Protein AF-0000000087636261 (afdb_homodimer)

Secondary structure (DSSP, 8-state):
----EEEEEEEE-TTSBSSSGGGGSHHHHHHHHHHHHHHHSSS-SS--SEEEEEHHHHIIIIITTPPP---TTPPPPPSS-B-----SSEEEEEE-TT-----S-SEEEETTEEEEEEEEE-TTS-HHHHHHHHHTT--EEE--SSS--HHHHHHHHHHHH---EEEE-S-HHHHHHHHHTT---EEEEEE-SEE---SSS-BS----TTT-----EEEEEEEEEE-GGG-EEEEEEEE--/----EEEEEEEE-TTSBSSSGGGGSHHHHHHHHHHHHHHHSSS-SS--SEEEEEHHHHIIIIITTPPP---TTPPPPPSS-B-----SSEEEEEE-TT-----S-SEEEETTEEEEEEEEE-TTS-HHHHHHHHHTT--EEE--SSS--HHHHHHHHHHHH---EEEEEE-HHHHHHHHHTT---EEEEEE-SEE---SSS-BS----TTT-----EEEEEEEEEE-GGG-EEEEEEEE--

Radius of gyration: 26.05 Å; Cα contacts (8 Å, |Δi|>4): 1224; chains: 2; bounding box: 46×80×50 Å

Organism: NCBI:txid103891

InterPro domains:
  IPR002734 Bacterial bifunctional deaminase-reductase, C-terminal [PF01872] (4-209)
  IPR024072 Dihydrofolate reductase-like domain superfamily [G3DSA:3.40.430.10] (1-240)
  IPR024072 Dihydrofolate reductase-like domain superfamily [SSF53597] (2-238)
  IPR050765 Riboflavin Biosynthesis HTP Reductase [PTHR38011] (2-238)

Solvent-accessible surface area (backbone atoms only — not comparable to full-atom values): 24239 Å² total; per-residue (Å²): 135,55,64,40,53,22,33,34,49,46,48,25,28,62,44,14,27,55,57,64,54,21,49,79,37,73,24,21,43,36,20,50,51,53,44,43,35,38,57,68,36,96,77,34,76,46,79,62,40,27,36,33,28,28,51,66,53,40,24,73,72,72,38,70,70,34,71,56,82,64,46,85,80,54,70,84,60,79,79,75,60,44,84,66,84,88,84,44,88,26,33,34,36,36,46,31,48,53,57,65,76,19,70,90,59,34,60,48,73,58,93,88,45,53,20,29,41,33,40,34,24,17,59,58,34,46,61,29,48,54,44,43,33,53,76,55,66,30,27,33,41,61,18,41,52,90,51,78,31,66,66,54,42,34,24,46,40,25,74,75,68,65,38,54,25,34,33,37,63,18,52,17,48,50,45,34,49,36,46,75,69,57,54,38,48,29,42,36,40,28,33,11,22,17,30,23,27,55,77,81,51,53,33,54,31,28,24,52,83,95,77,42,66,47,68,51,45,48,36,44,60,73,48,72,44,83,43,68,58,37,12,34,41,40,33,26,38,47,51,69,129,134,53,63,39,54,23,34,34,50,45,48,26,26,63,42,14,26,55,58,65,56,21,50,78,37,73,24,21,43,37,21,49,51,51,45,43,36,39,57,68,36,97,78,34,76,48,79,62,40,27,35,32,28,29,50,67,51,41,24,73,72,73,37,70,72,34,71,54,85,65,46,83,80,55,70,82,59,78,80,74,60,44,85,65,82,86,85,44,88,25,34,34,36,36,45,32,49,53,58,67,75,19,69,89,60,37,60,47,71,59,93,90,44,53,19,29,43,33,39,35,25,17,60,58,36,48,60,28,47,52,45,44,32,52,76,54,66,31,27,34,41,63,19,42,51,92,51,79,32,65,67,56,42,34,24,46,41,26,72,75,68,65,37,52,27,35,34,39,60,27,43,20,48,54,49,33,50,36,46,76,70,57,55,37,49,28,41,35,40,28,33,12,22,16,28,22,26,55,77,81,51,54,33,54,32,27,22,54,85,94,76,40,65,48,67,51,44,50,37,42,59,73,49,73,44,82,44,69,58,37,12,35,41,38,34,27,38,47,51,71,128

Structure (mmCIF, N/CA/C/O backbone):
data_AF-0000000087636261-model_v1
#
loop_
_entity.id
_entity.type
_entity.pdbx_description
1 polymer '5-amino-6-(5-phosphoribosylamino)uracil reductase'
#
loop_
_atom_site.group_PDB
_atom_site.id
_atom_site.type_symbol
_atom_site.label_atom_id
_atom_site.label_alt_id
_atom_site.label_comp_id
_atom_site.label_asym_id
_atom_site.label_entity_id
_atom_site.label_seq_id
_atom_site.pdbx_PDB_ins_code
_atom_site.Cartn_x
_atom_site.Cartn_y
_atom_site.Cartn_z
_atom_site.occupancy
_atom_site.B_iso_or_equiv
_atom_site.auth_seq_id
_atom_site.auth_comp_id
_atom_site.auth_asym_id
_atom_site.auth_atom_id
_atom_site.pdbx_PDB_model_num
ATOM 1 N N . MET A 1 1 ? 6.207 34.031 -3.809 1 85.44 1 MET A N 1
ATOM 2 C CA . MET A 1 1 ? 5.656 33.406 -2.615 1 85.44 1 MET A CA 1
ATOM 3 C C . MET A 1 1 ? 6.691 32.5 -1.952 1 85.44 1 MET A C 1
ATOM 5 O O . MET A 1 1 ? 7.48 31.844 -2.637 1 85.44 1 MET A O 1
ATOM 9 N N . GLU A 1 2 ? 6.727 32.625 -0.615 1 93.56 2 GLU A N 1
ATOM 10 C CA . GLU A 1 2 ? 7.629 31.797 0.168 1 93.56 2 GLU A CA 1
ATOM 11 C C . GLU A 1 2 ? 6.938 30.5 0.615 1 93.56 2 GLU A C 1
ATOM 13 O O . GLU A 1 2 ? 5.723 30.484 0.808 1 93.56 2 GLU A O 1
ATOM 18 N N . ARG A 1 3 ? 7.703 29.422 0.635 1 95.25 3 ARG A N 1
ATOM 19 C CA . ARG A 1 3 ? 7.141 28.188 1.171 1 95.25 3 ARG A CA 1
ATOM 20 C C . ARG A 1 3 ? 8.18 27.438 1.992 1 95.25 3 ARG A C 1
ATOM 22 O O . ARG A 1 3 ? 9.375 27.531 1.739 1 95.25 3 ARG A O 1
ATOM 29 N N . PRO A 1 4 ? 7.73 26.719 2.98 1 98.19 4 PRO A N 1
ATOM 30 C CA . PRO A 1 4 ? 8.656 25.891 3.744 1 98.19 4 PRO A CA 1
ATOM 31 C C . PRO A 1 4 ? 9.148 24.672 2.953 1 98.19 4 PRO A C 1
ATOM 33 O O . PRO A 1 4 ? 8.578 24.344 1.908 1 98.19 4 PRO A O 1
ATOM 36 N N . TYR A 1 5 ? 10.352 24.172 3.383 1 98.25 5 TYR A N 1
ATOM 37 C CA . TYR A 1 5 ? 10.688 22.812 2.994 1 98.25 5 TYR A CA 1
ATOM 38 C C . TYR A 1 5 ? 9.703 21.812 3.586 1 98.25 5 TYR A C 1
ATOM 40 O O . TYR A 1 5 ? 9.477 21.797 4.801 1 98.25 5 TYR A O 1
ATOM 48 N N . ILE A 1 6 ? 9.039 21.062 2.773 1 98.25 6 ILE A N 1
ATOM 49 C CA . ILE A 1 6 ? 8.023 20.125 3.24 1 98.25 6 ILE A CA 1
ATOM 50 C C . ILE A 1 6 ? 8.477 18.703 2.971 1 98.25 6 ILE A C 1
ATOM 52 O O . ILE A 1 6 ? 8.805 18.344 1.836 1 98.25 6 ILE A O 1
ATOM 56 N N . PHE A 1 7 ? 8.531 17.906 3.988 1 98.5 7 PHE A N 1
ATOM 57 C CA . PHE A 1 7 ? 8.82 16.484 3.836 1 98.5 7 PHE A CA 1
ATOM 58 C C . PHE A 1 7 ? 7.668 15.648 4.371 1 98.5 7 PHE A C 1
ATOM 60 O O . PHE A 1 7 ? 7.141 15.914 5.453 1 98.5 7 PHE A O 1
ATOM 67 N N . CYS A 1 8 ? 7.207 14.727 3.545 1 98.56 8 CYS A N 1
ATOM 68 C CA . CYS A 1 8 ? 6.23 13.742 3.998 1 98.56 8 CYS A CA 1
ATOM 69 C C . CYS A 1 8 ? 6.906 12.617 4.777 1 98.56 8 CYS A C 1
ATOM 71 O O . CYS A 1 8 ? 7.801 11.945 4.258 1 98.56 8 CYS A O 1
ATOM 73 N N . HIS A 1 9 ? 6.543 12.398 6.004 1 98.69 9 HIS A N 1
ATOM 74 C CA . HIS A 1 9 ? 7.125 11.352 6.84 1 98.69 9 HIS A CA 1
ATOM 75 C C . HIS A 1 9 ? 6.043 10.461 7.438 1 98.69 9 HIS A C 1
ATOM 77 O O . HIS A 1 9 ? 5.223 10.922 8.234 1 98.69 9 HIS A O 1
ATOM 83 N N . MET A 1 10 ? 6.047 9.211 7.047 1 98.44 10 MET A N 1
ATOM 84 C CA . MET A 1 10 ? 4.98 8.281 7.395 1 98.44 10 MET A CA 1
ATOM 85 C C . MET A 1 10 ? 5.551 6.926 7.797 1 98.44 10 MET A C 1
ATOM 87 O O . MET A 1 10 ? 6.668 6.578 7.418 1 98.44 10 MET A O 1
ATOM 91 N N . VAL A 1 11 ? 4.844 6.258 8.633 1 98.25 11 VAL A N 1
ATOM 92 C CA . VAL A 1 11 ? 5.051 4.832 8.859 1 98.25 11 VAL A CA 1
ATOM 93 C C . VAL A 1 11 ? 3.988 4.031 8.109 1 98.25 11 VAL A C 1
ATOM 95 O O . VAL A 1 11 ? 2.816 4.414 8.086 1 98.25 11 VAL A O 1
ATOM 98 N N . THR A 1 12 ? 4.359 2.986 7.441 1 98.56 12 THR A N 1
ATOM 99 C CA . THR A 1 12 ? 3.424 2.131 6.723 1 98.56 12 THR A CA 1
ATOM 100 C C . THR A 1 12 ? 3.648 0.664 7.082 1 98.56 12 THR A C 1
ATOM 102 O O . THR A 1 12 ? 4.734 0.289 7.531 1 98.56 12 THR A O 1
ATOM 105 N N . SER A 1 13 ? 2.572 -0.146 6.926 1 98.62 13 SER A N 1
ATOM 106 C CA . SER A 1 13 ? 2.748 -1.591 6.824 1 98.62 13 SER A CA 1
ATOM 107 C C . SER A 1 13 ? 3.467 -1.97 5.535 1 98.62 13 SER A C 1
ATOM 109 O O . SER A 1 13 ? 3.674 -1.125 4.66 1 98.62 13 SER A O 1
ATOM 111 N N . LEU A 1 14 ? 3.902 -3.225 5.457 1 98.69 14 LEU A N 1
ATOM 112 C CA . LEU A 1 14 ? 4.594 -3.709 4.27 1 98.69 14 LEU A CA 1
ATOM 113 C C . LEU A 1 14 ? 3.709 -3.572 3.033 1 98.69 14 LEU A C 1
ATOM 115 O O . LEU A 1 14 ? 4.211 -3.357 1.927 1 98.69 14 LEU A O 1
ATOM 119 N N . ASP A 1 15 ? 2.381 -3.658 3.225 1 97.88 15 ASP A N 1
ATOM 120 C CA . ASP A 1 15 ? 1.46 -3.553 2.098 1 97.88 15 ASP A CA 1
ATOM 121 C C . ASP A 1 15 ? 0.935 -2.127 1.948 1 97.88 15 ASP A C 1
ATOM 123 O O . ASP A 1 15 ? -0.084 -1.899 1.293 1 97.88 15 ASP A O 1
ATOM 127 N N . GLY A 1 16 ? 1.568 -1.128 2.555 1 97.81 16 GLY A N 1
ATOM 128 C CA . GLY A 1 16 ? 1.427 0.27 2.18 1 97.81 16 GLY A CA 1
ATOM 129 C C . GLY A 1 16 ? 0.365 0.998 2.982 1 97.81 16 GLY A C 1
ATOM 130 O O . GLY A 1 16 ? -0.063 2.092 2.607 1 97.81 16 GLY A O 1
ATOM 131 N N . LYS A 1 17 ? -0.089 0.401 4.117 1 97.31 17 LYS A N 1
ATOM 132 C CA . LYS A 1 17 ? -1.159 1.011 4.902 1 97.31 17 LYS A CA 1
ATOM 133 C C . LYS A 1 17 ? -0.594 1.878 6.023 1 97.31 17 LYS A C 1
ATOM 135 O O . LYS A 1 17 ? 0.4 1.515 6.652 1 97.31 17 LYS A O 1
ATOM 140 N N . ILE A 1 18 ? -1.279 2.984 6.332 1 97.25 18 ILE A N 1
ATOM 141 C CA . ILE A 1 18 ? -0.712 3.941 7.277 1 97.25 18 ILE A CA 1
ATOM 142 C C . ILE A 1 18 ? -1.411 3.811 8.625 1 97.25 18 ILE A C 1
ATOM 144 O O . ILE A 1 18 ? -1.16 4.602 9.539 1 97.25 18 ILE A O 1
ATOM 148 N N . MET A 1 19 ? -2.332 2.936 8.773 1 95.44 19 MET A N 1
ATOM 149 C CA . MET A 1 19 ? -3.02 2.584 10.016 1 95.44 19 MET A CA 1
ATOM 150 C C . MET A 1 19 ? -3.561 1.159 9.953 1 95.44 19 MET A C 1
ATOM 152 O O . MET A 1 19 ? -3.611 0.556 8.883 1 95.44 19 MET A O 1
ATOM 156 N N . GLY A 1 20 ? -3.918 0.659 11.109 1 95.5 20 GLY A N 1
ATOM 157 C CA . GLY A 1 20 ? -4.543 -0.654 11.117 1 95.5 20 GLY A CA 1
ATOM 158 C C . GLY A 1 20 ? -3.895 -1.614 12.102 1 95.5 20 GLY A C 1
ATOM 159 O O . GLY A 1 20 ? -3.062 -1.211 12.914 1 95.5 20 GLY A O 1
ATOM 160 N N . ASN A 1 21 ? -4.266 -2.873 11.945 1 96.94 21 ASN A N 1
ATOM 161 C CA . ASN A 1 21 ? -3.953 -3.9 12.93 1 96.94 21 ASN A CA 1
ATOM 162 C C . ASN A 1 21 ? -2.48 -4.293 12.891 1 96.94 21 ASN A C 1
ATOM 164 O O . ASN A 1 21 ? -1.974 -4.93 13.812 1 96.94 21 ASN A O 1
ATOM 168 N N . PHE A 1 22 ? -1.783 -3.953 11.852 1 97.75 22 PHE A N 1
ATOM 169 C CA . PHE A 1 22 ? -0.365 -4.289 11.797 1 97.75 22 PHE A CA 1
ATOM 170 C C . PHE A 1 22 ? 0.396 -3.619 12.93 1 97.75 22 PHE A C 1
ATOM 172 O O . PHE A 1 22 ? 1.442 -4.109 13.359 1 97.75 22 PHE A O 1
ATOM 179 N N . PHE A 1 23 ? -0.135 -2.543 13.531 1 97.25 23 PHE A N 1
ATOM 180 C CA . PHE A 1 23 ? 0.5 -1.845 14.648 1 97.25 23 PHE A CA 1
ATOM 181 C C . PHE A 1 23 ? 0.442 -2.684 15.914 1 97.25 23 PHE A C 1
ATOM 183 O O . PHE A 1 23 ? 1.146 -2.398 16.891 1 97.25 23 PHE A O 1
ATOM 190 N N . ASP A 1 24 ? -0.429 -3.635 15.945 1 96.62 24 ASP A N 1
ATOM 191 C CA . ASP A 1 24 ? -0.581 -4.477 17.125 1 96.62 24 ASP A CA 1
ATOM 192 C C . ASP A 1 24 ? 0.533 -5.516 17.203 1 96.62 24 ASP A C 1
ATOM 194 O O . ASP A 1 24 ? 0.644 -6.238 18.203 1 96.62 24 ASP A O 1
ATOM 198 N N . THR A 1 25 ? 1.39 -5.621 16.234 1 97.88 25 THR A N 1
ATOM 199 C CA . THR A 1 25 ? 2.535 -6.527 16.234 1 97.88 25 THR A CA 1
ATOM 200 C C . THR A 1 25 ? 3.756 -5.84 16.844 1 97.88 25 THR A C 1
ATOM 202 O O . THR A 1 25 ? 3.859 -4.613 16.828 1 97.88 25 THR A O 1
ATOM 205 N N . PRO A 1 26 ? 4.73 -6.641 17.406 1 98 26 PRO A N 1
ATOM 206 C CA . PRO A 1 26 ? 5.984 -6.035 17.859 1 98 26 PRO A CA 1
ATOM 207 C C . PRO A 1 26 ? 6.703 -5.266 16.75 1 98 26 PRO A C 1
ATOM 209 O O . PRO A 1 26 ? 7.254 -4.191 17.016 1 98 26 PRO A O 1
ATOM 212 N N . GLU A 1 27 ? 6.719 -5.738 15.539 1 98.56 27 GLU A N 1
ATOM 213 C CA . GLU A 1 27 ? 7.363 -5.09 14.406 1 98.56 27 GLU A CA 1
ATOM 214 C C . GLU A 1 27 ? 6.695 -3.76 14.07 1 98.56 27 GLU A C 1
ATOM 216 O O . GLU A 1 27 ? 7.371 -2.777 13.766 1 98.56 27 GLU A O 1
ATOM 221 N N . GLY A 1 28 ? 5.293 -3.785 14.109 1 98.44 28 GLY A N 1
ATOM 222 C CA . GLY A 1 28 ? 4.566 -2.545 13.898 1 98.44 28 GLY A CA 1
ATOM 223 C C . GLY A 1 28 ? 4.867 -1.487 14.945 1 98.44 28 GLY A C 1
ATOM 224 O O . GLY A 1 28 ? 5.059 -0.316 14.609 1 98.44 28 GLY A O 1
ATOM 225 N N . THR A 1 29 ? 4.914 -1.928 16.188 1 98.06 29 THR A N 1
ATOM 226 C CA . THR A 1 29 ? 5.219 -1.022 17.297 1 98.06 29 THR A CA 1
ATOM 227 C C . THR A 1 29 ? 6.625 -0.448 17.156 1 98.06 29 THR A C 1
ATOM 229 O O . THR A 1 29 ? 6.824 0.76 17.297 1 98.06 29 THR A O 1
ATOM 232 N N . LYS A 1 30 ? 7.574 -1.291 16.844 1 98.5 30 LYS A N 1
ATOM 233 C CA . LYS A 1 30 ? 8.961 -0.857 16.703 1 98.5 30 LYS A CA 1
ATOM 234 C C . LYS A 1 30 ? 9.109 0.112 15.531 1 98.5 30 LYS A C 1
ATOM 236 O O . LYS A 1 30 ? 9.891 1.065 15.602 1 98.5 30 LYS A O 1
ATOM 241 N N . ALA A 1 31 ? 8.406 -0.172 14.461 1 98.69 31 ALA A N 1
ATOM 242 C CA . ALA A 1 31 ? 8.422 0.759 13.328 1 98.69 31 ALA A CA 1
ATOM 243 C C . ALA A 1 31 ? 7.871 2.123 13.742 1 98.69 31 ALA A C 1
ATOM 245 O O . ALA A 1 31 ? 8.383 3.158 13.305 1 98.69 31 ALA A O 1
ATOM 246 N N . GLY A 1 32 ? 6.797 2.115 14.516 1 97.88 32 GLY A N 1
ATOM 247 C CA . GLY A 1 32 ? 6.27 3.357 15.062 1 97.88 32 GLY A CA 1
ATOM 248 C C . GLY A 1 32 ? 7.289 4.129 15.875 1 97.88 32 GLY A C 1
ATOM 249 O O . GLY A 1 32 ? 7.367 5.355 15.781 1 97.88 32 GLY A O 1
ATOM 250 N N . ASP A 1 33 ? 8.078 3.412 16.703 1 97.88 33 ASP A N 1
ATOM 251 C CA . ASP A 1 33 ? 9.133 4.035 17.484 1 97.88 33 ASP A CA 1
ATOM 252 C C . ASP A 1 33 ? 10.195 4.664 16.594 1 97.88 33 ASP A C 1
ATOM 254 O O . ASP A 1 33 ? 10.648 5.781 16.844 1 97.88 33 ASP A O 1
ATOM 258 N N . VAL A 1 34 ? 10.586 3.924 15.562 1 98.44 34 VAL A N 1
ATOM 259 C CA . VAL A 1 34 ? 11.57 4.426 14.609 1 98.44 34 VAL A CA 1
ATOM 260 C C . VAL A 1 34 ? 11.047 5.703 13.953 1 98.44 34 VAL A C 1
ATOM 262 O O . VAL A 1 34 ? 11.766 6.699 13.859 1 98.44 34 VAL A O 1
ATOM 265 N N . PHE A 1 35 ? 9.805 5.672 13.523 1 98.25 35 PHE A N 1
ATOM 266 C CA . PHE A 1 35 ? 9.141 6.832 12.938 1 98.25 35 PHE A CA 1
ATOM 267 C C . PHE A 1 35 ? 9.219 8.031 13.875 1 98.25 35 PHE A C 1
ATOM 269 O O . PHE A 1 35 ? 9.625 9.117 13.477 1 98.25 35 PHE A O 1
ATOM 276 N N . TYR A 1 36 ? 8.797 7.844 15.086 1 97.56 36 TYR A N 1
ATOM 277 C CA . TYR A 1 36 ? 8.75 8.922 16.062 1 97.56 36 TYR A CA 1
ATOM 278 C C . TYR A 1 36 ? 10.148 9.492 16.312 1 97.56 36 TYR A C 1
ATOM 280 O O . TYR A 1 36 ? 10.328 10.711 16.328 1 97.56 36 TYR A O 1
ATOM 288 N N . ASP A 1 37 ? 11.148 8.656 16.453 1 97.5 37 ASP A N 1
ATOM 289 C CA . ASP A 1 37 ? 12.508 9.086 16.766 1 97.5 37 ASP A CA 1
ATOM 290 C C . ASP A 1 37 ? 13.086 9.938 15.633 1 97.5 37 ASP A C 1
ATOM 292 O O . ASP A 1 37 ? 13.812 10.898 15.883 1 97.5 37 ASP A O 1
ATOM 296 N N . ILE A 1 38 ? 12.742 9.578 14.445 1 98.19 38 ILE A N 1
ATOM 297 C CA . ILE A 1 38 ? 13.297 10.242 13.273 1 98.19 38 ILE A CA 1
ATOM 298 C C . ILE A 1 38 ? 12.805 11.688 13.227 1 98.19 38 ILE A C 1
ATOM 300 O O . ILE A 1 38 ? 13.555 12.586 12.828 1 98.19 38 ILE A O 1
ATOM 304 N N . ALA A 1 39 ? 11.562 11.914 13.633 1 97.06 39 ALA A N 1
ATOM 305 C CA . ALA A 1 39 ? 10.992 13.234 13.406 1 97.06 39 ALA A CA 1
ATOM 306 C C . ALA A 1 39 ? 10.797 13.984 14.719 1 97.06 39 ALA A C 1
ATOM 308 O O . ALA A 1 39 ? 10.82 15.219 14.75 1 97.06 39 ALA A O 1
ATOM 309 N N . PHE A 1 40 ? 10.625 13.266 15.828 1 96.69 40 PHE A N 1
ATOM 310 C CA . PHE A 1 40 ? 10.172 13.891 17.062 1 96.69 40 PHE A CA 1
ATOM 311 C C . PHE A 1 40 ? 11.117 13.562 18.219 1 96.69 40 PHE A C 1
ATOM 313 O O . PHE A 1 40 ? 10.969 14.086 19.312 1 96.69 40 PHE A O 1
ATOM 320 N N . GLY A 1 41 ? 12.062 12.656 18.016 1 95.69 41 GLY A N 1
ATOM 321 C CA . GLY A 1 41 ? 12.93 12.188 19.094 1 95.69 41 GLY A CA 1
ATOM 322 C C . GLY A 1 41 ? 13.852 13.266 19.625 1 95.69 41 GLY A C 1
ATOM 323 O O . GLY A 1 41 ? 13.766 14.43 19.219 1 95.69 41 GLY A O 1
ATOM 324 N N . GLU A 1 42 ? 14.727 13 20.578 1 92.88 42 GLU A N 1
ATOM 325 C CA . GLU A 1 42 ? 15.656 13.922 21.219 1 92.88 42 GLU A CA 1
ATOM 326 C C . GLU A 1 42 ? 16.656 14.492 20.219 1 92.88 42 GLU A C 1
ATOM 328 O O . GLU A 1 42 ? 16.984 15.68 20.281 1 92.88 42 GLU A O 1
ATOM 333 N N . LYS A 1 43 ? 17.156 13.688 19.359 1 94.5 43 LYS A N 1
ATOM 334 C CA . LYS A 1 43 ? 18.062 14.078 18.266 1 94.5 43 LYS A CA 1
ATOM 335 C C . LYS A 1 43 ? 17.469 13.695 16.906 1 94.5 43 LYS A C 1
ATOM 337 O O . LYS A 1 43 ? 18 12.82 16.219 1 94.5 43 LYS A O 1
ATOM 342 N N . PRO A 1 44 ? 16.453 14.422 16.578 1 96.88 44 PRO A N 1
ATOM 343 C CA . PRO A 1 44 ? 15.742 14.031 15.352 1 96.88 44 PRO A CA 1
ATOM 344 C C . PRO A 1 44 ? 16.562 14.258 14.086 1 96.88 44 PRO A C 1
ATOM 346 O O . PRO A 1 44 ? 17.344 15.211 14.023 1 96.88 44 PRO A O 1
ATOM 349 N N . TYR A 1 45 ? 16.438 13.336 13.195 1 97.81 45 TYR A N 1
ATOM 350 C CA . TYR A 1 45 ? 17.031 13.539 11.875 1 97.81 45 TYR A CA 1
ATOM 351 C C . TYR A 1 45 ? 16.453 14.773 11.195 1 97.81 45 TYR A C 1
ATOM 353 O O . TYR A 1 45 ? 17.203 15.578 10.633 1 97.81 45 TYR A O 1
ATOM 361 N N . TYR A 1 46 ? 15.086 14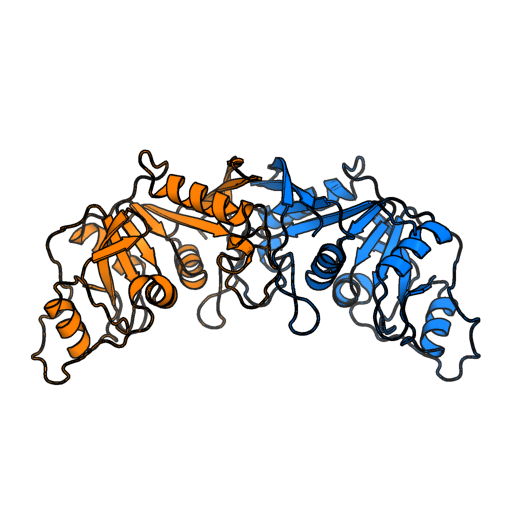.844 11.25 1 97.12 46 TYR A N 1
ATOM 362 C CA . TYR A 1 46 ? 14.422 16 10.68 1 97.12 46 TYR A CA 1
ATOM 363 C C . TYR A 1 46 ? 14.203 17.078 11.734 1 97.12 46 TYR A C 1
ATOM 365 O O . TYR A 1 46 ? 13.57 16.844 12.758 1 97.12 46 TYR A O 1
ATOM 373 N N . GLU A 1 47 ? 14.789 18.188 11.523 1 95.5 47 GLU A N 1
ATOM 374 C CA . GLU A 1 47 ? 14.422 19.359 12.297 1 95.5 47 GLU A CA 1
ATOM 375 C C . GLU A 1 47 ? 13.273 20.125 11.641 1 95.5 47 GLU A C 1
ATOM 377 O O . GLU A 1 47 ? 13.359 20.516 10.477 1 95.5 47 GLU A O 1
ATOM 382 N N . MET A 1 48 ? 12.203 20.234 12.43 1 97.38 48 MET A N 1
ATOM 383 C CA . MET A 1 48 ? 11.016 20.844 11.828 1 97.38 48 MET A CA 1
ATOM 384 C C . MET A 1 48 ? 10.414 21.891 12.75 1 97.38 48 MET A C 1
ATOM 386 O O . MET A 1 48 ? 10.758 21.953 13.93 1 97.38 48 MET A O 1
ATOM 390 N N . ASP A 1 49 ? 9.523 22.719 12.133 1 98.19 49 ASP A N 1
ATOM 391 C CA . ASP A 1 49 ? 8.789 23.734 12.875 1 98.19 49 ASP A CA 1
ATOM 392 C C . ASP A 1 49 ? 7.371 23.266 13.203 1 98.19 49 ASP A C 1
ATOM 394 O O . ASP A 1 49 ? 6.656 23.922 13.961 1 98.19 49 ASP A O 1
ATOM 398 N N . GLY A 1 50 ? 6.957 22.141 12.688 1 97.88 50 GLY A N 1
ATOM 399 C CA . GLY A 1 50 ? 5.625 21.609 12.922 1 97.88 50 GLY A CA 1
ATOM 400 C C . GLY A 1 50 ? 5.223 20.547 11.922 1 97.88 50 GLY A C 1
ATOM 401 O O . GLY A 1 50 ? 6.039 20.109 11.109 1 97.88 50 GLY A O 1
ATOM 402 N N . TRP A 1 51 ? 4.016 20.078 12.062 1 98 51 TRP A N 1
ATOM 403 C CA . TRP A 1 51 ? 3.531 19.078 11.109 1 98 51 TRP A CA 1
ATOM 404 C C . TRP A 1 51 ? 2.076 19.344 10.742 1 98 51 TRP A C 1
ATOM 406 O O . TRP A 1 51 ? 1.354 20.016 11.477 1 98 51 TRP A O 1
ATOM 416 N N . ILE A 1 52 ? 1.726 18.844 9.578 1 98 52 ILE A N 1
ATOM 417 C CA . ILE A 1 52 ? 0.416 19.062 8.977 1 98 52 ILE A CA 1
ATOM 418 C C . ILE A 1 52 ? -0.406 17.781 9.039 1 98 52 ILE A C 1
ATOM 420 O O . ILE A 1 52 ? 0.102 16.703 8.75 1 98 52 ILE A O 1
ATOM 424 N N . SER A 1 53 ? -1.621 17.891 9.391 1 96.88 53 SER A N 1
ATOM 425 C CA . SER A 1 53 ? -2.57 16.781 9.242 1 96.88 53 SER A CA 1
ATOM 426 C C . SER A 1 53 ? -3.898 17.281 8.68 1 96.88 53 SER A C 1
ATOM 428 O O . SER A 1 53 ? -4.246 18.453 8.828 1 96.88 53 SER A O 1
ATOM 430 N N . GLY A 1 54 ? -4.586 16.391 8.07 1 96.19 54 GLY A N 1
ATOM 431 C CA . GLY A 1 54 ? -5.945 16.672 7.637 1 96.19 54 GLY A CA 1
ATOM 432 C C . GLY A 1 54 ? -6.969 16.531 8.742 1 96.19 54 GLY A C 1
ATOM 433 O O . GLY A 1 54 ? -6.645 16.078 9.844 1 96.19 54 GLY A O 1
ATOM 434 N N . ARG A 1 55 ? -8.195 16.844 8.422 1 95.69 55 ARG A N 1
ATOM 435 C CA . ARG A 1 55 ? -9.289 16.906 9.391 1 95.69 55 ARG A CA 1
ATOM 436 C C . ARG A 1 55 ? -9.531 15.547 10.039 1 95.69 55 ARG A C 1
ATOM 438 O O . ARG A 1 55 ? -9.602 15.445 11.266 1 95.69 55 ARG A O 1
ATOM 445 N N . VAL A 1 56 ? -9.586 14.492 9.234 1 94.25 56 VAL A N 1
ATOM 446 C CA . VAL A 1 56 ? -9.914 13.164 9.742 1 94.25 56 VAL A CA 1
ATOM 447 C C . VAL A 1 56 ? -8.812 12.68 10.672 1 94.25 56 VAL A C 1
ATOM 449 O O . VAL A 1 56 ? -9.086 12.156 11.758 1 94.25 56 VAL A O 1
ATOM 452 N N . THR A 1 57 ? -7.578 12.828 10.266 1 95.44 57 THR A N 1
ATOM 453 C CA . THR A 1 57 ? -6.441 12.461 11.102 1 95.44 57 THR A CA 1
ATOM 454 C C . THR A 1 57 ? -6.465 13.242 12.414 1 95.44 57 THR A C 1
ATOM 456 O O . THR A 1 57 ? -6.207 12.68 13.484 1 95.44 57 THR A O 1
ATOM 459 N N . THR A 1 58 ? -6.781 14.531 12.336 1 97.19 58 THR A N 1
ATOM 460 C CA . THR A 1 58 ? -6.895 15.367 13.523 1 97.19 58 THR A CA 1
ATOM 461 C C . THR A 1 58 ? -8 14.844 14.445 1 97.19 58 THR A C 1
ATOM 463 O O . THR A 1 58 ? -7.797 14.711 15.648 1 97.19 58 THR A O 1
ATOM 466 N N . ASP A 1 59 ? -9.164 14.531 13.891 1 97.12 59 ASP A N 1
ATOM 467 C CA . ASP A 1 59 ? -10.273 13.992 14.664 1 97.12 59 ASP A CA 1
ATOM 468 C C . ASP A 1 59 ? -9.883 12.68 15.344 1 97.12 59 ASP A C 1
ATOM 470 O O . ASP A 1 59 ? -10.188 12.477 16.531 1 97.12 59 ASP A O 1
ATOM 474 N N . ASP A 1 60 ? -9.188 11.898 14.625 1 94.12 60 ASP A N 1
ATOM 475 C CA . ASP A 1 60 ? -8.812 10.578 15.125 1 94.12 60 ASP A CA 1
ATOM 476 C C . ASP A 1 60 ? -7.863 10.695 16.312 1 94.12 60 ASP A C 1
ATOM 478 O O . ASP A 1 60 ? -7.848 9.828 17.188 1 94.12 60 ASP A O 1
ATOM 482 N N . ASN A 1 61 ? -7.141 11.75 16.391 1 95 61 ASN A N 1
ATOM 483 C CA . ASN A 1 61 ? -6.016 11.75 17.312 1 95 61 ASN A CA 1
ATOM 484 C C . ASN A 1 61 ? -6.195 12.789 18.406 1 95 61 ASN A C 1
ATOM 486 O O . ASN A 1 61 ? -5.648 12.641 19.516 1 95 61 ASN A O 1
ATOM 490 N N . PHE A 1 62 ? -6.984 13.836 18.109 1 97 62 PHE A N 1
ATOM 491 C CA . PHE A 1 62 ? -6.91 14.938 19.062 1 97 62 PHE A CA 1
ATOM 492 C C . PHE A 1 62 ? -8.305 15.391 19.469 1 97 62 PHE A C 1
ATOM 494 O O . PHE A 1 62 ? -8.547 15.672 20.656 1 97 62 PHE A O 1
ATOM 501 N N . THR A 1 63 ? -9.297 15.531 18.516 1 97.81 63 THR A N 1
ATOM 502 C CA . THR A 1 63 ? -10.594 16.078 18.891 1 97.81 63 THR A CA 1
ATOM 503 C C . THR A 1 63 ? -11.594 14.969 19.172 1 97.81 63 THR A C 1
ATOM 505 O O . THR A 1 63 ? -12.648 15.211 19.75 1 97.81 63 THR A O 1
ATOM 508 N N . PHE A 1 64 ? -11.266 13.688 18.594 1 97.31 64 PHE A N 1
ATOM 509 C CA . PHE A 1 64 ? -12.102 12.508 18.781 1 97.31 64 PHE A CA 1
ATOM 510 C C . PHE A 1 64 ? -13.531 12.789 18.344 1 97.31 64 PHE A C 1
ATOM 512 O O . PHE A 1 64 ? -14.484 12.398 19.031 1 97.31 64 PHE A O 1
ATOM 519 N N . TYR A 1 65 ? -13.648 13.633 17.328 1 97.06 65 TYR A N 1
ATOM 520 C CA . TYR A 1 65 ? -14.875 13.922 16.594 1 97.06 65 TYR A CA 1
ATOM 521 C C . TYR A 1 65 ? -15.844 14.734 17.438 1 97.06 65 TYR A C 1
ATOM 523 O O . TYR A 1 65 ? -17.062 14.703 17.219 1 97.06 65 TYR A O 1
ATOM 531 N N . LYS A 1 66 ? -15.367 15.43 18.344 1 97.19 66 LYS A N 1
ATOM 532 C CA . LYS A 1 66 ? -16.188 16.391 19.078 1 97.19 66 LYS A CA 1
ATOM 533 C C . LYS A 1 66 ? -16.672 17.516 18.156 1 97.19 66 LYS A C 1
ATOM 535 O O . LYS A 1 66 ? -15.914 18 17.328 1 97.19 66 LYS A O 1
ATOM 540 N N . GLU A 1 67 ? -17.875 17.891 18.422 1 96.81 67 GLU A N 1
ATOM 541 C CA . GLU A 1 67 ? -18.422 19.016 17.688 1 96.81 67 GLU A CA 1
ATOM 542 C C . GLU A 1 67 ? -18.094 20.344 18.375 1 96.81 67 GLU A C 1
ATOM 544 O O . GLU A 1 67 ? -18.172 20.438 19.609 1 96.81 67 GLU A O 1
ATOM 549 N N . PRO A 1 68 ? -17.688 21.266 17.562 1 97.69 68 PRO A N 1
ATOM 550 C CA . PRO A 1 68 ? -17.453 22.562 18.203 1 97.69 68 PRO A CA 1
ATOM 551 C C . PRO A 1 68 ? -18.734 23.203 18.734 1 97.69 68 PRO A C 1
ATOM 553 O O . PRO A 1 68 ? -19.781 23.094 18.109 1 97.69 68 PRO A O 1
ATOM 556 N N . VAL A 1 69 ? -18.656 23.797 19.859 1 96.31 69 VAL A N 1
ATOM 557 C CA . VAL A 1 69 ? -19.781 24.562 20.422 1 96.31 69 VAL A CA 1
ATOM 558 C C . VAL A 1 69 ? -19.766 25.984 19.844 1 96.31 69 VAL A C 1
ATOM 560 O O . VAL A 1 69 ? -19.016 26.828 20.312 1 96.31 69 VAL A O 1
ATOM 563 N N . LEU A 1 70 ? -20.656 26.203 18.922 1 97.94 70 LEU A N 1
ATOM 564 C CA . LEU A 1 70 ? -20.625 27.469 18.188 1 97.94 70 LEU A CA 1
ATOM 565 C C . LEU A 1 70 ? -21.688 28.422 18.703 1 97.94 70 LEU A C 1
ATOM 567 O O . LEU A 1 70 ? -22.812 28.016 19 1 97.94 70 LEU A O 1
ATOM 571 N N . ASP A 1 71 ? -21.359 29.641 18.844 1 97.88 71 ASP A N 1
ATOM 572 C CA . ASP A 1 71 ? -22.281 30.734 19.094 1 97.88 71 ASP A CA 1
ATOM 573 C C . ASP A 1 71 ? -22.656 31.453 17.797 1 97.88 71 ASP A C 1
ATOM 575 O O . ASP A 1 71 ? -21.938 32.344 17.344 1 97.88 71 ASP A O 1
ATOM 579 N N . GLU A 1 72 ? -23.797 31.125 17.297 1 97.06 72 GLU A N 1
ATOM 580 C CA . GLU A 1 72 ? -24.234 31.656 16.016 1 97.06 72 GLU A CA 1
ATOM 581 C C . GLU A 1 72 ? -24.484 33.156 16.094 1 97.06 72 GLU A C 1
ATOM 583 O O . GLU A 1 72 ? -24.578 33.844 15.07 1 97.06 72 GLU A O 1
ATOM 588 N N . SER A 1 73 ? -24.609 33.656 17.312 1 97.69 73 SER A N 1
ATOM 589 C CA . SER A 1 73 ? -24.875 35.062 17.5 1 97.69 73 SER A CA 1
ATOM 590 C C . SER A 1 73 ? -23.609 35.844 17.844 1 97.69 73 SER A C 1
ATOM 592 O O . SER A 1 73 ? -23.672 37.031 18.172 1 97.69 73 SER A O 1
ATOM 594 N N . ALA A 1 74 ? -22.5 35.219 17.703 1 97.94 74 ALA A N 1
ATOM 595 C CA . ALA A 1 74 ? -21.234 35.875 18 1 97.94 74 ALA A CA 1
ATOM 596 C C . ALA A 1 74 ? -21.047 37.094 17.141 1 97.94 74 ALA A C 1
ATOM 598 O O . ALA A 1 74 ? -21.375 37.094 15.945 1 97.94 74 ALA A O 1
ATOM 599 N N . PRO A 1 75 ? -20.5 38.188 17.688 1 97.88 75 PRO A N 1
ATOM 600 C CA . PRO A 1 75 ? -20.188 39.344 16.859 1 97.88 75 PRO A CA 1
ATOM 601 C C . PRO A 1 75 ? -19.203 39 15.734 1 97.88 75 PRO A C 1
ATOM 603 O O . PRO A 1 75 ? -18.422 38.062 15.859 1 97.88 75 PRO A O 1
ATOM 606 N N . LEU A 1 76 ? -19.25 39.781 14.703 1 98.12 76 LEU A N 1
ATOM 607 C CA . LEU A 1 76 ? -18.344 39.594 13.586 1 98.12 76 LEU A CA 1
ATOM 608 C C . LEU A 1 76 ? -16.891 39.719 14.039 1 98.12 76 LEU A C 1
ATOM 610 O O . LEU A 1 76 ? -16.531 40.719 14.688 1 98.12 76 LEU A O 1
ATOM 614 N N . VAL A 1 77 ? -16.188 38.75 13.734 1 98.31 77 VAL A N 1
ATOM 615 C CA . VAL A 1 77 ? -14.766 38.812 14.086 1 98.31 77 VAL A CA 1
ATOM 616 C C . VAL A 1 77 ? -14.008 39.594 13.016 1 98.31 77 VAL A C 1
ATOM 618 O O . VAL A 1 77 ? -14.492 39.75 11.891 1 98.31 77 VAL A O 1
ATOM 621 N N . PRO A 1 78 ? -12.789 40.125 13.359 1 97.75 78 PRO A N 1
ATOM 622 C CA . PRO A 1 78 ? -12.008 40.812 12.328 1 97.75 78 PRO A CA 1
ATOM 623 C C . PRO A 1 78 ? -11.734 39.938 11.109 1 97.75 78 PRO A C 1
ATOM 625 O O . PRO A 1 78 ? -11.508 38.75 11.25 1 97.75 78 PRO A O 1
ATOM 628 N N . ALA A 1 79 ? -11.758 40.531 9.961 1 96.12 79 ALA A N 1
ATOM 629 C CA . ALA A 1 79 ? -11.531 39.781 8.727 1 96.12 79 ALA A CA 1
ATOM 630 C C . ALA A 1 79 ? -10.086 39.312 8.641 1 96.12 79 ALA A C 1
ATOM 632 O O . ALA A 1 79 ? -9.18 39.938 9.188 1 96.12 79 ALA A O 1
ATOM 633 N N . GLY A 1 80 ? -9.961 38.219 7.93 1 97.25 80 GLY A N 1
ATOM 634 C CA . GLY A 1 80 ? -8.617 37.75 7.637 1 97.25 80 GLY A CA 1
ATOM 635 C C . GLY A 1 80 ? -8.102 36.75 8.664 1 97.25 80 GLY A C 1
ATOM 636 O O . GLY A 1 80 ? -8.859 35.938 9.211 1 97.25 80 GLY A O 1
ATOM 637 N N . ASP A 1 81 ? -6.785 36.719 8.797 1 98.81 81 ASP A N 1
ATOM 638 C CA . ASP A 1 81 ? -6.094 35.75 9.625 1 98.81 81 ASP A CA 1
ATOM 639 C C . ASP A 1 81 ? -6.109 36.156 11.102 1 98.81 81 ASP A C 1
ATOM 641 O O . ASP A 1 81 ? -6.355 37.312 11.422 1 98.81 81 ASP A O 1
ATOM 645 N N . PHE A 1 82 ? -5.988 35.25 11.992 1 98.88 82 PHE A N 1
ATOM 646 C CA . PHE A 1 82 ? -5.844 35.469 13.43 1 98.88 82 PHE A CA 1
ATOM 647 C C . PHE A 1 82 ? -4.539 34.844 13.93 1 98.88 82 PHE A C 1
ATOM 649 O O . PHE A 1 82 ? -4.371 33.625 13.922 1 98.88 82 PHE A O 1
ATOM 656 N N . VAL A 1 83 ? -3.58 35.688 14.305 1 98.69 83 VAL A N 1
ATOM 657 C CA . VAL A 1 83 ? -2.246 35.25 14.719 1 98.69 83 VAL A CA 1
ATOM 658 C C . VAL A 1 83 ? -2.055 35.531 16.203 1 98.69 83 VAL A C 1
ATOM 660 O O . VAL A 1 83 ? -2.41 36.594 16.703 1 98.69 83 VAL A O 1
ATOM 663 N N . VAL A 1 84 ? -1.632 34.594 16.938 1 97.81 84 VAL A N 1
ATOM 664 C CA . VAL A 1 84 ? -1.316 34.719 18.344 1 97.81 84 VAL A CA 1
ATOM 665 C C . VAL A 1 84 ? 0.155 34.406 18.578 1 97.81 84 VAL A C 1
ATOM 667 O O . VAL A 1 84 ? 0.794 33.75 17.75 1 97.81 84 VAL A O 1
ATOM 670 N N . PRO A 1 85 ? 0.759 34.844 19.625 1 96.56 85 PRO A N 1
ATOM 671 C CA . PRO A 1 85 ? 2.152 34.5 19.906 1 96.56 85 PRO A CA 1
ATOM 672 C C . PRO A 1 85 ? 2.361 33 20.062 1 96.56 85 PRO A C 1
ATOM 674 O O . PRO A 1 85 ? 1.501 32.312 20.609 1 96.56 85 PRO A O 1
ATOM 677 N N . LYS A 1 86 ? 3.564 32.562 19.516 1 96 86 LYS A N 1
ATOM 678 C CA . LYS A 1 86 ? 3.93 31.172 19.688 1 96 86 LYS A CA 1
ATOM 679 C C . LYS A 1 86 ? 4.148 30.844 21.172 1 96 86 LYS A C 1
ATOM 681 O O . LYS A 1 86 ? 4.859 31.562 21.875 1 96 86 LYS A O 1
ATOM 686 N N . ASN A 1 87 ? 3.514 29.75 21.578 1 95 87 ASN A N 1
ATOM 687 C CA . ASN A 1 87 ? 3.65 29.406 22.984 1 95 87 ASN A CA 1
ATOM 688 C C . ASN A 1 87 ? 4.07 27.953 23.172 1 95 87 ASN A C 1
ATOM 690 O O . ASN A 1 87 ? 4.102 27.438 24.281 1 95 87 ASN A O 1
ATOM 694 N N . GLU A 1 88 ? 4.285 27.172 22.156 1 97.62 88 GLU A N 1
ATOM 695 C CA . GLU A 1 88 ? 4.758 25.797 22.141 1 97.62 88 GLU A CA 1
ATOM 696 C C . GLU A 1 88 ? 5.961 25.641 21.219 1 97.62 88 GLU A C 1
ATOM 698 O O . GLU A 1 88 ? 6.191 26.469 20.328 1 97.62 88 GLU A O 1
ATOM 703 N N . PRO A 1 89 ? 6.766 24.609 21.406 1 96.38 89 PRO A N 1
ATOM 704 C CA . PRO A 1 89 ? 7.973 24.422 20.609 1 96.38 89 PRO A CA 1
ATOM 705 C C . PRO A 1 89 ? 7.66 24.188 19.125 1 96.38 89 PRO A C 1
ATOM 707 O O . PRO A 1 89 ? 8.453 24.578 18.266 1 96.38 89 PRO A O 1
ATOM 710 N N . LEU A 1 90 ? 6.543 23.531 18.812 1 98.38 90 LEU A N 1
ATOM 711 C CA . LEU A 1 90 ? 6.172 23.219 17.438 1 98.38 90 LEU A CA 1
ATOM 712 C C . LEU A 1 90 ? 4.762 23.703 17.125 1 98.38 90 LEU A C 1
ATOM 714 O O . LEU A 1 90 ? 4.027 24.109 18.031 1 98.38 90 LEU A O 1
ATOM 718 N N . TYR A 1 91 ? 4.477 23.734 15.836 1 98.69 91 TYR A N 1
ATOM 719 C CA . TYR A 1 91 ? 3.111 23.984 15.391 1 98.69 91 TYR A CA 1
ATOM 720 C C . TYR A 1 91 ? 2.459 22.688 14.898 1 98.69 91 TYR A C 1
ATOM 722 O O . TYR A 1 91 ? 3.119 21.844 14.289 1 98.69 91 TYR A O 1
ATOM 730 N N . TYR A 1 92 ? 1.239 22.531 15.242 1 98.38 92 TYR A N 1
ATOM 731 C CA . TYR A 1 92 ? 0.37 21.547 14.602 1 98.38 92 TYR A CA 1
ATOM 732 C C . TYR A 1 92 ? -0.587 22.219 13.625 1 98.38 92 TYR A C 1
ATOM 734 O O . TYR A 1 92 ? -1.543 22.875 14.039 1 98.38 92 TYR A O 1
ATOM 742 N N . VAL A 1 93 ? -0.371 22.047 12.383 1 98.56 93 VAL A N 1
ATOM 743 C CA . VAL A 1 93 ? -1.167 22.688 11.344 1 98.56 93 VAL A CA 1
ATOM 744 C C . VAL A 1 93 ? -2.311 21.781 10.922 1 98.56 93 VAL A C 1
ATOM 746 O O . VAL A 1 93 ? -2.082 20.734 10.297 1 98.56 93 VAL A O 1
ATOM 749 N N . SER A 1 94 ? -3.455 22.141 11.211 1 98.25 94 SER A N 1
ATOM 750 C CA . SER A 1 94 ? -4.652 21.359 10.922 1 98.25 94 SER A CA 1
ATOM 751 C C . SER A 1 94 ? -5.387 21.906 9.703 1 98.25 94 SER A C 1
ATOM 753 O O . SER A 1 94 ? -5.891 23.031 9.727 1 98.25 94 SER A O 1
ATOM 755 N N . ILE A 1 95 ? -5.453 21.141 8.664 1 97.75 95 ILE A N 1
ATOM 756 C CA . ILE A 1 95 ? -6.199 21.547 7.477 1 97.75 95 ILE A CA 1
ATOM 757 C C . ILE A 1 95 ? -7.684 21.25 7.672 1 97.75 95 ILE A C 1
ATOM 759 O O . ILE A 1 95 ? -8.109 20.094 7.59 1 97.75 95 ILE A O 1
ATOM 763 N N . ASP A 1 96 ? -8.43 22.188 7.855 1 97.56 96 ASP A N 1
ATOM 764 C CA . ASP A 1 96 ? -9.859 22.094 8.125 1 97.56 96 ASP A CA 1
ATOM 765 C C . ASP A 1 96 ? -10.633 23.188 7.371 1 97.56 96 ASP A C 1
ATOM 767 O O . ASP A 1 96 ? -11.156 24.109 7.977 1 97.56 96 ASP A O 1
ATOM 771 N N . THR A 1 97 ? -10.805 22.984 6.078 1 97.25 97 THR A N 1
ATOM 772 C CA . THR A 1 97 ? -11.172 24.016 5.117 1 97.25 97 THR A CA 1
ATOM 773 C C . THR A 1 97 ? -12.5 24.672 5.5 1 97.25 97 THR A C 1
ATOM 775 O O . THR A 1 97 ? -12.703 25.859 5.281 1 97.25 97 THR A O 1
ATOM 778 N N . SER A 1 98 ? -13.414 23.938 6.125 1 97.44 98 SER A N 1
ATOM 779 C CA . SER A 1 98 ? -14.75 24.453 6.398 1 97.44 98 SER A CA 1
ATOM 780 C C . SER A 1 98 ? -14.93 24.766 7.879 1 97.44 98 SER A C 1
ATOM 782 O O . SER A 1 98 ? -15.969 25.281 8.289 1 97.44 98 SER A O 1
ATOM 784 N N . GLY A 1 99 ? -13.953 24.438 8.672 1 98.06 99 GLY A N 1
ATOM 785 C CA . GLY A 1 99 ? -14.055 24.672 10.102 1 98.06 99 GLY A CA 1
ATOM 786 C C . GLY A 1 99 ? -15.023 23.734 10.789 1 98.06 99 GLY A C 1
ATOM 787 O O . GLY A 1 99 ? -16.141 24.109 11.117 1 98.06 99 GLY A O 1
ATOM 788 N N . ARG A 1 100 ? -14.594 22.531 11.102 1 97.38 100 ARG A N 1
ATOM 789 C CA . ARG A 1 100 ? -15.492 21.531 11.648 1 97.38 100 ARG A CA 1
ATOM 790 C C . ARG A 1 100 ? -14.938 20.953 12.953 1 97.38 100 ARG A C 1
ATOM 792 O O . ARG A 1 100 ? -15.672 20.312 13.711 1 97.38 100 ARG A O 1
ATOM 799 N N . LEU A 1 101 ? -13.688 21.188 13.266 1 98.69 101 LEU A N 1
ATOM 800 C CA . LEU A 1 101 ? -13.016 20.516 14.367 1 98.69 101 LEU A CA 1
ATOM 801 C C . LEU A 1 101 ? -13.406 21.125 15.711 1 98.69 101 LEU A C 1
ATOM 803 O O . LEU A 1 101 ? -13.383 22.344 15.867 1 98.69 101 LEU A O 1
ATOM 807 N N . GLY A 1 102 ? -13.766 20.297 16.641 1 98.56 102 GLY A N 1
ATOM 808 C CA . GLY A 1 102 ? -14.164 20.734 17.969 1 98.56 102 GLY A CA 1
ATOM 809 C C . GLY A 1 102 ? -13.008 20.766 18.953 1 98.56 102 GLY A C 1
ATOM 810 O O . GLY A 1 102 ? -12.977 19.969 19.891 1 98.56 102 GLY A O 1
ATOM 811 N N . TRP A 1 103 ? -12.188 21.734 18.812 1 98.5 103 TRP A N 1
ATOM 812 C CA . TRP A 1 103 ? -11.008 21.859 19.656 1 98.5 103 TRP A CA 1
ATOM 813 C C . TRP A 1 103 ? -11.398 22.156 21.094 1 98.5 103 TRP A C 1
ATOM 815 O O . TRP A 1 103 ? -12.32 22.953 21.344 1 98.5 103 TRP A O 1
ATOM 825 N N . GLU A 1 104 ? -10.664 21.578 22.016 1 97.5 104 GLU A N 1
ATOM 826 C CA . GLU A 1 104 ? -10.859 21.875 23.438 1 97.5 104 GLU A CA 1
ATOM 827 C C . GLU A 1 104 ? -9.688 22.688 23.984 1 97.5 104 GLU A C 1
ATOM 829 O O . GLU A 1 104 ? -9.797 23.297 25.062 1 97.5 104 GLU A O 1
ATOM 834 N N . SER A 1 105 ? -8.602 22.625 23.312 1 96.69 105 SER A N 1
ATOM 835 C CA . SER A 1 105 ? -7.371 23.312 23.688 1 96.69 105 SER A CA 1
ATOM 836 C C . SER A 1 105 ? -6.645 23.859 22.469 1 96.69 105 SER A C 1
ATOM 838 O O . SER A 1 105 ? -6.855 23.391 21.344 1 96.69 105 SER A O 1
ATOM 840 N N . SER A 1 106 ? -5.824 24.859 22.672 1 98.19 106 SER A N 1
ATOM 841 C CA . SER A 1 106 ? -4.988 25.406 21.609 1 98.19 106 SER A CA 1
ATOM 842 C C . SER A 1 106 ? -3.699 24.609 21.469 1 98.19 106 SER A C 1
ATOM 844 O O . SER A 1 106 ? -2.906 24.875 20.547 1 98.19 106 SER A O 1
ATOM 846 N N . THR A 1 107 ? -3.49 23.641 22.328 1 98.19 107 THR A N 1
ATOM 847 C CA . THR A 1 107 ? -2.283 22.828 22.344 1 98.19 107 THR A CA 1
ATOM 848 C C . THR A 1 107 ? -2.629 21.344 22.172 1 98.19 107 THR A C 1
ATOM 850 O O . THR A 1 107 ? -3.6 20.859 22.75 1 98.19 107 THR A O 1
ATOM 853 N N . VAL A 1 108 ? -1.836 20.703 21.359 1 97.81 108 VAL A N 1
ATOM 854 C CA . VAL A 1 108 ? -1.956 19.25 21.266 1 97.81 108 VAL A CA 1
ATOM 855 C C . VAL A 1 108 ? -0.688 18.578 21.797 1 97.81 108 VAL A C 1
ATOM 857 O O . VAL A 1 108 ? 0.38 19.203 21.812 1 97.81 108 VAL A O 1
ATOM 860 N N . ILE A 1 109 ? -0.862 17.422 22.266 1 96.94 109 ILE A N 1
ATOM 861 C CA . ILE A 1 109 ? 0.253 16.609 22.734 1 96.94 109 ILE A CA 1
ATOM 862 C C . ILE A 1 109 ? 0.302 15.289 21.953 1 96.94 109 ILE A C 1
ATOM 864 O O . ILE A 1 109 ? -0.658 14.516 21.969 1 96.94 109 ILE A O 1
ATOM 868 N N . TYR A 1 110 ? 1.293 15.062 21.25 1 95.38 110 TYR A N 1
ATOM 869 C CA . TYR A 1 110 ? 1.582 13.812 20.562 1 95.38 110 TYR A CA 1
ATOM 870 C C . TYR A 1 110 ? 2.727 13.062 21.234 1 95.38 110 TYR A C 1
ATOM 872 O O . TYR A 1 110 ? 3.889 13.453 21.109 1 95.38 110 TYR A O 1
ATOM 880 N N . GLU A 1 111 ? 2.406 12 21.938 1 93.94 111 GLU A N 1
ATOM 881 C CA . GLU A 1 111 ? 3.32 11.312 22.828 1 93.94 111 GLU A CA 1
ATOM 882 C C . GLU A 1 111 ? 3.938 12.273 23.844 1 93.94 111 GLU A C 1
ATOM 884 O O . GLU A 1 111 ? 3.271 12.703 24.781 1 93.94 111 GLU A O 1
ATOM 889 N N . THR A 1 112 ? 5.207 12.758 23.547 1 94.12 112 THR A N 1
ATOM 890 C CA . THR A 1 112 ? 5.828 13.695 24.469 1 94.12 112 THR A CA 1
ATOM 891 C C . THR A 1 112 ? 6.004 15.062 23.828 1 94.12 112 THR A C 1
ATOM 893 O O . THR A 1 112 ? 6.52 15.992 24.453 1 94.12 112 THR A O 1
ATOM 896 N N . THR A 1 113 ? 5.516 15.227 22.703 1 96.5 113 THR A N 1
ATOM 897 C CA . THR A 1 113 ? 5.727 16.453 21.938 1 96.5 113 THR A CA 1
ATOM 898 C C . THR A 1 113 ? 4.512 17.359 22.047 1 96.5 113 THR A C 1
ATOM 900 O O . THR A 1 113 ? 3.379 16.938 21.812 1 96.5 113 THR A O 1
ATOM 903 N N . ARG A 1 114 ? 4.773 18.625 22.391 1 97.38 114 ARG A N 1
ATOM 904 C CA . ARG A 1 114 ? 3.723 19.641 22.453 1 97.38 114 ARG A CA 1
ATOM 905 C C . ARG A 1 114 ? 3.756 20.547 21.234 1 97.38 114 ARG A C 1
ATOM 907 O O . ARG A 1 114 ? 4.832 20.922 20.766 1 97.38 114 ARG A O 1
ATOM 914 N N . ALA A 1 115 ? 2.555 20.906 20.797 1 98.38 115 ALA A N 1
ATOM 915 C CA . ALA A 1 115 ? 2.479 21.797 19.625 1 98.38 115 ALA A CA 1
ATOM 916 C C . ALA A 1 115 ? 1.271 22.719 19.734 1 98.38 115 ALA A C 1
ATOM 918 O O . ALA A 1 115 ? 0.218 22.328 20.234 1 98.38 115 ALA A O 1
ATOM 919 N N . GLN A 1 116 ? 1.474 23.922 19.297 1 98.75 116 GLN A N 1
ATOM 920 C CA . GLN A 1 116 ? 0.395 24.906 19.188 1 98.75 116 GLN A CA 1
ATOM 921 C C . GLN A 1 116 ? -0.391 24.703 17.891 1 98.75 116 GLN A C 1
ATOM 923 O O . GLN A 1 116 ? 0.195 24.625 16.812 1 98.75 116 GLN A O 1
ATOM 928 N N . VAL A 1 117 ? -1.691 24.688 17.984 1 98.75 117 VAL A N 1
ATOM 929 C CA . VAL A 1 117 ? -2.562 24.438 16.844 1 98.75 117 VAL A CA 1
ATOM 930 C C . VAL A 1 117 ? -2.607 25.688 15.961 1 98.75 117 VAL A C 1
ATOM 932 O O . VAL A 1 117 ? -2.701 26.812 16.469 1 98.75 117 VAL A O 1
ATOM 935 N N . ILE A 1 118 ? -2.492 25.5 14.695 1 98.88 118 ILE A N 1
ATOM 936 C CA . ILE A 1 118 ? -2.889 26.469 13.672 1 98.88 118 ILE A CA 1
ATOM 937 C C . ILE A 1 118 ? -3.971 25.859 12.781 1 98.88 118 ILE A C 1
ATOM 939 O O . ILE A 1 118 ? -3.758 24.812 12.164 1 98.88 118 ILE A O 1
ATOM 943 N N . GLU A 1 119 ? -5.113 26.484 12.727 1 98.75 119 GLU A N 1
ATOM 944 C CA . GLU A 1 119 ? -6.18 26.031 11.836 1 98.75 119 GLU A CA 1
ATOM 945 C C . GLU A 1 119 ? -6.047 26.656 10.453 1 98.75 119 GLU A C 1
ATOM 947 O O . GLU A 1 119 ? -5.867 27.875 10.336 1 98.75 119 GLU A O 1
ATOM 952 N N . VAL A 1 120 ? -6.078 25.859 9.477 1 98.75 120 VAL A N 1
ATOM 953 C CA . VAL A 1 120 ? -6.117 26.344 8.102 1 98.75 120 VAL A CA 1
ATOM 954 C C . VAL A 1 120 ? -7.547 26.266 7.566 1 98.75 120 VAL A C 1
ATOM 956 O O . VAL A 1 120 ? -8.109 25.172 7.438 1 98.75 120 VAL A O 1
ATOM 959 N N . LEU A 1 121 ? -8.078 27.359 7.211 1 98.75 121 LEU A N 1
ATOM 960 C CA . LEU A 1 121 ? -9.461 27.5 6.773 1 98.75 121 LEU A CA 1
ATOM 961 C C . LEU A 1 121 ? -9.531 28.094 5.363 1 98.75 121 LEU A C 1
ATOM 963 O O . LEU A 1 121 ? -8.5 28.453 4.793 1 98.75 121 LEU A O 1
ATOM 967 N N . THR A 1 122 ? -10.656 28 4.766 1 98.56 122 THR A N 1
ATOM 968 C CA . THR A 1 122 ? -11.016 28.766 3.578 1 98.56 122 THR A CA 1
ATOM 969 C C . THR A 1 122 ? -12.156 29.734 3.883 1 98.56 122 THR A C 1
ATOM 971 O O . THR A 1 122 ? -12.562 29.875 5.039 1 98.56 122 THR A O 1
ATOM 974 N N . GLY A 1 123 ? -12.594 30.359 2.805 1 98 123 GLY A N 1
ATOM 975 C CA . GLY A 1 123 ? -13.727 31.266 2.949 1 98 123 GLY A CA 1
ATOM 976 C C . GLY A 1 123 ? -15 30.547 3.367 1 98 123 GLY A C 1
ATOM 977 O O . GLY A 1 123 ? -15.984 31.188 3.744 1 98 123 GLY A O 1
ATOM 978 N N . LYS A 1 124 ? -14.969 29.266 3.453 1 98 124 LYS A N 1
ATOM 979 C CA . LYS A 1 124 ? -16.156 28.484 3.818 1 98 124 LYS A CA 1
ATOM 980 C C . LYS A 1 124 ? -16.375 28.5 5.328 1 98 124 LYS A C 1
ATOM 982 O O . LYS A 1 124 ? -17.453 28.156 5.809 1 98 124 LYS A O 1
ATOM 987 N N . ALA A 1 125 ? -15.375 28.844 6.059 1 98.38 125 ALA A N 1
ATOM 988 C CA . ALA A 1 125 ? -15.508 28.828 7.512 1 98.38 125 ALA A CA 1
ATOM 989 C C . ALA A 1 125 ? -16.422 29.938 7.996 1 98.38 125 ALA A C 1
ATOM 991 O O . ALA A 1 125 ? -16.281 31.094 7.566 1 98.38 125 ALA A O 1
ATOM 992 N N . SER A 1 126 ? -17.297 29.672 8.898 1 98.31 126 SER A N 1
ATOM 993 C CA . SER A 1 126 ? -18.281 30.625 9.383 1 98.31 126 SER A CA 1
ATOM 994 C C . SER A 1 126 ? -17.672 31.594 10.375 1 98.31 126 SER A C 1
ATOM 996 O O . SER A 1 126 ? -16.609 31.328 10.945 1 98.31 126 SER A O 1
ATOM 998 N N . ASN A 1 127 ? -18.422 32.75 10.516 1 98.69 127 ASN A N 1
ATOM 999 C CA . ASN A 1 127 ? -18.031 33.688 11.57 1 98.69 127 ASN A CA 1
ATOM 1000 C C . ASN A 1 127 ? -18.047 33 12.945 1 98.69 127 ASN A C 1
ATOM 1002 O O . ASN A 1 127 ? -17.156 33.219 13.758 1 98.69 127 ASN A O 1
ATOM 1006 N N . ALA A 1 128 ? -19.047 32.188 13.18 1 98.69 128 ALA A N 1
ATOM 1007 C CA . ALA A 1 128 ? -19.188 31.516 14.469 1 98.69 128 ALA A CA 1
ATOM 1008 C C . ALA A 1 128 ? -18 30.609 14.75 1 98.69 128 ALA A C 1
ATOM 1010 O O . ALA A 1 128 ? -17.547 30.531 15.891 1 98.69 128 ALA A O 1
ATOM 1011 N N . TYR A 1 129 ? -17.484 29.969 13.766 1 98.81 129 TYR A N 1
ATOM 1012 C CA . TYR A 1 129 ? -16.344 29.078 13.969 1 98.81 129 TYR A CA 1
ATOM 1013 C C . TYR A 1 129 ? -15.078 29.875 14.242 1 98.81 129 TYR A C 1
ATOM 1015 O O . TYR A 1 129 ? -14.281 29.516 15.109 1 98.81 129 TYR A O 1
ATOM 1023 N N . LYS A 1 130 ? -14.883 30.906 13.5 1 98.81 130 LYS A N 1
ATOM 1024 C CA . LYS A 1 130 ? -13.727 31.766 13.75 1 98.81 130 LYS A CA 1
ATOM 1025 C C . LYS A 1 130 ? -13.773 32.375 15.156 1 98.81 130 LYS A C 1
ATOM 1027 O O . LYS A 1 130 ? -12.75 32.438 15.844 1 98.81 130 LYS A O 1
ATOM 1032 N N . ALA A 1 131 ? -15 32.781 15.523 1 98.81 131 ALA A N 1
ATOM 1033 C CA . ALA A 1 131 ? -15.18 33.281 16.891 1 98.81 131 ALA A CA 1
ATOM 1034 C C . ALA A 1 131 ? -14.844 32.188 17.906 1 98.81 131 ALA A C 1
ATOM 1036 O O . ALA A 1 131 ? -14.219 32.469 18.938 1 98.81 131 ALA A O 1
ATOM 1037 N N . PHE A 1 132 ? -15.266 31.016 17.641 1 98.75 132 PHE A N 1
ATOM 1038 C CA . PHE A 1 132 ? -14.977 29.859 18.469 1 98.75 132 PHE A CA 1
ATOM 1039 C C . PHE A 1 132 ? -13.469 29.656 18.625 1 98.75 132 PHE A C 1
ATOM 1041 O O . PHE A 1 132 ? -12.961 29.516 19.734 1 98.75 132 PHE A O 1
ATOM 1048 N N . LEU A 1 133 ? -12.711 29.688 17.547 1 98.75 133 LEU A N 1
ATOM 1049 C CA . LEU A 1 133 ? -11.258 29.531 17.594 1 98.75 133 LEU A CA 1
ATOM 1050 C C . LEU A 1 133 ? -10.609 30.641 18.391 1 98.75 133 LEU A C 1
ATOM 1052 O O . LEU A 1 133 ? -9.711 30.391 19.203 1 98.75 133 LEU A O 1
ATOM 1056 N N . ARG A 1 134 ? -11.07 31.875 18.188 1 98.56 134 ARG A N 1
ATOM 1057 C CA . ARG A 1 134 ? -10.523 33.031 18.906 1 98.56 134 ARG A CA 1
ATOM 1058 C C . ARG A 1 134 ? -10.766 32.906 20.406 1 98.56 134 ARG A C 1
ATOM 1060 O O . ARG A 1 134 ? -9.898 33.25 21.219 1 98.56 134 ARG A O 1
ATOM 1067 N N . SER A 1 135 ? -11.961 32.438 20.766 1 98 135 SER A N 1
ATOM 1068 C CA . SER A 1 135 ? -12.289 32.281 22.172 1 98 135 SER A CA 1
ATOM 1069 C C . SER A 1 135 ? -11.344 31.281 22.859 1 98 135 SER A C 1
ATOM 1071 O O . SER A 1 135 ? -11.18 31.312 24.078 1 98 135 SER A O 1
ATOM 1073 N N . LYS A 1 136 ? -10.711 30.438 22.109 1 97.62 136 LYS A N 1
ATOM 1074 C CA . LYS A 1 136 ? -9.781 29.453 22.641 1 97.62 136 LYS A CA 1
ATOM 1075 C C . LYS A 1 136 ? -8.336 29.844 22.359 1 97.62 136 LYS A C 1
ATOM 1077 O O . LYS A 1 136 ? -7.41 29.062 22.625 1 97.62 136 LYS A O 1
ATOM 1082 N N . ASN A 1 137 ? -8.188 30.984 21.734 1 98.25 137 ASN A N 1
ATOM 1083 C CA . ASN A 1 137 ? -6.883 31.516 21.359 1 98.25 137 ASN A CA 1
ATOM 1084 C C . ASN A 1 137 ? -6.16 30.594 20.391 1 98.25 137 ASN A C 1
ATOM 1086 O O . ASN A 1 137 ? -4.953 30.375 20.5 1 98.25 137 ASN A O 1
ATOM 1090 N N . ILE A 1 138 ? -6.848 29.969 19.5 1 98.69 138 ILE A N 1
ATOM 1091 C CA . ILE A 1 138 ? -6.301 29.141 18.438 1 98.69 138 ILE A CA 1
ATOM 1092 C C . ILE A 1 138 ? -6.133 29.984 17.172 1 98.69 138 ILE A C 1
ATOM 1094 O O . ILE A 1 138 ? -7.117 30.469 16.609 1 98.69 138 ILE A O 1
ATOM 1098 N N . PRO A 1 139 ? -4.887 30.219 16.766 1 98.88 139 PRO A N 1
ATOM 1099 C CA . PRO A 1 139 ? -4.699 30.969 15.531 1 98.88 139 PRO A CA 1
ATOM 1100 C C . PRO A 1 139 ? -5.238 30.234 14.305 1 98.88 139 PRO A C 1
ATOM 1102 O O . PRO A 1 139 ? -5.367 29.016 14.32 1 98.88 139 PRO A O 1
ATOM 1105 N N . TYR A 1 140 ? -5.613 31 13.242 1 98.88 140 TYR A N 1
ATOM 1106 C CA . TYR A 1 140 ? -6.047 30.422 11.977 1 98.88 140 TYR A CA 1
ATOM 1107 C C . TYR A 1 140 ? -5.637 31.312 10.805 1 98.88 140 TYR A C 1
ATOM 1109 O O . TYR A 1 140 ? -5.441 32.531 10.969 1 98.88 140 TYR A O 1
ATOM 1117 N N . ILE A 1 141 ? -5.441 30.766 9.68 1 98.88 141 ILE A N 1
ATOM 1118 C CA . ILE A 1 141 ? -5.25 31.484 8.422 1 98.88 141 ILE A CA 1
ATOM 1119 C C . ILE A 1 141 ? -6.387 31.141 7.461 1 98.88 141 ILE A C 1
ATOM 1121 O O . ILE A 1 141 ? -6.922 30.031 7.477 1 98.88 141 ILE A O 1
ATOM 1125 N N . ILE A 1 142 ? -6.719 32.125 6.66 1 98.75 142 ILE A N 1
ATOM 1126 C CA . ILE A 1 142 ? -7.668 31.938 5.57 1 98.75 142 ILE A CA 1
ATOM 1127 C C . ILE A 1 142 ? -6.918 31.797 4.25 1 98.75 142 ILE A C 1
ATOM 1129 O O . ILE A 1 142 ? -6.297 32.75 3.783 1 98.75 142 ILE A O 1
ATOM 1133 N N . ALA A 1 143 ? -6.891 30.688 3.701 1 98.31 143 ALA A N 1
ATOM 1134 C CA . ALA A 1 143 ? -6.176 30.453 2.449 1 98.31 143 ALA A CA 1
ATOM 1135 C C . ALA A 1 143 ? -7.105 29.875 1.386 1 98.31 143 ALA A C 1
ATOM 1137 O O . ALA A 1 143 ? -7.242 28.656 1.263 1 98.31 143 ALA A O 1
ATOM 1138 N N . GLY A 1 144 ? -7.578 30.703 0.518 1 97.94 144 GLY A N 1
ATOM 1139 C CA . GLY A 1 144 ? -8.531 30.328 -0.512 1 97.94 144 GLY A CA 1
ATOM 1140 C C . GLY A 1 144 ? -9.961 30.688 -0.164 1 97.94 144 GLY A C 1
ATOM 1141 O O . GLY A 1 144 ? -10.281 30.922 1.002 1 97.94 144 GLY A O 1
ATOM 1142 N N . ASP A 1 145 ? -10.867 30.641 -1.167 1 97.06 145 ASP A N 1
ATOM 1143 C CA . ASP A 1 145 ? -12.273 30.969 -0.972 1 97.06 145 ASP A CA 1
ATOM 1144 C C . ASP A 1 145 ? -13.102 29.703 -0.74 1 97.06 145 ASP A C 1
ATOM 1146 O O . ASP A 1 145 ? -13.43 29.375 0.401 1 97.06 145 ASP A O 1
ATOM 1150 N N . THR A 1 146 ? -13.305 28.891 -1.789 1 95.81 146 THR A N 1
ATOM 1151 C CA . THR A 1 146 ? -14.094 27.656 -1.677 1 95.81 146 THR A CA 1
ATOM 1152 C C . THR A 1 146 ? -13.18 26.438 -1.632 1 95.81 146 THR A C 1
ATOM 1154 O O . THR A 1 146 ? -13.562 25.391 -1.085 1 95.81 146 THR A O 1
ATOM 1157 N N . GLU A 1 147 ? -12.031 26.547 -2.186 1 94.94 147 GLU A N 1
ATOM 1158 C CA . GLU A 1 147 ? -11.016 25.484 -2.176 1 94.94 147 GLU A CA 1
ATOM 1159 C C . GLU A 1 147 ? -9.711 25.984 -1.56 1 94.94 147 GLU A C 1
ATOM 1161 O O . GLU A 1 147 ? -9.414 27.172 -1.602 1 94.94 147 GLU A O 1
ATOM 1166 N N . LEU A 1 148 ? -9.023 25.062 -1.028 1 96.19 148 LEU A N 1
ATOM 1167 C CA . LEU A 1 148 ? -7.766 25.422 -0.371 1 96.19 148 LEU A CA 1
ATOM 1168 C C . LEU A 1 148 ? -6.73 25.891 -1.388 1 96.19 148 LEU A C 1
ATOM 1170 O O . LEU A 1 148 ? -6.527 25.234 -2.418 1 96.19 148 LEU A O 1
ATOM 1174 N N . ASP A 1 149 ? -6.18 27 -1.154 1 97 149 ASP A N 1
ATOM 1175 C CA . ASP A 1 149 ? -4.996 27.469 -1.867 1 97 149 ASP A CA 1
ATOM 1176 C C . ASP A 1 149 ? -3.719 27.094 -1.121 1 97 149 ASP A C 1
ATOM 1178 O O . ASP A 1 149 ? -3.275 27.812 -0.231 1 97 149 ASP A O 1
ATOM 1182 N N . TYR A 1 150 ? -3.133 25.984 -1.553 1 95.69 150 TYR A N 1
ATOM 1183 C CA . TYR A 1 150 ? -1.99 25.422 -0.843 1 95.69 150 TYR A CA 1
ATOM 1184 C C . TYR A 1 150 ? -0.826 26.406 -0.812 1 95.69 150 TYR A C 1
ATOM 1186 O O . TYR A 1 150 ? -0.184 26.578 0.225 1 95.69 150 TYR A O 1
ATOM 1194 N N . ALA A 1 151 ? -0.511 27 -1.915 1 96.5 151 ALA A N 1
ATOM 1195 C CA . ALA A 1 151 ? 0.611 27.922 -1.996 1 96.5 151 ALA A CA 1
ATOM 1196 C C . ALA A 1 151 ? 0.415 29.109 -1.049 1 96.5 151 ALA A C 1
ATOM 1198 O O . ALA A 1 151 ? 1.351 29.516 -0.36 1 96.5 151 ALA A O 1
ATOM 1199 N N . LEU A 1 152 ? -0.812 29.609 -1.075 1 97.88 152 LEU A N 1
ATOM 1200 C CA . LEU A 1 152 ? -1.113 30.734 -0.187 1 97.88 152 LEU A CA 1
ATOM 1201 C C . LEU A 1 152 ? -0.983 30.312 1.274 1 97.88 152 LEU A C 1
ATOM 1203 O O . LEU A 1 152 ? -0.456 31.078 2.094 1 97.88 152 LEU A O 1
ATOM 1207 N N . ALA A 1 153 ? -1.508 29.172 1.622 1 98.25 153 ALA A N 1
ATOM 1208 C CA . ALA A 1 153 ? -1.396 28.672 2.988 1 98.25 153 ALA A CA 1
ATOM 1209 C C . ALA A 1 153 ? 0.064 28.578 3.424 1 98.25 153 ALA A C 1
ATOM 1211 O O . ALA A 1 153 ? 0.416 29.016 4.523 1 98.25 153 ALA A O 1
ATOM 1212 N N . MET A 1 154 ? 0.918 28.047 2.559 1 98 154 MET A N 1
ATOM 1213 C CA . MET A 1 154 ? 2.33 27.891 2.893 1 98 154 MET A CA 1
ATOM 1214 C C . MET A 1 154 ? 3.01 29.25 3.033 1 98 154 MET A C 1
ATOM 1216 O O . MET A 1 154 ? 3.83 29.438 3.93 1 98 154 MET A O 1
ATOM 1220 N N . ASP A 1 155 ? 2.66 30.125 2.127 1 98.5 155 ASP A N 1
ATOM 1221 C CA . ASP A 1 155 ? 3.207 31.484 2.189 1 98.5 155 ASP A CA 1
ATOM 1222 C C . ASP A 1 155 ? 2.875 32.156 3.523 1 98.5 155 ASP A C 1
ATOM 1224 O O . ASP A 1 155 ? 3.746 32.75 4.156 1 98.5 155 ASP A O 1
ATOM 1228 N N . LYS A 1 156 ? 1.657 32.031 3.969 1 98.69 156 LYS A N 1
ATOM 1229 C CA . LYS A 1 156 ? 1.218 32.625 5.219 1 98.69 156 LYS A CA 1
ATOM 1230 C C . LYS A 1 156 ? 1.89 31.969 6.422 1 98.69 156 LYS A C 1
ATOM 1232 O O . LYS A 1 156 ? 2.256 32.656 7.383 1 98.69 156 LYS A O 1
ATOM 1237 N N . LEU A 1 157 ? 2.004 30.656 6.375 1 98.69 157 LEU A N 1
ATOM 1238 C CA . LEU A 1 157 ? 2.686 29.969 7.469 1 98.69 157 LEU A CA 1
ATOM 1239 C C . LEU A 1 157 ? 4.125 30.469 7.605 1 98.69 157 LEU A C 1
ATOM 1241 O O . LEU A 1 157 ? 4.629 30.625 8.719 1 98.69 157 LEU A O 1
ATOM 1245 N N . CYS A 1 158 ? 4.777 30.703 6.512 1 98.38 158 CYS A N 1
ATOM 1246 C CA . CYS A 1 158 ? 6.137 31.234 6.531 1 98.38 158 CYS A CA 1
ATOM 1247 C C . CYS A 1 158 ? 6.164 32.656 7.086 1 98.38 158 CYS A C 1
ATOM 1249 O O . CYS A 1 158 ? 6.895 32.938 8.039 1 98.38 158 CYS A O 1
ATOM 1251 N N . LYS A 1 159 ? 5.336 33.5 6.543 1 98.44 159 LYS A N 1
ATOM 1252 C CA . LYS A 1 159 ? 5.418 34.906 6.805 1 98.44 159 LYS A CA 1
ATOM 1253 C C . LYS A 1 159 ? 4.844 35.25 8.18 1 98.44 159 LYS A C 1
ATOM 1255 O O . LYS A 1 159 ? 5.371 36.125 8.883 1 98.44 159 LYS A O 1
ATOM 1260 N N . LEU A 1 160 ? 3.787 34.594 8.539 1 98.5 160 LEU A N 1
ATOM 1261 C CA . LEU A 1 160 ? 3.074 34.969 9.75 1 98.5 160 LEU A CA 1
ATOM 1262 C C . LEU A 1 160 ? 3.582 34.188 10.953 1 98.5 160 LEU A C 1
ATOM 1264 O O . LEU A 1 160 ? 3.521 34.688 12.086 1 98.5 160 LEU A O 1
ATOM 1268 N N . PHE A 1 161 ? 4.062 32.969 10.719 1 98.44 161 PHE A N 1
ATOM 1269 C CA . PHE A 1 161 ? 4.383 32.125 11.852 1 98.44 161 PHE A CA 1
ATOM 1270 C C . PHE A 1 161 ? 5.852 31.703 11.812 1 98.44 161 PHE A C 1
ATOM 1272 O O . PHE A 1 161 ? 6.336 31.031 12.727 1 98.44 161 PHE A O 1
ATOM 1279 N N . GLY A 1 162 ? 6.602 32.031 10.797 1 98 162 GLY A N 1
ATOM 1280 C CA . GLY A 1 162 ? 8.023 31.75 10.711 1 98 162 GLY A CA 1
ATOM 1281 C C . GLY A 1 162 ? 8.328 30.281 10.445 1 98 162 GLY A C 1
ATOM 1282 O O . GLY A 1 162 ? 9.398 29.797 10.805 1 98 162 GLY A O 1
ATOM 1283 N N . VAL A 1 163 ? 7.422 29.594 9.852 1 98.25 163 VAL A N 1
ATOM 1284 C CA . VAL A 1 163 ? 7.59 28.172 9.57 1 98.25 163 VAL A CA 1
ATOM 1285 C C . VAL A 1 163 ? 8.523 27.984 8.383 1 98.25 163 VAL A C 1
ATOM 1287 O O . VAL A 1 163 ? 8.281 28.531 7.301 1 98.25 163 VAL A O 1
ATOM 1290 N N . LYS A 1 164 ? 9.57 27.172 8.547 1 98.19 164 LYS A N 1
ATOM 1291 C CA . LYS A 1 164 ? 10.555 26.984 7.484 1 98.19 164 LYS A CA 1
ATOM 1292 C C . LYS A 1 164 ? 10.594 25.516 7.043 1 98.19 164 LYS A C 1
ATOM 1294 O O . LYS A 1 164 ? 11.016 25.203 5.926 1 98.19 164 LYS A O 1
ATOM 1299 N N . ARG A 1 165 ? 10.297 24.641 7.918 1 98.38 165 ARG A N 1
ATOM 1300 C CA . ARG A 1 165 ? 10.273 23.203 7.66 1 98.38 165 ARG A CA 1
ATOM 1301 C C . ARG A 1 165 ? 9.031 22.562 8.273 1 98.38 165 ARG A C 1
ATOM 1303 O O . ARG A 1 165 ? 8.766 22.719 9.461 1 98.38 165 ARG A O 1
ATOM 1310 N N . LEU A 1 166 ? 8.266 21.844 7.461 1 98.25 166 LEU A N 1
ATOM 1311 C CA . LEU A 1 166 ? 7.016 21.219 7.898 1 98.25 166 LEU A CA 1
ATOM 1312 C C . LEU A 1 166 ? 6.98 19.75 7.516 1 98.25 166 LEU A C 1
ATOM 1314 O O . LEU A 1 166 ? 7.363 19.375 6.402 1 98.25 166 LEU A O 1
ATOM 1318 N N . MET A 1 167 ? 6.543 18.984 8.445 1 98.38 167 MET A N 1
ATOM 1319 C CA . MET A 1 167 ? 6.277 17.578 8.172 1 98.38 167 MET A CA 1
ATOM 1320 C C . MET A 1 167 ? 4.844 17.375 7.688 1 98.38 167 MET A C 1
ATOM 1322 O O . MET A 1 167 ? 3.91 17.938 8.258 1 98.38 167 MET A O 1
ATOM 1326 N N . LEU A 1 168 ? 4.781 16.672 6.633 1 97.12 168 LEU A N 1
ATOM 1327 C CA . LEU A 1 168 ? 3.463 16.203 6.234 1 97.12 168 LEU A CA 1
ATOM 1328 C C . LEU A 1 168 ? 3.141 14.859 6.895 1 97.12 168 LEU A C 1
ATOM 1330 O O . LEU A 1 168 ? 3.758 13.844 6.578 1 97.12 168 LEU A O 1
ATOM 1334 N N . GLY A 1 169 ? 2.406 14.75 7.844 1 88 169 GLY A N 1
ATOM 1335 C CA . GLY A 1 169 ? 2.137 13.547 8.617 1 88 169 GLY A C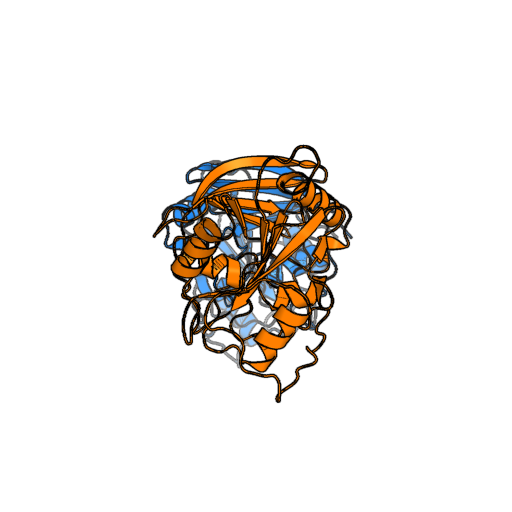A 1
ATOM 1336 C C . GLY A 1 169 ? 0.77 12.953 8.344 1 88 169 GLY A C 1
ATOM 1337 O O . GLY A 1 169 ? 0.501 11.805 8.703 1 88 169 GLY A O 1
ATOM 1338 N N . GLY A 1 170 ? -0.079 14.039 7.488 1 76 170 GLY A N 1
ATOM 1339 C CA . GLY A 1 170 ? -1.453 13.664 7.785 1 76 170 GLY A CA 1
ATOM 1340 C C . GLY A 1 170 ? -2.232 13.234 6.559 1 76 170 GLY A C 1
ATOM 1341 O O . GLY A 1 170 ? -2.422 14.023 5.629 1 76 170 GLY A O 1
ATOM 1342 N N . GLY A 1 171 ? -3.01 12.047 6.465 1 89.12 171 GLY A N 1
ATOM 1343 C CA . GLY A 1 171 ? -3.746 11.062 5.688 1 89.12 171 GLY A CA 1
ATOM 1344 C C . GLY A 1 171 ? -3.289 10.977 4.242 1 89.12 171 GLY A C 1
ATOM 1345 O O . GLY A 1 171 ? -2.547 11.844 3.77 1 89.12 171 GLY A O 1
ATOM 1346 N N . GLY A 1 172 ? -3.561 9.961 3.697 1 94.69 172 GLY A N 1
ATOM 1347 C CA . GLY A 1 172 ? -3.16 9.688 2.326 1 94.69 172 GLY A CA 1
ATOM 1348 C C . GLY A 1 172 ? -3.623 10.742 1.345 1 94.69 172 GLY A C 1
ATOM 1349 O O . GLY A 1 172 ? -2.912 11.07 0.391 1 94.69 172 GLY A O 1
ATOM 1350 N N . ILE A 1 173 ? -4.746 11.391 1.646 1 93.75 173 ILE A N 1
ATOM 1351 C CA . ILE A 1 173 ? -5.328 12.367 0.741 1 93.75 173 ILE A CA 1
ATOM 1352 C C . ILE A 1 173 ? -4.531 13.672 0.809 1 93.75 173 ILE A C 1
ATOM 1354 O O . ILE A 1 173 ? -4.164 14.234 -0.224 1 93.75 173 ILE A O 1
ATOM 1358 N N . VAL A 1 174 ? -4.246 14.164 2.016 1 94.12 174 VAL A N 1
ATOM 1359 C CA . VAL A 1 174 ? -3.482 15.398 2.182 1 94.12 174 VAL A CA 1
ATOM 1360 C C . VAL A 1 174 ? -2.068 15.211 1.638 1 94.12 174 VAL A C 1
ATOM 1362 O O . VAL A 1 174 ? -1.55 16.078 0.926 1 94.12 174 VAL A O 1
ATOM 1365 N N . ASN A 1 175 ? -1.44 14.055 1.944 1 96 175 ASN A N 1
ATOM 1366 C CA . ASN A 1 175 ? -0.108 13.766 1.426 1 96 175 ASN A CA 1
ATOM 1367 C C . ASN A 1 175 ? -0.065 13.859 -0.096 1 96 175 ASN A C 1
ATOM 1369 O O . ASN A 1 175 ? 0.779 14.562 -0.654 1 96 175 ASN A O 1
ATOM 1373 N N . TRP A 1 176 ? -1 13.234 -0.708 1 95.69 176 TRP A N 1
ATOM 1374 C CA . TRP A 1 176 ? -1.027 13.188 -2.166 1 95.69 176 TRP A CA 1
ATOM 1375 C C . TRP A 1 176 ? -1.312 14.57 -2.75 1 95.69 176 TRP A C 1
ATOM 1377 O O . TRP A 1 176 ? -0.715 14.961 -3.756 1 95.69 176 TRP A O 1
ATOM 1387 N N . SER A 1 177 ? -2.221 15.305 -2.117 1 93.38 177 SER A N 1
ATOM 1388 C CA . SER A 1 177 ? -2.564 16.641 -2.594 1 93.38 177 SER A CA 1
ATOM 1389 C C . SER A 1 177 ? -1.347 17.547 -2.602 1 93.38 177 SER A C 1
ATOM 1391 O O . SER A 1 177 ? -1.142 18.312 -3.551 1 93.38 177 SER A O 1
ATOM 1393 N N . PHE A 1 178 ? -0.557 17.5 -1.551 1 95.25 178 PHE A N 1
ATOM 1394 C CA . PHE A 1 178 ? 0.643 18.328 -1.487 1 95.25 178 PHE A CA 1
ATOM 1395 C C . PHE A 1 178 ? 1.644 17.922 -2.559 1 95.25 178 PHE A C 1
ATOM 1397 O O . PHE A 1 178 ? 2.305 18.766 -3.16 1 95.25 178 PHE A O 1
ATOM 1404 N N . ILE A 1 179 ? 1.794 16.625 -2.771 1 95.62 179 ILE A N 1
ATOM 1405 C CA . ILE A 1 179 ? 2.703 16.109 -3.791 1 95.62 179 ILE A CA 1
ATOM 1406 C C . ILE A 1 179 ? 2.244 16.562 -5.172 1 95.62 179 ILE A C 1
ATOM 1408 O O . ILE A 1 179 ? 3.041 17.078 -5.957 1 95.62 179 ILE A O 1
ATOM 1412 N N . GLN A 1 180 ? 1.003 16.469 -5.461 1 93.19 180 GLN A N 1
ATOM 1413 C CA . GLN A 1 180 ? 0.459 16.844 -6.758 1 93.19 180 GLN A CA 1
ATOM 1414 C C . GLN A 1 180 ? 0.553 18.359 -6.973 1 93.19 180 GLN A C 1
ATOM 1416 O O . GLN A 1 180 ? 0.715 18.812 -8.102 1 93.19 180 GLN A O 1
ATOM 1421 N N . ALA A 1 181 ? 0.453 19.109 -5.891 1 92.5 181 ALA A N 1
ATOM 1422 C CA . ALA A 1 181 ? 0.549 20.562 -5.965 1 92.5 181 ALA A CA 1
ATOM 1423 C C . ALA A 1 181 ? 1.998 21 -6.141 1 92.5 181 ALA A C 1
ATOM 1425 O O . ALA A 1 181 ? 2.275 22.203 -6.285 1 92.5 181 ALA A O 1
ATOM 1426 N N . GLY A 1 182 ? 2.971 20.031 -6.113 1 94.62 182 GLY A N 1
ATOM 1427 C CA . GLY A 1 182 ? 4.383 20.359 -6.246 1 94.62 182 GLY A CA 1
ATOM 1428 C C . GLY A 1 182 ? 4.977 20.953 -4.988 1 94.62 182 GLY A C 1
ATOM 1429 O O . GLY A 1 182 ? 5.977 21.672 -5.055 1 94.62 182 GLY A O 1
ATOM 1430 N N . LEU A 1 183 ? 4.336 20.688 -3.84 1 96.19 183 LEU A N 1
ATOM 1431 C CA . LEU A 1 183 ? 4.734 21.375 -2.621 1 96.19 183 LEU A CA 1
ATOM 1432 C C . LEU A 1 183 ? 5.457 20.438 -1.667 1 96.19 183 LEU A C 1
ATOM 1434 O O . LEU A 1 183 ? 5.969 20.859 -0.63 1 96.19 183 LEU A O 1
ATOM 1438 N N . CYS A 1 184 ? 5.52 19.219 -1.94 1 97.12 184 CYS A N 1
ATOM 1439 C CA . CYS A 1 184 ? 6.281 18.266 -1.136 1 97.12 184 CYS A CA 1
ATOM 1440 C C . CYS A 1 184 ? 7.68 18.062 -1.705 1 97.12 184 CYS A C 1
ATOM 1442 O O . CYS A 1 184 ? 7.836 17.75 -2.883 1 97.12 184 CYS A O 1
ATOM 1444 N N . ASP A 1 185 ? 8.711 18.172 -0.887 1 98.44 185 ASP A N 1
ATOM 1445 C CA . ASP A 1 185 ? 10.086 18.156 -1.368 1 98.44 185 ASP A CA 1
ATOM 1446 C C . ASP A 1 185 ? 10.727 16.781 -1.186 1 98.44 185 ASP A C 1
ATOM 1448 O O . ASP A 1 185 ? 11.609 16.391 -1.953 1 98.44 185 ASP A O 1
ATOM 1452 N N . GLU A 1 186 ? 10.352 16.125 -0.148 1 98.62 186 GLU A N 1
ATOM 1453 C CA . GLU A 1 186 ? 10.938 14.844 0.242 1 98.62 186 GLU A CA 1
ATOM 1454 C C . GLU A 1 186 ? 9.883 13.898 0.794 1 98.62 186 GLU A C 1
ATOM 1456 O O . GLU A 1 186 ? 8.906 14.336 1.412 1 98.62 186 GLU A O 1
ATOM 1461 N N . VAL A 1 187 ? 10 12.633 0.487 1 98.62 187 VAL A N 1
ATOM 1462 C CA . VAL A 1 187 ? 9.203 11.586 1.103 1 98.62 187 VAL A CA 1
ATOM 1463 C C . VAL A 1 187 ? 10.094 10.672 1.939 1 98.62 187 VAL A C 1
ATOM 1465 O O . VAL A 1 187 ? 11.086 10.133 1.438 1 98.62 187 VAL A O 1
ATOM 1468 N N . SER A 1 188 ? 9.836 10.617 3.178 1 98.81 188 SER A N 1
ATOM 1469 C CA . SER A 1 188 ? 10.438 9.719 4.152 1 98.81 188 SER A CA 1
ATOM 1470 C C . SER A 1 188 ? 9.445 8.664 4.625 1 98.81 188 SER A C 1
ATOM 1472 O O . SER A 1 188 ? 8.391 9 5.172 1 98.81 188 SER A O 1
ATOM 1474 N N . VAL A 1 189 ? 9.766 7.402 4.438 1 98.75 189 VAL A N 1
ATOM 1475 C CA . VAL A 1 189 ? 8.812 6.363 4.809 1 98.75 189 VAL A CA 1
ATOM 1476 C C . VAL A 1 189 ? 9.508 5.297 5.652 1 98.75 189 VAL A C 1
ATOM 1478 O O . VAL A 1 189 ? 10.594 4.836 5.305 1 98.75 189 VAL A O 1
ATOM 1481 N N . VAL A 1 190 ? 8.945 4.973 6.75 1 98.88 190 VAL A N 1
ATOM 1482 C CA . VAL A 1 190 ? 9.336 3.83 7.57 1 98.88 190 VAL A CA 1
ATOM 1483 C C . VAL A 1 190 ? 8.383 2.664 7.324 1 98.88 190 VAL A C 1
ATOM 1485 O O . VAL A 1 190 ? 7.199 2.738 7.668 1 98.88 190 VAL A O 1
ATOM 1488 N N . ILE A 1 191 ? 8.867 1.588 6.754 1 98.94 191 ILE A N 1
ATOM 1489 C CA . ILE A 1 191 ? 8.047 0.441 6.395 1 98.94 191 ILE A CA 1
ATOM 1490 C C . ILE A 1 191 ? 8.188 -0.65 7.453 1 98.94 191 ILE A C 1
ATOM 1492 O O . ILE A 1 191 ? 9.281 -1.188 7.652 1 98.94 191 ILE A O 1
ATOM 1496 N N . ALA A 1 192 ? 7.098 -0.954 8.117 1 98.94 192 ALA A N 1
ATOM 1497 C CA . ALA A 1 192 ? 7.094 -1.976 9.164 1 98.94 192 ALA A CA 1
ATOM 1498 C C . ALA A 1 192 ? 7.219 -3.373 8.562 1 98.94 192 ALA A C 1
ATOM 1500 O O . ALA A 1 192 ? 6.711 -3.635 7.469 1 98.94 192 ALA A O 1
ATOM 1501 N N . ALA A 1 193 ? 7.863 -4.289 9.305 1 98.81 193 ALA A N 1
ATOM 1502 C CA . ALA A 1 193 ? 7.934 -5.695 8.914 1 98.81 193 ALA A CA 1
ATOM 1503 C C . ALA A 1 193 ? 6.676 -6.445 9.336 1 98.81 193 ALA A C 1
ATOM 1505 O O . ALA A 1 193 ? 6.758 -7.504 9.969 1 98.81 193 ALA A O 1
ATOM 1506 N N . SER A 1 194 ? 5.527 -5.941 9.031 1 98.62 194 SER A N 1
ATOM 1507 C CA . SER A 1 194 ? 4.219 -6.52 9.32 1 98.62 194 SER A CA 1
ATOM 1508 C C . SER A 1 194 ? 3.16 -5.988 8.359 1 98.62 194 SER A C 1
ATOM 1510 O O . SER A 1 194 ? 3.377 -4.984 7.68 1 98.62 194 SER A O 1
ATOM 1512 N N . ALA A 1 195 ? 2.121 -6.664 8.18 1 98.19 195 ALA A N 1
ATOM 1513 C CA . ALA A 1 195 ? 0.979 -6.305 7.344 1 98.19 195 ALA A CA 1
ATOM 1514 C C . ALA A 1 195 ? -0.306 -6.941 7.863 1 98.19 195 ALA A C 1
ATOM 1516 O O . ALA A 1 195 ? -0.26 -7.895 8.648 1 98.19 195 ALA A O 1
ATOM 1517 N N . ASP A 1 196 ? -1.467 -6.395 7.465 1 96.88 196 ASP A N 1
ATOM 1518 C CA . ASP A 1 196 ? -2.713 -7.004 7.922 1 96.88 196 ASP A CA 1
ATOM 1519 C C . ASP A 1 196 ? -3.65 -7.281 6.75 1 96.88 196 ASP A C 1
ATOM 1521 O O . ASP A 1 196 ? -4.68 -7.941 6.914 1 96.88 196 ASP A O 1
ATOM 1525 N N . GLY A 1 197 ? -3.324 -6.719 5.566 1 96.44 197 GLY A N 1
ATOM 1526 C CA . GLY A 1 197 ? -4.09 -7.039 4.371 1 96.44 197 GLY A CA 1
ATOM 1527 C C . GLY A 1 197 ? -5.422 -6.316 4.305 1 96.44 197 GLY A C 1
ATOM 1528 O O . GLY A 1 197 ? -6.191 -6.504 3.361 1 96.44 197 GLY A O 1
ATOM 1529 N N . SER A 1 198 ? -5.727 -5.449 5.211 1 95.75 198 SER A N 1
ATOM 1530 C CA . SER A 1 198 ? -7.016 -4.758 5.23 1 95.75 198 SER A CA 1
ATOM 1531 C C . SER A 1 198 ? -7.227 -3.943 3.961 1 95.75 198 SER A C 1
ATOM 1533 O O . SER A 1 198 ? -6.312 -3.256 3.498 1 95.75 198 SER A O 1
ATOM 1535 N N . MET A 1 199 ? -8.375 -4.055 3.418 1 94 199 MET A N 1
ATOM 1536 C CA . MET A 1 199 ? -8.703 -3.303 2.209 1 94 199 MET A CA 1
ATOM 1537 C C . MET A 1 199 ? -9.422 -2.002 2.555 1 94 199 MET A C 1
ATOM 1539 O O . MET A 1 199 ? -9.758 -1.216 1.667 1 94 199 MET A O 1
ATOM 1543 N N . LYS A 1 200 ? -9.625 -1.723 3.867 1 92.06 200 LYS A N 1
ATOM 1544 C CA . LYS A 1 200 ? -10.438 -0.594 4.309 1 92.06 200 LYS A CA 1
ATOM 1545 C C . LYS A 1 200 ? -9.562 0.538 4.844 1 92.06 200 LYS A C 1
ATOM 1547 O O . LYS A 1 200 ? -10.016 1.675 4.973 1 92.06 200 LYS A O 1
ATOM 1552 N N . THR A 1 201 ? -8.344 0.157 5.254 1 93.56 201 THR A N 1
ATOM 1553 C CA . THR A 1 201 ? -7.48 1.155 5.879 1 93.56 201 THR A CA 1
ATOM 1554 C C . THR A 1 201 ? -6.77 1.992 4.82 1 93.56 201 THR A C 1
ATOM 1556 O O . THR A 1 201 ? -6.477 1.503 3.729 1 93.56 201 THR A O 1
ATOM 1559 N N . PRO A 1 202 ? -6.48 3.26 5.145 1 93.56 202 PRO A N 1
ATOM 1560 C CA . PRO A 1 202 ? -5.855 4.16 4.176 1 93.56 202 PRO A CA 1
ATOM 1561 C C . PRO A 1 202 ? -4.418 3.764 3.844 1 93.56 202 PRO A C 1
ATOM 1563 O O . PRO A 1 202 ? -3.713 3.215 4.695 1 93.56 202 PRO A O 1
ATOM 1566 N N . ALA A 1 203 ? -4.039 4.094 2.576 1 96.25 203 ALA A N 1
ATOM 1567 C CA . ALA A 1 203 ? -2.666 3.893 2.117 1 96.25 203 ALA A CA 1
ATOM 1568 C C . ALA A 1 203 ? -1.848 5.172 2.264 1 96.25 203 ALA A C 1
ATOM 1570 O O . ALA A 1 203 ? -2.373 6.207 2.678 1 96.25 203 ALA A O 1
ATOM 1571 N N . LEU A 1 204 ? -0.547 5.074 1.941 1 97.81 204 LEU A N 1
ATOM 1572 C CA . LEU A 1 204 ? 0.413 6.172 2.014 1 97.81 204 LEU A CA 1
ATOM 1573 C C . LEU A 1 204 ? -0.079 7.379 1.223 1 97.81 204 LEU A C 1
ATOM 1575 O O . LEU A 1 204 ? 0.042 8.516 1.68 1 97.81 204 LEU A O 1
ATOM 1579 N N . PHE A 1 205 ? -0.595 7.121 0.014 1 97.31 205 PHE A N 1
ATOM 1580 C CA . PHE A 1 205 ? -1.139 8.141 -0.879 1 97.31 205 PHE A CA 1
ATOM 1581 C C . PHE A 1 205 ? -2.545 7.762 -1.334 1 97.31 205 PHE A C 1
ATOM 1583 O O . PHE A 1 205 ? -2.832 6.586 -1.572 1 97.31 205 PHE A O 1
ATOM 1590 N N . ALA A 1 206 ? -3.396 8.727 -1.411 1 95.25 206 ALA A N 1
ATOM 1591 C CA . ALA A 1 206 ? -4.762 8.508 -1.878 1 95.25 206 ALA A CA 1
ATOM 1592 C C . ALA A 1 206 ? -5.223 9.648 -2.787 1 95.25 206 ALA A C 1
ATOM 1594 O O . ALA A 1 206 ? -5.129 10.82 -2.416 1 95.25 206 ALA A O 1
ATOM 1595 N N . ALA A 1 207 ? -5.684 9.289 -3.943 1 93.56 207 ALA A N 1
ATOM 1596 C CA . ALA A 1 207 ? -6.27 10.219 -4.902 1 93.56 207 ALA A CA 1
ATOM 1597 C C . ALA A 1 207 ? -7.762 9.953 -5.078 1 93.56 207 ALA A C 1
ATOM 1599 O O . ALA A 1 207 ? -8.172 9.281 -6.031 1 93.56 207 ALA A O 1
ATOM 1600 N N . PRO A 1 208 ? -8.516 10.523 -4.203 1 89 208 PRO A N 1
ATOM 1601 C CA . PRO A 1 208 ? -9.953 10.312 -4.402 1 89 208 PRO A CA 1
ATOM 1602 C C . PRO A 1 208 ? -10.453 10.852 -5.742 1 89 208 PRO A C 1
ATOM 1604 O O . PRO A 1 208 ? -9.961 11.883 -6.215 1 89 208 PRO A O 1
ATOM 1607 N N . GLU A 1 209 ? -11.391 10.117 -6.246 1 82.75 209 GLU A N 1
ATOM 1608 C CA . GLU A 1 209 ? -11.984 10.547 -7.508 1 82.75 209 GLU A CA 1
ATOM 1609 C C . GLU A 1 209 ? -12.578 11.945 -7.395 1 82.75 209 GLU A C 1
ATOM 1611 O O . GLU A 1 209 ? -13.234 12.266 -6.402 1 82.75 209 GLU A O 1
ATOM 1616 N N . GLY A 1 210 ? -12.305 12.789 -8.414 1 78.94 210 GLY A N 1
ATOM 1617 C CA . GLY A 1 210 ? -12.875 14.125 -8.453 1 78.94 210 GLY A CA 1
ATOM 1618 C C . GLY A 1 210 ? -12.047 15.148 -7.691 1 78.94 210 GLY A C 1
ATOM 1619 O O . GLY A 1 210 ? -12.203 16.359 -7.895 1 78.94 210 GLY A O 1
ATOM 1620 N N . LEU A 1 211 ? -11.18 14.68 -6.852 1 76.75 211 LEU A N 1
ATOM 1621 C CA . LEU A 1 211 ? -10.398 15.602 -6.039 1 76.75 211 LEU A CA 1
ATOM 1622 C C . LEU A 1 211 ? -8.945 15.633 -6.496 1 76.75 211 LEU A C 1
ATOM 1624 O O . LEU A 1 211 ? -8.281 16.672 -6.402 1 76.75 211 LEU A O 1
ATOM 1628 N N . ALA A 1 212 ? -8.562 14.492 -6.941 1 80.81 212 ALA A N 1
ATOM 1629 C CA . ALA A 1 212 ? -7.176 14.398 -7.387 1 80.81 212 ALA A CA 1
ATOM 1630 C C . ALA A 1 212 ? -7.035 13.414 -8.547 1 80.81 212 ALA A C 1
ATOM 1632 O O . ALA A 1 212 ? -7.914 12.578 -8.773 1 80.81 212 ALA A O 1
ATOM 1633 N N . THR A 1 213 ? -5.965 13.547 -9.273 1 84.94 213 THR A N 1
ATOM 1634 C CA . THR A 1 213 ? -5.68 12.648 -10.391 1 84.94 213 THR A CA 1
ATOM 1635 C C . THR A 1 213 ? -4.738 11.531 -9.961 1 84.94 213 THR A C 1
ATOM 1637 O O . THR A 1 213 ? -4.066 11.641 -8.93 1 84.94 213 THR A O 1
ATOM 1640 N N . ASP A 1 214 ? -4.773 10.5 -10.711 1 86.5 214 ASP A N 1
ATOM 1641 C CA . ASP A 1 214 ? -3.844 9.398 -10.461 1 86.5 214 ASP A CA 1
ATOM 1642 C C . ASP A 1 214 ? -2.652 9.461 -11.414 1 86.5 214 ASP A C 1
ATOM 1644 O O . ASP A 1 214 ? -2.092 8.43 -11.789 1 86.5 214 ASP A O 1
ATOM 1648 N N . THR A 1 215 ? -2.363 10.688 -11.852 1 91.88 215 THR A N 1
ATOM 1649 C CA . THR A 1 215 ? -1.125 10.875 -12.602 1 91.88 215 THR A CA 1
ATOM 1650 C C . THR A 1 215 ? 0.081 10.453 -11.766 1 91.88 215 THR A C 1
ATOM 1652 O O . THR A 1 215 ? 0.271 10.938 -10.648 1 91.88 215 THR A O 1
ATOM 1655 N N . PRO A 1 216 ? 0.853 9.617 -12.305 1 96.38 216 PRO A N 1
ATOM 1656 C CA . PRO A 1 216 ? 1.929 9.07 -11.477 1 96.38 216 PRO A CA 1
ATOM 1657 C C . PRO A 1 216 ? 2.965 10.117 -11.078 1 96.38 216 PRO A C 1
ATOM 1659 O O . PRO A 1 216 ? 3.242 11.039 -11.852 1 96.38 216 PRO A O 1
ATOM 1662 N N . GLN A 1 217 ? 3.457 10 -9.953 1 97.5 217 GLN A N 1
ATOM 1663 C CA . GLN A 1 217 ? 4.551 10.805 -9.422 1 97.5 217 GLN A CA 1
ATOM 1664 C C . GLN A 1 217 ? 5.848 10.008 -9.367 1 97.5 217 GLN A C 1
ATOM 1666 O O . GLN A 1 217 ? 5.848 8.836 -8.992 1 97.5 217 GLN A O 1
ATOM 1671 N N . ARG A 1 218 ? 6.969 10.695 -9.742 1 98.31 218 ARG A N 1
ATOM 1672 C CA . ARG A 1 218 ? 8.297 10.086 -9.75 1 98.31 218 ARG A CA 1
ATOM 1673 C C . ARG A 1 218 ? 9.109 10.547 -8.547 1 98.31 218 ARG A C 1
ATOM 1675 O O . ARG A 1 218 ? 8.992 11.695 -8.117 1 98.31 218 ARG A O 1
ATOM 1682 N N . PHE A 1 219 ? 9.938 9.672 -8.039 1 98.75 219 PHE A N 1
ATOM 1683 C CA . PHE A 1 219 ? 10.82 9.953 -6.91 1 98.75 219 PHE A CA 1
ATOM 1684 C C . PHE A 1 219 ? 12.25 9.531 -7.219 1 98.75 219 PHE A C 1
ATOM 1686 O O . PHE A 1 219 ? 12.477 8.656 -8.062 1 98.75 219 PHE A O 1
ATOM 1693 N N . GLU A 1 220 ? 13.188 10.18 -6.598 1 98.62 220 GLU A N 1
ATOM 1694 C CA . GLU A 1 220 ? 14.594 9.797 -6.625 1 98.62 220 GLU A CA 1
ATOM 1695 C C . GLU A 1 220 ? 15.055 9.281 -5.266 1 98.62 220 GLU A C 1
ATOM 1697 O O . GLU A 1 220 ? 14.992 10.008 -4.27 1 98.62 220 GLU A O 1
ATOM 1702 N N . LEU A 1 221 ? 15.523 8.07 -5.219 1 98.81 221 LEU A N 1
ATOM 1703 C CA . LEU A 1 221 ? 15.938 7.477 -3.953 1 98.81 221 LEU A CA 1
ATOM 1704 C C . LEU A 1 221 ? 17.156 8.195 -3.396 1 98.81 221 LEU A C 1
ATOM 1706 O O . LEU A 1 221 ? 18.172 8.352 -4.094 1 98.81 221 LEU A O 1
ATOM 1710 N N . ILE A 1 222 ? 17.062 8.688 -2.191 1 98.75 222 ILE A N 1
ATOM 1711 C CA . ILE A 1 222 ? 18.172 9.305 -1.487 1 98.75 222 ILE A CA 1
ATOM 1712 C C . ILE A 1 222 ? 18.953 8.242 -0.713 1 98.75 222 ILE A C 1
ATOM 1714 O O . ILE A 1 222 ? 20.172 8.148 -0.822 1 98.75 222 ILE A O 1
ATOM 1718 N N . ASP A 1 223 ? 18.203 7.445 0.044 1 98.44 223 ASP A N 1
ATOM 1719 C CA . ASP A 1 223 ? 18.828 6.43 0.888 1 98.44 223 ASP A CA 1
ATOM 1720 C C . ASP A 1 223 ? 17.812 5.387 1.338 1 98.44 223 ASP A C 1
ATOM 1722 O O . ASP A 1 223 ? 16.609 5.645 1.314 1 98.44 223 ASP A O 1
ATOM 1726 N N . VAL A 1 224 ? 18.297 4.199 1.684 1 98.81 224 VAL A N 1
ATOM 1727 C CA . VAL A 1 224 ? 17.484 3.139 2.283 1 98.81 224 VAL A CA 1
ATOM 1728 C C . VAL A 1 224 ? 18.328 2.365 3.301 1 98.81 224 VAL A C 1
ATOM 1730 O O . VAL A 1 224 ? 19.516 2.107 3.07 1 98.81 224 VAL A O 1
ATOM 1733 N N . SER A 1 225 ? 17.734 2.039 4.391 1 98.69 225 SER A N 1
ATOM 1734 C CA . SER A 1 225 ? 18.469 1.294 5.406 1 98.69 225 SER A CA 1
ATOM 1735 C C . SER A 1 225 ? 17.531 0.445 6.258 1 98.69 225 SER A C 1
ATOM 1737 O O . SER A 1 225 ? 16.375 0.795 6.449 1 98.69 225 SER A O 1
ATOM 1739 N N . ALA A 1 226 ? 18.078 -0.667 6.734 1 98.75 226 ALA A N 1
ATOM 1740 C CA . ALA A 1 226 ? 17.375 -1.475 7.73 1 98.75 226 ALA A CA 1
ATOM 1741 C C . ALA A 1 226 ? 17.391 -0.788 9.094 1 98.75 226 ALA A C 1
ATOM 1743 O O . ALA A 1 226 ? 18.391 -0.169 9.477 1 98.75 226 ALA A O 1
ATOM 1744 N N . GLN A 1 227 ? 16.328 -0.834 9.742 1 98.56 227 GLN A N 1
ATOM 1745 C CA . GLN A 1 227 ? 16.188 -0.266 11.078 1 98.56 227 GLN A CA 1
ATOM 1746 C C . GLN A 1 227 ? 15.836 -1.344 12.102 1 98.56 227 GLN A C 1
ATOM 1748 O O . GLN A 1 227 ? 15.711 -2.52 11.758 1 98.56 227 GLN A O 1
ATOM 1753 N N . THR A 1 228 ? 15.758 -0.959 13.352 1 95.56 228 THR A N 1
ATOM 1754 C CA . THR A 1 228 ? 15.414 -1.882 14.422 1 95.56 228 THR A CA 1
ATOM 1755 C C . THR A 1 228 ? 14.055 -2.529 14.164 1 95.56 228 THR A C 1
ATOM 1757 O O . THR A 1 228 ? 13.156 -1.895 13.617 1 95.56 228 THR A O 1
ATOM 1760 N N . GLY A 1 229 ? 13.914 -3.805 14.578 1 96.31 229 GLY A N 1
ATOM 1761 C CA . GLY A 1 229 ? 12.641 -4.492 14.477 1 96.31 229 GLY A CA 1
ATOM 1762 C C . GLY A 1 229 ? 12.312 -4.938 13.062 1 96.31 229 GLY A C 1
ATOM 1763 O O . GLY A 1 229 ? 11.195 -5.391 12.797 1 96.31 229 GLY A O 1
ATOM 1764 N N . GLY A 1 230 ? 13.258 -4.789 12.156 1 97.81 230 GLY A N 1
ATOM 1765 C CA . GLY A 1 230 ? 13.039 -5.215 10.781 1 97.81 230 GLY A CA 1
ATOM 1766 C C . GLY A 1 230 ? 12.398 -4.148 9.922 1 97.81 230 GLY A C 1
ATOM 1767 O O . GLY A 1 230 ? 12.023 -4.41 8.773 1 97.81 230 GLY A O 1
ATOM 1768 N N . ALA A 1 231 ? 12.219 -2.957 10.461 1 98.75 231 ALA A N 1
ATOM 1769 C CA . ALA A 1 231 ? 11.68 -1.849 9.68 1 98.75 231 ALA A CA 1
ATOM 1770 C C . ALA A 1 231 ? 12.688 -1.387 8.625 1 98.75 231 ALA A C 1
ATOM 1772 O O . ALA A 1 231 ? 13.891 -1.603 8.773 1 98.75 231 ALA A O 1
ATOM 1773 N N . ILE A 1 232 ? 12.195 -0.888 7.559 1 98.94 232 ILE A N 1
ATOM 1774 C CA . ILE A 1 232 ? 13.008 -0.236 6.539 1 98.94 232 ILE A CA 1
ATOM 1775 C C . ILE A 1 232 ? 12.734 1.266 6.539 1 98.94 232 ILE A C 1
ATOM 1777 O O . ILE A 1 232 ? 11.578 1.69 6.645 1 98.94 232 ILE A O 1
ATOM 1781 N N . TRP A 1 233 ? 13.773 2.08 6.539 1 98.94 233 TRP A N 1
ATOM 1782 C CA . TRP A 1 233 ? 13.641 3.523 6.367 1 98.94 233 TRP A CA 1
ATOM 1783 C C . TRP A 1 233 ? 14.141 3.953 4.988 1 98.94 233 TRP A C 1
ATOM 1785 O O . TRP A 1 233 ? 15.312 3.764 4.656 1 98.94 233 TRP A O 1
ATOM 1795 N N . ALA A 1 234 ? 13.258 4.453 4.168 1 98.88 234 ALA A N 1
ATOM 1796 C CA . ALA A 1 234 ? 13.578 4.922 2.82 1 98.88 234 ALA A CA 1
ATOM 1797 C C . ALA A 1 234 ? 13.305 6.414 2.676 1 98.88 234 ALA A C 1
ATOM 1799 O O . ALA A 1 234 ? 12.289 6.914 3.168 1 98.88 234 ALA A O 1
ATOM 1800 N N . ARG A 1 235 ? 14.156 7.113 2.033 1 98.88 235 ARG A N 1
ATOM 1801 C CA . ARG A 1 235 ? 14.008 8.539 1.754 1 98.88 235 ARG A CA 1
ATOM 1802 C C . ARG A 1 235 ? 14.125 8.82 0.26 1 98.88 235 ARG A C 1
ATOM 1804 O O . ARG A 1 235 ? 14.969 8.234 -0.422 1 98.88 235 ARG A O 1
ATOM 1811 N N . TYR A 1 236 ? 13.242 9.703 -0.178 1 98.81 236 TYR A N 1
ATOM 1812 C CA . TYR A 1 236 ? 13.188 10.047 -1.595 1 98.81 236 TYR A CA 1
ATOM 1813 C C . TYR A 1 236 ? 13.102 11.555 -1.79 1 98.81 236 TYR A C 1
ATOM 1815 O O . TYR A 1 236 ? 12.406 12.242 -1.037 1 98.81 236 TYR A O 1
ATOM 1823 N N . LYS A 1 237 ? 13.773 12.062 -2.781 1 98.75 237 LYS A N 1
ATOM 1824 C CA . LYS A 1 237 ? 13.438 13.375 -3.322 1 98.75 237 LYS A CA 1
ATOM 1825 C C . LYS A 1 237 ? 12.211 13.297 -4.23 1 98.75 237 LYS A C 1
ATOM 1827 O O . LYS A 1 237 ? 12.086 12.375 -5.035 1 98.75 237 LYS A O 1
ATOM 1832 N N . VAL A 1 238 ? 11.297 14.195 -4.098 1 98.38 238 VAL A N 1
ATOM 1833 C CA . VAL A 1 238 ? 10.148 14.25 -4.996 1 98.38 238 VAL A CA 1
ATOM 1834 C C . VAL A 1 238 ? 10.539 14.953 -6.293 1 98.38 238 VAL A C 1
ATOM 1836 O O . VAL A 1 238 ? 11.031 16.078 -6.27 1 98.38 238 VAL A O 1
ATOM 1839 N N . ILE A 1 239 ? 10.359 14.266 -7.359 1 96.69 239 ILE A N 1
ATOM 1840 C CA . ILE A 1 239 ? 10.625 14.891 -8.656 1 96.69 239 ILE A CA 1
ATOM 1841 C C . ILE A 1 239 ? 9.414 15.695 -9.102 1 96.69 239 ILE A C 1
ATOM 1843 O O . ILE A 1 239 ? 8.359 15.125 -9.414 1 96.69 239 ILE A O 1
ATOM 1847 N N . LYS A 1 240 ? 9.531 16.922 -9.086 1 85.75 240 LYS A N 1
ATOM 1848 C CA . LYS A 1 240 ? 8.406 17.812 -9.336 1 85.75 240 LYS A CA 1
ATOM 1849 C C . LYS A 1 240 ? 7.922 17.703 -10.781 1 85.75 240 LYS A C 1
ATOM 1851 O O . LYS A 1 240 ? 8.727 17.547 -11.703 1 85.75 240 LYS A O 1
ATOM 1856 N N . PRO A 1 241 ? 6.527 17.578 -10.945 1 72.94 241 PRO A N 1
ATOM 1857 C CA . PRO A 1 241 ? 5.957 17.422 -12.281 1 72.94 241 PRO A CA 1
ATOM 1858 C C . PRO A 1 241 ? 6.367 18.562 -13.227 1 72.94 241 PRO A C 1
ATOM 1860 O O . PRO A 1 241 ? 6.691 19.656 -12.766 1 72.94 241 PRO A O 1
ATOM 1863 N N . MET B 1 1 ? 2.09 -34.344 4.609 1 85.19 1 MET B N 1
ATOM 1864 C CA . MET B 1 1 ? 1.914 -33.719 3.316 1 85.19 1 MET B CA 1
ATOM 1865 C C . MET B 1 1 ? 3.156 -32.906 2.938 1 85.19 1 MET B C 1
ATOM 1867 O O . MET B 1 1 ? 3.803 -32.312 3.799 1 85.19 1 MET B O 1
ATOM 1871 N N . GLU B 1 2 ? 3.506 -33.062 1.649 1 93.5 2 GLU B N 1
ATOM 1872 C CA . GLU B 1 2 ? 4.645 -32.344 1.122 1 93.5 2 GLU B CA 1
ATOM 1873 C C . GLU B 1 2 ? 4.203 -31 0.531 1 93.5 2 GLU B C 1
ATOM 1875 O O . GLU B 1 2 ? 3.078 -30.875 0.041 1 93.5 2 GLU B O 1
ATOM 1880 N N . ARG B 1 3 ? 5.035 -29.984 0.714 1 95.19 3 ARG B N 1
ATOM 1881 C CA . ARG B 1 3 ? 4.734 -28.703 0.067 1 95.19 3 ARG B CA 1
ATOM 1882 C C . ARG B 1 3 ? 6.004 -28.047 -0.462 1 95.19 3 ARG B C 1
ATOM 1884 O O . ARG B 1 3 ? 7.09 -28.25 0.081 1 95.19 3 ARG B O 1
ATOM 1891 N N . PRO B 1 4 ? 5.891 -27.328 -1.525 1 98.19 4 PRO B N 1
ATOM 1892 C CA . PRO B 1 4 ? 7.047 -26.578 -2.025 1 98.19 4 PRO B CA 1
ATOM 1893 C C . PRO B 1 4 ? 7.426 -25.406 -1.121 1 98.19 4 PRO B C 1
ATOM 1895 O O . PRO B 1 4 ? 6.648 -25.016 -0.244 1 98.19 4 PRO B O 1
ATOM 1898 N N . TYR B 1 5 ? 8.734 -25.031 -1.23 1 98.25 5 TYR B N 1
ATOM 1899 C CA . TYR B 1 5 ? 9.086 -23.688 -0.751 1 98.25 5 TYR B CA 1
ATOM 1900 C C . TYR B 1 5 ? 8.367 -22.609 -1.559 1 98.25 5 TYR B C 1
ATOM 1902 O O . TYR B 1 5 ? 8.461 -22.594 -2.789 1 98.25 5 TYR B O 1
ATOM 1910 N N . ILE B 1 6 ? 7.598 -21.797 -0.927 1 98.31 6 ILE B N 1
ATOM 1911 C CA . ILE B 1 6 ? 6.816 -20.781 -1.624 1 98.31 6 ILE B CA 1
ATOM 1912 C C . ILE B 1 6 ? 7.312 -19.391 -1.232 1 98.31 6 ILE B C 1
ATOM 1914 O O . ILE B 1 6 ? 7.379 -19.047 -0.047 1 98.31 6 ILE B O 1
ATOM 1918 N N . PHE B 1 7 ? 7.688 -18.609 -2.195 1 98.56 7 PHE B N 1
ATOM 1919 C CA . PHE B 1 7 ? 8.055 -17.219 -1.961 1 98.56 7 PHE B CA 1
ATOM 1920 C C . PHE B 1 7 ? 7.148 -16.281 -2.756 1 98.56 7 PHE B C 1
ATOM 1922 O O . PHE B 1 7 ? 6.887 -16.516 -3.938 1 98.56 7 PHE B O 1
ATOM 1929 N N . CYS B 1 8 ? 6.586 -15.312 -2.068 1 98.56 8 CYS B N 1
ATOM 1930 C CA . CYS B 1 8 ? 5.836 -14.258 -2.738 1 98.56 8 CYS B CA 1
ATOM 1931 C C . CYS B 1 8 ? 6.777 -13.203 -3.312 1 98.56 8 CYS B C 1
ATOM 1933 O O . CYS B 1 8 ? 7.566 -12.602 -2.578 1 98.56 8 CYS B O 1
ATOM 1935 N N . HIS B 1 9 ? 6.758 -12.969 -4.594 1 98.75 9 HIS B N 1
ATOM 1936 C CA . HIS B 1 9 ? 7.617 -11.984 -5.246 1 98.75 9 HIS B CA 1
ATOM 1937 C C . HIS B 1 9 ? 6.797 -11.008 -6.086 1 98.75 9 HIS B C 1
ATOM 1939 O O . HIS B 1 9 ? 6.168 -11.406 -7.066 1 98.75 9 HIS B O 1
ATOM 1945 N N . MET B 1 10 ? 6.805 -9.758 -5.688 1 98.5 10 MET B N 1
ATOM 1946 C CA . MET B 1 10 ? 5.938 -8.742 -6.281 1 98.5 10 MET B CA 1
ATOM 1947 C C . MET B 1 10 ? 6.703 -7.445 -6.516 1 98.5 10 MET B C 1
ATOM 1949 O O . MET B 1 10 ? 7.719 -7.188 -5.859 1 98.5 10 MET B O 1
ATOM 1953 N N . VAL B 1 11 ? 6.293 -6.727 -7.496 1 98.38 11 VAL B N 1
ATOM 1954 C CA . VAL B 1 11 ? 6.676 -5.324 -7.645 1 98.38 11 VAL B CA 1
ATOM 1955 C C . VAL B 1 11 ? 5.535 -4.426 -7.176 1 98.38 11 VAL B C 1
ATOM 1957 O O . VAL B 1 11 ? 4.363 -4.703 -7.449 1 98.38 11 VAL B O 1
ATOM 1960 N N . THR B 1 12 ? 5.816 -3.408 -6.422 1 98.62 12 THR B N 1
ATOM 1961 C CA . THR B 1 12 ? 4.812 -2.465 -5.949 1 98.62 12 THR B CA 1
ATOM 1962 C C . THR B 1 12 ? 5.246 -1.027 -6.227 1 98.62 12 THR B C 1
ATOM 1964 O O . THR B 1 12 ? 6.438 -0.755 -6.391 1 98.62 12 THR B O 1
ATOM 1967 N N . SER B 1 13 ? 4.242 -0.122 -6.344 1 98.62 13 SER B N 1
ATOM 1968 C CA . SER B 1 13 ? 4.516 1.304 -6.184 1 98.62 13 SER B CA 1
ATOM 1969 C C . SER B 1 13 ? 4.922 1.634 -4.754 1 98.62 13 SER B C 1
ATOM 1971 O O . SER B 1 13 ? 4.828 0.785 -3.863 1 98.62 13 SER B O 1
ATOM 1973 N N . LEU B 1 14 ? 5.426 2.84 -4.559 1 98.62 14 LEU B N 1
ATOM 1974 C CA . LEU B 1 14 ? 5.844 3.275 -3.23 1 98.62 14 LEU B CA 1
ATOM 1975 C C . LEU B 1 14 ? 4.672 3.23 -2.254 1 98.62 14 LEU B C 1
ATOM 1977 O O . LEU B 1 14 ? 4.863 2.98 -1.062 1 98.62 14 LEU B O 1
ATOM 1981 N N . ASP B 1 15 ? 3.449 3.441 -2.76 1 97.81 15 ASP B N 1
ATOM 1982 C CA . ASP B 1 15 ? 2.271 3.434 -1.898 1 97.81 15 ASP B CA 1
ATOM 1983 C C . ASP B 1 15 ? 1.601 2.061 -1.898 1 97.81 15 ASP B C 1
ATOM 1985 O O . ASP B 1 15 ? 0.433 1.934 -1.524 1 97.81 15 ASP B O 1
ATOM 1989 N N . GLY B 1 16 ? 2.275 1 -2.338 1 97.81 16 GLY B N 1
ATOM 1990 C CA . GLY B 1 16 ? 1.92 -0.375 -2.023 1 97.81 16 GLY B CA 1
ATOM 1991 C C . GLY B 1 16 ? 1.03 -1.016 -3.072 1 97.81 16 GLY B C 1
ATOM 1992 O O . GLY B 1 16 ? 0.423 -2.061 -2.824 1 97.81 16 GLY B O 1
ATOM 1993 N N . LYS B 1 17 ? 0.93 -0.395 -4.273 1 97.38 17 LYS B N 1
ATOM 1994 C CA . LYS B 1 17 ? 0.037 -0.916 -5.305 1 97.38 17 LYS B CA 1
ATOM 1995 C C . LYS B 1 17 ? 0.783 -1.846 -6.258 1 97.38 17 LYS B C 1
ATOM 1997 O O . LYS B 1 17 ? 1.932 -1.583 -6.617 1 97.38 17 LYS B O 1
ATOM 2002 N N . ILE B 1 18 ? 0.105 -2.891 -6.754 1 97.38 18 ILE B N 1
ATOM 2003 C CA . ILE B 1 18 ? 0.801 -3.908 -7.535 1 97.38 18 ILE B CA 1
ATOM 2004 C C . ILE B 1 18 ? 0.474 -3.734 -9.016 1 97.38 18 ILE B C 1
ATOM 2006 O O . ILE B 1 18 ? 0.875 -4.555 -9.844 1 97.38 18 ILE B O 1
ATOM 2010 N N . MET B 1 19 ? -0.308 -2.781 -9.383 1 95.44 19 MET B N 1
ATOM 2011 C CA . MET B 1 19 ? -0.629 -2.389 -10.758 1 95.44 19 MET B CA 1
ATOM 2012 C C . MET B 1 19 ? -1.041 -0.922 -10.82 1 95.44 19 MET B C 1
ATOM 2014 O O . MET B 1 19 ? -1.293 -0.298 -9.789 1 95.44 19 MET B O 1
ATOM 2018 N N . GLY B 1 20 ? -1.052 -0.406 -12.016 1 95.56 20 GLY B N 1
ATOM 2019 C CA . GLY B 1 20 ? -1.533 0.957 -12.172 1 95.56 20 GLY B CA 1
ATOM 2020 C C . GLY B 1 20 ? -0.578 1.843 -12.945 1 95.56 20 GLY B C 1
ATOM 2021 O O . GLY B 1 20 ? 0.395 1.356 -13.531 1 95.56 20 GLY B O 1
ATOM 2022 N N . ASN B 1 21 ? -0.864 3.135 -12.891 1 96.88 21 ASN B N 1
ATOM 2023 C CA . ASN B 1 21 ? -0.226 4.117 -13.766 1 96.88 21 ASN B CA 1
ATOM 2024 C C . ASN B 1 21 ? 1.218 4.383 -13.344 1 96.88 21 ASN B C 1
ATOM 2026 O O . ASN B 1 21 ? 1.993 4.961 -14.109 1 96.88 21 ASN B O 1
ATOM 2030 N N . PHE B 1 22 ? 1.593 3.984 -12.164 1 97.75 22 PHE B N 1
ATOM 2031 C CA . PHE B 1 22 ? 2.975 4.191 -11.75 1 97.75 22 PHE B CA 1
ATOM 2032 C C . PHE B 1 22 ? 3.934 3.445 -12.672 1 97.75 22 PHE B C 1
ATOM 2034 O O . PHE B 1 22 ? 5.094 3.836 -12.812 1 97.75 22 PHE B O 1
ATOM 2041 N N . PHE B 1 23 ? 3.479 2.418 -13.398 1 97.25 23 PHE B N 1
ATOM 2042 C CA . PHE B 1 23 ? 4.305 1.653 -14.32 1 97.25 23 PHE B CA 1
ATOM 2043 C C . PHE B 1 23 ? 4.641 2.479 -15.562 1 97.25 23 PHE B C 1
ATOM 2045 O O . PHE B 1 23 ? 5.539 2.123 -16.328 1 97.25 23 PHE B O 1
ATOM 2052 N N . ASP B 1 24 ? 3.893 3.502 -15.797 1 96.56 24 ASP B N 1
ATOM 2053 C CA . ASP B 1 24 ? 4.117 4.336 -16.969 1 96.56 24 ASP B CA 1
ATOM 2054 C C . ASP B 1 24 ? 5.301 5.277 -16.766 1 96.56 24 ASP B C 1
ATOM 2056 O O . ASP B 1 24 ? 5.727 5.969 -17.688 1 96.56 24 ASP B O 1
ATOM 2060 N N . THR B 1 25 ? 5.887 5.32 -15.586 1 97.81 25 THR B N 1
ATOM 2061 C CA . THR B 1 25 ? 7.074 6.117 -15.305 1 97.81 25 THR B CA 1
ATOM 2062 C C . THR B 1 25 ? 8.344 5.32 -15.602 1 97.81 25 THR B C 1
ATOM 2064 O O . THR B 1 25 ? 8.328 4.09 -15.57 1 97.81 25 THR B O 1
ATOM 2067 N N . PRO B 1 26 ? 9.492 6.02 -15.891 1 98 26 PRO B N 1
ATOM 2068 C CA . PRO B 1 26 ? 10.758 5.301 -16.031 1 98 26 PRO B CA 1
ATOM 2069 C C . PRO B 1 26 ? 11.109 4.484 -14.789 1 98 26 PRO B C 1
ATOM 2071 O O . PRO B 1 26 ? 11.609 3.361 -14.906 1 98 26 PRO B O 1
ATOM 2074 N N . GLU B 1 27 ? 10.859 4.973 -13.602 1 98.56 27 GLU B N 1
ATOM 2075 C CA . GLU B 1 27 ? 11.148 4.285 -12.352 1 98.56 27 GLU B CA 1
ATOM 2076 C C . GLU B 1 27 ? 10.297 3.021 -12.211 1 98.56 27 GLU B C 1
ATOM 2078 O O . GLU B 1 27 ? 10.789 1.987 -11.75 1 98.56 27 GLU B O 1
ATOM 2083 N N . GLY B 1 28 ? 8.969 3.164 -12.586 1 98.44 28 GLY B N 1
ATOM 2084 C CA . GLY B 1 28 ? 8.102 1.994 -12.57 1 98.44 28 GLY B CA 1
ATOM 2085 C C . GLY B 1 28 ? 8.555 0.903 -13.523 1 98.44 28 GLY B C 1
ATOM 2086 O O . GLY B 1 28 ? 8.555 -0.277 -13.164 1 98.44 28 GLY B O 1
ATOM 2087 N N . THR B 1 29 ? 8.953 1.329 -14.719 1 98.12 29 THR B N 1
ATOM 2088 C CA . THR B 1 29 ? 9.438 0.387 -15.727 1 98.12 29 THR B CA 1
ATOM 2089 C C . THR B 1 29 ? 10.711 -0.307 -15.242 1 98.12 29 THR B C 1
ATOM 2091 O O . THR B 1 29 ? 10.828 -1.53 -15.344 1 98.12 29 THR B O 1
ATOM 2094 N N . LYS B 1 30 ? 11.625 0.447 -14.711 1 98.56 30 LYS B N 1
ATOM 2095 C CA . LYS B 1 30 ? 12.891 -0.105 -14.227 1 98.56 30 LYS B CA 1
ATOM 2096 C C . LYS B 1 30 ? 12.656 -1.07 -13.062 1 98.56 30 LYS B C 1
ATOM 2098 O O . LYS B 1 30 ? 13.344 -2.088 -12.953 1 98.56 30 LYS B O 1
ATOM 2103 N N . ALA B 1 31 ? 11.734 -0.708 -12.195 1 98.75 31 ALA B N 1
ATOM 2104 C CA . ALA B 1 31 ? 11.391 -1.624 -11.109 1 98.75 31 ALA B CA 1
ATOM 2105 C C . ALA B 1 31 ? 10.844 -2.939 -11.656 1 98.75 31 ALA B C 1
ATOM 2107 O O . ALA B 1 31 ? 11.133 -4.012 -11.117 1 98.75 31 ALA B O 1
ATOM 2108 N N . GLY B 1 32 ? 9.992 -2.848 -12.68 1 98 32 GLY B N 1
ATOM 2109 C CA . GLY B 1 32 ? 9.516 -4.047 -13.352 1 98 32 GLY B CA 1
ATOM 2110 C C . GLY B 1 32 ? 10.633 -4.914 -13.891 1 98 32 GLY B C 1
ATOM 2111 O O . GLY B 1 32 ? 10.578 -6.141 -13.797 1 98 32 GLY B O 1
ATOM 2112 N N . ASP B 1 33 ? 11.656 -4.273 -14.492 1 97.94 33 ASP B N 1
ATOM 2113 C CA . ASP B 1 33 ? 12.82 -4.996 -15 1 97.94 33 ASP B CA 1
ATOM 2114 C C . ASP B 1 33 ? 13.562 -5.703 -13.867 1 97.94 33 ASP B C 1
ATOM 2116 O O . ASP B 1 33 ? 13.969 -6.859 -14.016 1 97.94 33 ASP B O 1
ATOM 2120 N N . VAL B 1 34 ? 13.758 -4.992 -12.773 1 98.5 34 VAL B N 1
ATOM 2121 C CA . VAL B 1 34 ? 14.422 -5.566 -11.609 1 98.5 34 VAL B CA 1
ATOM 2122 C C . VAL B 1 34 ? 13.648 -6.785 -11.117 1 98.5 34 VAL B C 1
ATOM 2124 O O . VAL B 1 34 ? 14.234 -7.84 -10.859 1 98.5 34 VAL B O 1
ATOM 2127 N N . PHE B 1 35 ? 12.352 -6.641 -11.008 1 98.31 35 PHE B N 1
ATOM 2128 C CA . PHE B 1 35 ? 11.469 -7.73 -10.609 1 98.31 35 PHE B CA 1
ATOM 2129 C C . PHE B 1 35 ? 11.664 -8.945 -11.516 1 98.31 35 PHE B C 1
ATOM 2131 O O . PHE B 1 35 ? 11.867 -10.055 -11.031 1 98.31 35 PHE B O 1
ATOM 2138 N N . TYR B 1 36 ? 11.57 -8.727 -12.797 1 97.81 36 TYR B N 1
ATOM 2139 C CA . TYR B 1 36 ? 11.68 -9.82 -13.766 1 97.81 36 TYR B CA 1
ATOM 2140 C C . TYR B 1 36 ? 13.039 -10.508 -13.656 1 97.81 36 TYR B C 1
ATOM 2142 O O . TYR B 1 36 ? 13.117 -11.734 -13.633 1 97.81 36 TYR B O 1
ATOM 2150 N N . ASP B 1 37 ? 14.102 -9.758 -13.547 1 97.62 37 ASP B N 1
ATOM 2151 C CA . ASP B 1 37 ? 15.461 -10.305 -13.516 1 97.62 37 ASP B CA 1
ATOM 2152 C C . ASP B 1 37 ? 15.664 -11.188 -12.289 1 97.62 37 ASP B C 1
ATOM 2154 O O . ASP B 1 37 ? 16.344 -12.211 -12.367 1 97.62 37 ASP B O 1
ATOM 2158 N N . ILE B 1 38 ? 15.07 -10.797 -11.219 1 98.25 38 ILE B N 1
ATOM 2159 C CA . ILE B 1 38 ? 15.258 -11.492 -9.953 1 98.25 38 ILE B CA 1
ATOM 2160 C C . ILE B 1 38 ? 14.648 -12.891 -10.039 1 98.25 38 ILE B C 1
ATOM 2162 O O . ILE B 1 38 ? 15.195 -13.852 -9.484 1 98.25 38 ILE B O 1
ATOM 2166 N N . ALA B 1 39 ? 13.531 -13.016 -10.742 1 97.25 39 ALA B N 1
ATOM 2167 C CA . ALA B 1 39 ? 12.805 -14.289 -10.672 1 97.25 39 ALA B CA 1
ATOM 2168 C C . ALA B 1 39 ? 12.875 -15.023 -12.008 1 97.25 39 ALA B C 1
ATOM 2170 O O . ALA B 1 39 ? 12.789 -16.25 -12.047 1 97.25 39 ALA B O 1
ATOM 2171 N N . PHE B 1 40 ? 13.055 -14.305 -13.117 1 96.88 40 PHE B N 1
ATOM 2172 C CA . PHE B 1 40 ? 12.867 -14.898 -14.438 1 96.88 40 PHE B CA 1
ATOM 2173 C C . PHE B 1 40 ? 14.086 -14.664 -15.312 1 96.88 40 PHE B C 1
ATOM 2175 O O . PHE B 1 40 ? 14.172 -15.195 -16.422 1 96.88 40 PHE B O 1
ATOM 2182 N N . GLY B 1 41 ? 15.023 -13.836 -14.883 1 95.75 41 GLY B N 1
ATOM 2183 C CA . GLY B 1 41 ? 16.156 -13.453 -15.711 1 95.75 41 GLY B CA 1
ATOM 2184 C C . GLY B 1 41 ? 17.094 -14.609 -16 1 95.75 41 GLY B C 1
ATOM 2185 O O . GLY B 1 41 ? 16.812 -15.75 -15.648 1 95.75 41 GLY B O 1
ATOM 2186 N N . GLU B 1 42 ? 18.203 -14.43 -16.688 1 92.94 42 GLU B N 1
ATOM 2187 C CA . GLU B 1 42 ? 19.172 -15.438 -17.094 1 92.94 42 GLU B CA 1
ATOM 2188 C C . GLU B 1 42 ? 19.844 -16.078 -15.891 1 92.94 42 GLU B C 1
ATOM 2190 O O . GLU B 1 42 ? 20.078 -17.297 -15.867 1 92.94 42 GLU B O 1
ATOM 2195 N N . LYS B 1 43 ? 20.188 -15.312 -14.922 1 94.5 43 LYS B N 1
ATOM 2196 C CA . LYS B 1 43 ? 20.75 -15.758 -13.648 1 94.5 43 LYS B CA 1
ATOM 2197 C C . LYS B 1 43 ? 19.891 -15.32 -12.477 1 94.5 43 LYS B C 1
ATOM 2199 O O . LYS B 1 43 ? 20.312 -14.492 -11.664 1 94.5 43 LYS B O 1
ATOM 2204 N N . PRO B 1 44 ? 18.766 -15.953 -12.414 1 96.94 44 PRO B N 1
ATOM 2205 C CA . PRO B 1 44 ? 17.797 -15.492 -11.398 1 96.94 44 PRO B CA 1
ATOM 2206 C C . PRO B 1 44 ? 18.266 -15.773 -9.977 1 96.94 44 PRO B C 1
ATOM 2208 O O . PRO B 1 44 ? 18.922 -16.781 -9.727 1 96.94 44 PRO B O 1
ATOM 2211 N N . TYR B 1 45 ? 18 -14.836 -9.117 1 97.88 45 TYR B N 1
ATOM 2212 C CA . TYR B 1 45 ? 18.234 -15.078 -7.699 1 97.88 45 TYR B CA 1
ATOM 2213 C C . TYR B 1 45 ? 17.391 -16.25 -7.195 1 97.88 45 TYR B C 1
ATOM 2215 O O . TYR B 1 45 ? 17.906 -17.109 -6.48 1 97.88 45 TYR B O 1
ATOM 2223 N N . TYR B 1 46 ? 16.094 -16.203 -7.578 1 97.19 46 TYR B N 1
ATOM 2224 C CA . TYR B 1 46 ? 15.203 -17.297 -7.207 1 97.19 46 TYR B CA 1
ATOM 2225 C C . TYR B 1 46 ? 15.164 -18.359 -8.297 1 97.19 46 TYR B C 1
ATOM 2227 O O . TYR B 1 46 ? 14.812 -18.078 -9.445 1 97.19 46 TYR B O 1
ATOM 2235 N N . GLU B 1 47 ? 15.57 -19.5 -7.965 1 95.56 47 GLU B N 1
ATOM 2236 C CA . GLU B 1 47 ? 15.305 -20.656 -8.82 1 95.56 47 GLU B CA 1
ATOM 2237 C C . GLU B 1 47 ? 13.969 -21.297 -8.469 1 95.56 47 GLU B C 1
ATOM 2239 O O . GLU B 1 47 ? 13.727 -21.656 -7.316 1 95.56 47 GLU B O 1
ATOM 2244 N N . MET B 1 48 ? 13.117 -21.344 -9.508 1 97.44 48 MET B N 1
ATOM 2245 C CA . MET B 1 48 ? 11.773 -21.844 -9.219 1 97.44 48 MET B CA 1
ATOM 2246 C C . MET B 1 48 ? 11.328 -22.844 -10.281 1 97.44 48 MET B C 1
ATOM 2248 O O . MET B 1 48 ? 11.938 -22.953 -11.344 1 97.44 48 MET B O 1
ATOM 2252 N N . ASP B 1 49 ? 10.258 -23.578 -9.906 1 98.25 49 ASP B N 1
ATOM 2253 C CA . ASP B 1 49 ? 9.641 -24.547 -10.812 1 98.25 49 ASP B CA 1
ATOM 2254 C C . ASP B 1 49 ? 8.398 -23.953 -11.484 1 98.25 49 ASP B C 1
ATOM 2256 O O . ASP B 1 49 ? 7.84 -24.547 -12.406 1 98.25 49 ASP B O 1
ATOM 2260 N N . GLY B 1 50 ? 7.961 -22.797 -11.07 1 98 50 GLY B N 1
ATOM 2261 C CA . GLY B 1 50 ? 6.785 -22.141 -11.625 1 98 50 GLY B CA 1
ATOM 2262 C C . GLY B 1 50 ? 6.242 -21.031 -10.742 1 98 50 GLY B C 1
ATOM 2263 O O . GLY B 1 50 ? 6.863 -20.672 -9.742 1 98 50 GLY B O 1
ATOM 2264 N N . TRP B 1 51 ? 5.152 -20.469 -11.172 1 98.12 51 TRP B N 1
ATOM 2265 C CA . TRP B 1 51 ? 4.539 -19.422 -10.367 1 98.12 51 TRP B CA 1
ATOM 2266 C C . TRP B 1 51 ? 3.02 -19.547 -10.367 1 98.12 51 TRP B C 1
ATOM 2268 O O . TRP B 1 51 ? 2.445 -20.172 -11.273 1 98.12 51 TRP B O 1
ATOM 2278 N N . ILE B 1 52 ? 2.438 -19.016 -9.32 1 98.06 52 ILE B N 1
ATOM 2279 C CA . ILE B 1 52 ? 1.006 -19.109 -9.07 1 98.06 52 ILE B CA 1
ATOM 2280 C C . ILE B 1 52 ? 0.344 -17.75 -9.312 1 98.06 52 ILE B C 1
ATOM 2282 O O . ILE B 1 52 ? 0.858 -16.719 -8.891 1 98.06 52 ILE B O 1
ATOM 2286 N N . SER B 1 53 ? -0.747 -17.75 -9.961 1 97 53 SER B N 1
ATOM 2287 C CA . SER B 1 53 ? -1.604 -16.562 -10.031 1 97 53 SER B CA 1
ATOM 2288 C C . SER B 1 53 ? -3.068 -16.938 -9.82 1 97 53 SER B C 1
ATOM 2290 O O . SER B 1 53 ? -3.469 -18.078 -10.062 1 97 53 SER B O 1
ATOM 2292 N N . GLY B 1 54 ? -3.814 -15.977 -9.398 1 96.38 54 GLY B N 1
ATOM 2293 C CA . GLY B 1 54 ? -5.258 -16.141 -9.312 1 96.38 54 GLY B CA 1
ATOM 2294 C C . GLY B 1 54 ? -5.961 -15.922 -10.641 1 96.38 54 GLY B C 1
ATOM 2295 O O . GLY B 1 54 ? -5.332 -15.516 -11.617 1 96.38 54 GLY B O 1
ATOM 2296 N N . ARG B 1 55 ? -7.242 -16.125 -10.625 1 95.81 55 ARG B N 1
ATOM 2297 C CA . ARG B 1 55 ? -8.062 -16.109 -11.836 1 95.81 55 ARG B CA 1
ATOM 2298 C C . ARG B 1 55 ? -8.016 -14.742 -12.516 1 95.81 55 ARG B C 1
ATOM 2300 O O . ARG B 1 55 ? -7.781 -14.648 -13.719 1 95.81 55 ARG B O 1
ATOM 2307 N N . VAL B 1 56 ? -8.188 -13.672 -11.734 1 94.38 56 VAL B N 1
ATOM 2308 C CA . VAL B 1 56 ? -8.266 -12.32 -12.297 1 94.38 56 VAL B CA 1
ATOM 2309 C C . VAL B 1 56 ? -6.922 -11.945 -12.922 1 94.38 56 VAL B C 1
ATOM 2311 O O . VAL B 1 56 ? -6.875 -11.414 -14.039 1 94.38 56 VAL B O 1
ATOM 2314 N N . THR B 1 57 ? -5.852 -12.203 -12.234 1 95.62 57 THR B N 1
ATOM 2315 C CA . THR B 1 57 ? -4.516 -11.945 -12.766 1 95.62 57 THR B CA 1
ATOM 2316 C C . THR B 1 57 ? -4.281 -12.742 -14.047 1 95.62 57 THR B C 1
ATOM 2318 O O . THR B 1 57 ? -3.719 -12.219 -15.008 1 95.62 57 THR B O 1
ATOM 2321 N N . THR B 1 58 ? -4.711 -14 -14.055 1 97.38 58 THR B N 1
ATOM 2322 C CA . THR B 1 58 ? -4.602 -14.836 -15.25 1 97.38 58 THR B CA 1
ATOM 2323 C C . THR B 1 58 ? -5.395 -14.234 -16.406 1 97.38 58 THR B C 1
ATOM 2325 O O . THR B 1 58 ? -4.887 -14.125 -17.516 1 97.38 58 THR B O 1
ATOM 2328 N N . ASP B 1 59 ? -6.625 -13.812 -16.156 1 97.31 59 ASP B N 1
ATOM 2329 C CA . ASP B 1 59 ? -7.461 -13.18 -17.172 1 97.31 59 ASP B CA 1
ATOM 2330 C C . ASP B 1 59 ? -6.801 -11.922 -17.734 1 97.31 59 ASP B C 1
ATOM 2332 O O . ASP B 1 59 ? -6.785 -11.703 -18.938 1 97.31 59 ASP B O 1
ATOM 2336 N N . ASP B 1 60 ? -6.238 -11.195 -16.844 1 94.31 60 ASP B N 1
ATOM 2337 C CA . ASP B 1 60 ? -5.641 -9.922 -17.219 1 94.31 60 ASP B CA 1
ATOM 2338 C C . ASP B 1 60 ? -4.438 -10.125 -18.141 1 94.31 60 ASP B C 1
ATOM 2340 O O . ASP B 1 60 ? -4.129 -9.273 -18.969 1 94.31 60 ASP B O 1
ATOM 2344 N N . ASN B 1 61 ? -3.811 -11.25 -18.047 1 95.25 61 ASN B N 1
ATOM 2345 C CA . ASN B 1 61 ? -2.494 -11.359 -18.672 1 95.25 61 ASN B CA 1
ATOM 2346 C C . ASN B 1 61 ? -2.486 -12.398 -19.781 1 95.25 61 ASN B C 1
ATOM 2348 O O . ASN B 1 61 ? -1.681 -12.305 -20.719 1 95.25 61 ASN B O 1
ATOM 2352 N N . PHE B 1 62 ? -3.42 -13.367 -19.688 1 97.19 62 PHE B N 1
ATOM 2353 C CA . 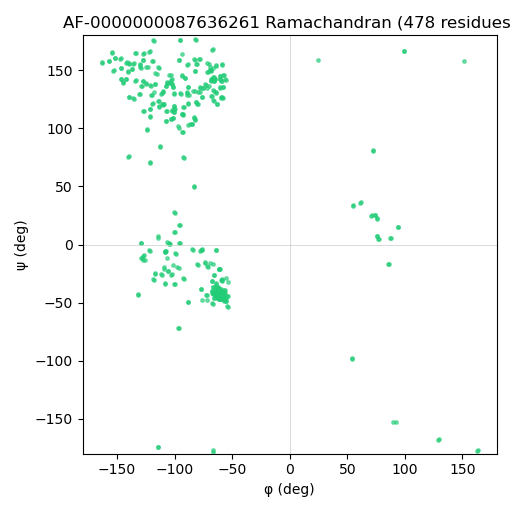PHE B 1 62 ? -3.199 -14.477 -20.609 1 97.19 62 PHE B CA 1
ATOM 2354 C C . PHE B 1 62 ? -4.477 -14.82 -21.359 1 97.19 62 PHE B C 1
ATOM 2356 O O . PHE B 1 62 ? -4.441 -15.109 -22.562 1 97.19 62 PHE B O 1
ATOM 2363 N N . THR B 1 63 ? -5.691 -14.852 -20.688 1 97.88 63 THR B N 1
ATOM 2364 C CA . THR B 1 63 ? -6.902 -15.305 -21.375 1 97.88 63 THR B CA 1
ATOM 2365 C C . THR B 1 63 ? -7.711 -14.109 -21.875 1 97.88 63 THR B C 1
ATOM 2367 O O . THR B 1 63 ? -8.602 -14.273 -22.703 1 97.88 63 THR B O 1
ATOM 2370 N N . PHE B 1 64 ? -7.402 -12.859 -21.219 1 97.38 64 PHE B N 1
ATOM 2371 C CA . PHE B 1 64 ? -8.062 -11.609 -21.609 1 97.38 64 PHE B CA 1
ATOM 2372 C C . PHE B 1 64 ? -9.578 -11.758 -21.547 1 97.38 64 PHE B C 1
ATOM 2374 O O . PHE B 1 64 ? -10.289 -11.289 -22.438 1 97.38 64 PHE B O 1
ATOM 2381 N N . TYR B 1 65 ? -10.023 -12.57 -20.578 1 97.19 65 TYR B N 1
ATOM 2382 C CA . TYR B 1 65 ? -11.414 -12.734 -20.172 1 97.19 65 TYR B CA 1
ATOM 2383 C C . TYR B 1 65 ? -12.211 -13.477 -21.25 1 97.19 65 TYR B C 1
ATOM 2385 O O . TYR B 1 65 ? -13.43 -13.328 -21.328 1 97.19 65 TYR B O 1
ATOM 2393 N N . LYS B 1 66 ? -11.586 -14.219 -22.016 1 97.19 66 LYS B N 1
ATOM 2394 C CA . LYS B 1 66 ? -12.281 -15.109 -22.953 1 97.19 66 LYS B CA 1
ATOM 2395 C C . LYS B 1 66 ? -13.07 -16.172 -22.188 1 97.19 66 LYS B C 1
ATOM 2397 O O . LYS B 1 66 ? -12.594 -16.719 -21.203 1 97.19 66 LYS B O 1
ATOM 2402 N N . GLU B 1 67 ? -14.195 -16.438 -22.75 1 96.88 67 GLU B N 1
ATOM 2403 C CA . GLU B 1 67 ? -15.008 -17.516 -22.188 1 96.88 67 GLU B CA 1
ATOM 2404 C C . GLU B 1 67 ? -14.633 -18.859 -22.797 1 96.88 67 GLU B C 1
ATOM 2406 O O . GLU B 1 67 ? -14.406 -18.969 -24 1 96.88 67 GLU B O 1
ATOM 2411 N N . PRO B 1 68 ? -14.523 -19.828 -21.922 1 97.75 68 PRO B N 1
ATOM 2412 C CA . PRO B 1 68 ? -14.25 -21.141 -22.5 1 97.75 68 PRO B CA 1
ATOM 2413 C C . PRO B 1 68 ? -15.406 -21.672 -23.344 1 97.75 68 PRO B C 1
ATOM 2415 O O . PRO B 1 68 ? -16.578 -21.453 -23 1 97.75 68 PRO B O 1
ATOM 2418 N N . VAL B 1 69 ? -15.117 -22.281 -24.422 1 96.44 69 VAL B N 1
ATOM 2419 C CA . VAL B 1 69 ? -16.125 -22.953 -25.25 1 96.44 69 VAL B CA 1
ATOM 2420 C C . VAL B 1 69 ? -16.375 -24.359 -24.719 1 96.44 69 VAL B C 1
ATOM 2422 O O . VAL B 1 69 ? -15.602 -25.281 -24.984 1 96.44 69 VAL B O 1
ATOM 2425 N N . LEU B 1 70 ? -17.484 -24.5 -24.047 1 98 70 LEU B N 1
ATOM 2426 C CA . LEU B 1 70 ? -17.734 -25.75 -23.328 1 98 70 LEU B CA 1
ATOM 2427 C C . LEU B 1 70 ? -18.719 -26.609 -24.109 1 98 70 LEU B C 1
ATOM 2429 O O . LEU B 1 70 ? -19.688 -26.109 -24.672 1 98 70 LEU B O 1
ATOM 2433 N N . ASP B 1 71 ? -18.453 -27.844 -24.156 1 97.94 71 ASP B N 1
ATOM 2434 C CA . ASP B 1 71 ? -19.391 -28.875 -24.641 1 97.94 71 ASP B CA 1
ATOM 2435 C C . ASP B 1 71 ? -20.125 -29.531 -23.484 1 97.94 71 ASP B C 1
ATOM 2437 O O . ASP B 1 71 ? -19.625 -30.484 -22.891 1 97.94 71 ASP B O 1
ATOM 2441 N N . GLU B 1 72 ? -21.328 -29.109 -23.312 1 97.19 72 GLU B N 1
ATOM 2442 C CA . GLU B 1 72 ? -22.109 -29.578 -22.172 1 97.19 72 GLU B CA 1
ATOM 2443 C C . GLU B 1 72 ? -22.469 -31.062 -22.328 1 97.19 72 GLU B C 1
ATOM 2445 O O . GLU B 1 72 ? -22.875 -31.703 -21.375 1 97.19 72 GLU B O 1
ATOM 2450 N N . SER B 1 73 ? -22.312 -31.531 -23.531 1 97.69 73 SER B N 1
ATOM 2451 C CA . SER B 1 73 ? -22.672 -32.906 -23.797 1 97.69 73 SER B CA 1
ATOM 2452 C C . SER B 1 73 ? -21.422 -33.812 -23.828 1 97.69 73 SER B C 1
ATOM 2454 O O . SER B 1 73 ? -21.516 -35 -24.172 1 97.69 73 SER B O 1
ATOM 2456 N N . ALA B 1 74 ? -20.328 -33.281 -23.422 1 97.94 74 ALA B N 1
ATOM 2457 C CA . ALA B 1 74 ? -19.094 -34.062 -23.406 1 97.94 74 ALA B CA 1
ATOM 2458 C C . ALA B 1 74 ? -19.234 -35.312 -22.531 1 97.94 74 ALA B C 1
ATOM 2460 O O . ALA B 1 74 ? -19.859 -35.25 -21.453 1 97.94 74 ALA B O 1
ATOM 2461 N N . PRO B 1 75 ? -18.672 -36.438 -22.953 1 97.88 75 PRO B N 1
ATOM 2462 C CA . PRO B 1 75 ? -18.672 -37.594 -22.078 1 97.88 75 PRO B CA 1
ATOM 2463 C C . PRO B 1 75 ? -17.969 -37.344 -20.734 1 97.88 75 PRO B C 1
ATOM 2465 O O . PRO B 1 75 ? -17.109 -36.469 -20.656 1 97.88 75 PRO B O 1
ATOM 2468 N N . LEU B 1 76 ? -18.375 -38.094 -19.766 1 98.19 76 LEU B N 1
ATOM 2469 C CA . LEU B 1 76 ? -17.75 -37.969 -18.453 1 98.19 76 LEU B CA 1
ATOM 2470 C C . LEU B 1 76 ? -16.25 -38.219 -18.531 1 98.19 76 LEU B C 1
ATOM 2472 O O . LEU B 1 76 ? -15.82 -39.25 -19.078 1 98.19 76 LEU B O 1
ATOM 2476 N N . VAL B 1 77 ? -15.555 -37.312 -18.047 1 98.38 77 VAL B N 1
ATOM 2477 C CA . VAL B 1 77 ? -14.109 -37.5 -18.031 1 98.38 77 VAL B CA 1
ATOM 2478 C C . VAL B 1 77 ? -13.711 -38.344 -16.828 1 98.38 77 VAL B C 1
ATOM 2480 O O . VAL B 1 77 ? -14.469 -38.438 -15.859 1 98.38 77 VAL B O 1
ATOM 2483 N N . PRO B 1 78 ? -12.484 -39 -16.859 1 97.75 78 PRO B N 1
ATOM 2484 C CA . PRO B 1 78 ? -12.047 -39.719 -15.68 1 97.75 78 PRO B CA 1
ATOM 2485 C C . PRO B 1 78 ? -12.016 -38.875 -14.422 1 97.75 78 PRO B C 1
ATOM 2487 O O . PRO B 1 78 ? -11.648 -37.688 -14.477 1 97.75 78 PRO B O 1
ATOM 2490 N N . ALA B 1 79 ? -12.383 -39.438 -13.328 1 96.25 79 ALA B N 1
ATOM 2491 C CA . ALA B 1 79 ? -12.406 -38.719 -12.055 1 96.25 79 ALA B CA 1
ATOM 2492 C C . ALA B 1 79 ? -11 -38.344 -11.602 1 96.25 79 ALA B C 1
ATOM 2494 O O . ALA B 1 79 ? -10.039 -39.062 -11.914 1 96.25 79 ALA B O 1
ATOM 2495 N N . GLY B 1 80 ? -10.945 -37.281 -10.867 1 97.19 80 GLY B N 1
ATOM 2496 C CA . GLY B 1 80 ? -9.68 -36.906 -10.242 1 97.19 80 GLY B CA 1
ATOM 2497 C C . GLY B 1 80 ? -8.836 -36 -11.102 1 97.19 80 GLY B C 1
ATOM 2498 O O . GLY B 1 80 ? -9.367 -35.125 -11.812 1 97.19 80 GLY B O 1
ATOM 2499 N N . ASP B 1 81 ? -7.539 -36.094 -10.883 1 98.81 81 ASP B N 1
ATOM 2500 C CA . ASP B 1 81 ? -6.582 -35.188 -11.5 1 98.81 81 ASP B CA 1
ATOM 2501 C C . ASP B 1 81 ? -6.266 -35.594 -12.938 1 98.81 81 ASP B C 1
ATOM 2503 O O . ASP B 1 81 ? -6.523 -36.75 -13.32 1 98.81 81 ASP B O 1
ATOM 2507 N N . PHE B 1 82 ? -5.852 -34.719 -13.75 1 98.88 82 PHE B N 1
ATOM 2508 C CA . PHE B 1 82 ? -5.371 -34.969 -15.109 1 98.88 82 PHE B CA 1
ATOM 2509 C C . PHE B 1 82 ? -3.934 -34.469 -15.266 1 98.88 82 PHE B C 1
ATOM 2511 O O . PHE B 1 82 ? -3.666 -33.281 -15.195 1 98.88 82 PHE B O 1
ATOM 2518 N N . VAL B 1 83 ? -2.992 -35.406 -15.406 1 98.69 83 VAL B N 1
ATOM 2519 C CA . VAL B 1 83 ? -1.565 -35.094 -15.469 1 98.69 83 VAL B CA 1
ATOM 2520 C C . VAL B 1 83 ? -1.035 -35.375 -16.875 1 98.69 83 VAL B C 1
ATOM 2522 O O . VAL B 1 83 ? -1.345 -36.438 -17.453 1 98.69 83 VAL B O 1
ATOM 2525 N N . VAL B 1 84 ? -0.365 -34.5 -17.453 1 97.94 84 VAL B N 1
ATOM 2526 C CA . VAL B 1 84 ? 0.282 -34.656 -18.75 1 97.94 84 VAL B CA 1
ATOM 2527 C C . VAL B 1 84 ? 1.788 -34.469 -18.609 1 97.94 84 VAL B C 1
ATOM 2529 O O . VAL B 1 84 ? 2.25 -33.875 -17.641 1 97.94 84 VAL B O 1
ATOM 2532 N N . PRO B 1 85 ? 2.59 -34.969 -19.484 1 96.81 85 PRO B N 1
ATOM 2533 C CA . PRO B 1 85 ? 4.035 -34.75 -19.406 1 96.81 85 PRO B CA 1
ATOM 2534 C C . PRO B 1 85 ? 4.414 -33.281 -19.484 1 96.81 85 PRO B C 1
ATOM 2536 O O . PRO B 1 85 ? 3.783 -32.531 -20.234 1 96.81 85 PRO B O 1
ATOM 2539 N N . LYS B 1 86 ? 5.477 -32.969 -18.656 1 96.44 86 LYS B N 1
ATOM 2540 C CA . LYS B 1 86 ? 6.004 -31.609 -18.719 1 96.44 86 LYS B CA 1
ATOM 2541 C C . LYS B 1 86 ? 6.609 -31.312 -20.094 1 96.44 86 LYS B C 1
ATOM 2543 O O . LYS B 1 86 ? 7.395 -32.125 -20.609 1 96.44 86 LYS B O 1
ATOM 2548 N N . ASN B 1 87 ? 6.199 -30.188 -20.641 1 95.38 87 ASN B N 1
ATOM 2549 C CA . ASN B 1 87 ? 6.711 -29.859 -21.969 1 95.38 87 ASN B CA 1
ATOM 2550 C C . ASN B 1 87 ? 7.281 -28.453 -22.016 1 95.38 87 ASN B C 1
ATOM 2552 O O . ASN B 1 87 ? 7.621 -27.953 -23.094 1 95.38 87 ASN B O 1
ATOM 2556 N N . GLU B 1 88 ? 7.305 -27.688 -20.969 1 97.69 88 GLU B N 1
ATOM 2557 C CA . GLU B 1 88 ? 7.875 -26.344 -20.828 1 97.69 88 GLU B CA 1
ATOM 2558 C C . GLU B 1 88 ? 8.828 -26.281 -19.625 1 97.69 88 GLU B C 1
ATOM 2560 O O . GLU B 1 88 ? 8.758 -27.125 -18.734 1 97.69 88 GLU B O 1
ATOM 2565 N N . PRO B 1 89 ? 9.727 -25.328 -19.609 1 96.5 89 PRO B N 1
ATOM 2566 C CA . PRO B 1 89 ? 10.711 -25.234 -18.531 1 96.5 89 PRO B CA 1
ATOM 2567 C C . PRO B 1 89 ? 10.062 -24.969 -17.172 1 96.5 89 PRO B C 1
ATOM 2569 O O . PRO B 1 89 ? 10.578 -25.406 -16.141 1 96.5 89 PRO B O 1
ATOM 2572 N N . LEU B 1 90 ? 8.969 -24.219 -17.125 1 98.44 90 LEU B N 1
ATOM 2573 C CA . LEU B 1 90 ? 8.305 -23.844 -15.891 1 98.44 90 LEU B CA 1
ATOM 2574 C C . LEU B 1 90 ? 6.82 -24.203 -15.945 1 98.44 90 LEU B C 1
ATOM 2576 O O . LEU B 1 90 ? 6.301 -24.547 -17 1 98.44 90 LEU B O 1
ATOM 2580 N N . TYR B 1 91 ? 6.219 -24.203 -14.766 1 98.69 91 TYR B N 1
ATOM 2581 C CA . TYR B 1 91 ? 4.77 -24.312 -14.672 1 98.69 91 TYR B CA 1
ATOM 2582 C C . TYR B 1 91 ? 4.129 -22.969 -14.352 1 98.69 91 TYR B C 1
ATOM 2584 O O . TYR B 1 91 ? 4.695 -22.188 -13.594 1 98.69 91 TYR B O 1
ATOM 2592 N N . TYR B 1 92 ? 3.053 -22.703 -14.969 1 98.5 92 TYR B N 1
ATOM 2593 C CA . TYR B 1 92 ? 2.141 -21.641 -14.555 1 98.5 92 TYR B CA 1
ATOM 2594 C C . TYR B 1 92 ? 0.915 -22.219 -13.852 1 98.5 92 TYR B C 1
ATOM 2596 O O . TYR B 1 92 ? 0.04 -22.797 -14.5 1 98.5 92 TYR B O 1
ATOM 2604 N N . VAL B 1 93 ? 0.83 -22.047 -12.594 1 98.62 93 VAL B N 1
ATOM 2605 C CA . VAL B 1 93 ? -0.252 -22.609 -11.797 1 98.62 93 VAL B CA 1
ATOM 2606 C C . VAL B 1 93 ? -1.381 -21.594 -11.656 1 98.62 93 VAL B C 1
ATOM 2608 O O . VAL B 1 93 ? -1.223 -20.562 -10.992 1 98.62 93 VAL B O 1
ATOM 2611 N N . SER B 1 94 ? -2.449 -21.875 -12.227 1 98.31 94 SER B N 1
ATOM 2612 C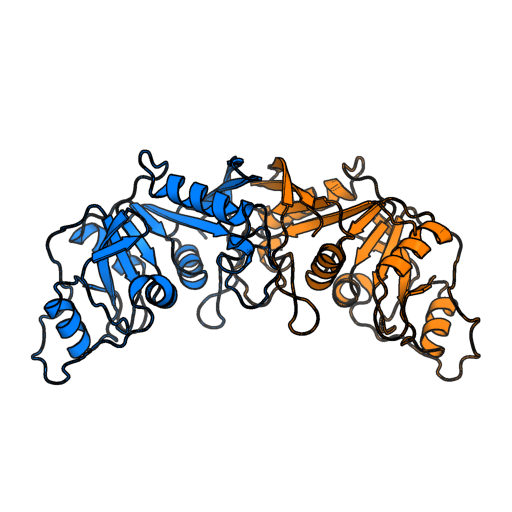 CA . SER B 1 94 ? -3.605 -20.984 -12.234 1 98.31 94 SER B CA 1
ATOM 2613 C C . SER B 1 94 ? -4.668 -21.438 -11.242 1 98.31 94 SER B C 1
ATOM 2615 O O . SER B 1 94 ? -5.242 -22.516 -11.398 1 98.31 94 SER B O 1
ATOM 2617 N N . ILE B 1 95 ? -4.922 -20.656 -10.25 1 97.81 95 ILE B N 1
ATOM 2618 C CA . ILE B 1 95 ? -5.973 -20.984 -9.289 1 97.81 95 ILE B CA 1
ATOM 2619 C C . ILE B 1 95 ? -7.328 -20.562 -9.852 1 97.81 95 ILE B C 1
ATOM 2621 O O . ILE B 1 95 ? -7.656 -19.375 -9.867 1 97.81 95 ILE B O 1
ATOM 2625 N N . ASP B 1 96 ? -8.086 -21.438 -10.211 1 97.56 96 ASP B N 1
ATOM 2626 C CA . ASP B 1 96 ? -9.391 -21.219 -10.836 1 97.56 96 ASP B CA 1
ATOM 2627 C C . ASP B 1 96 ? -10.414 -22.219 -10.305 1 97.56 96 ASP B C 1
ATOM 2629 O O . ASP B 1 96 ? -10.844 -23.125 -11.031 1 97.56 96 ASP B O 1
ATOM 2633 N N . THR B 1 97 ? -10.883 -22.016 -9.094 1 97.19 97 THR B N 1
ATOM 2634 C CA . THR B 1 97 ? -11.57 -23 -8.266 1 97.19 97 THR B CA 1
ATOM 2635 C C . THR B 1 97 ? -12.812 -23.516 -8.977 1 97.19 97 THR B C 1
ATOM 2637 O O . THR B 1 97 ? -13.172 -24.688 -8.828 1 97.19 97 THR B O 1
ATOM 2640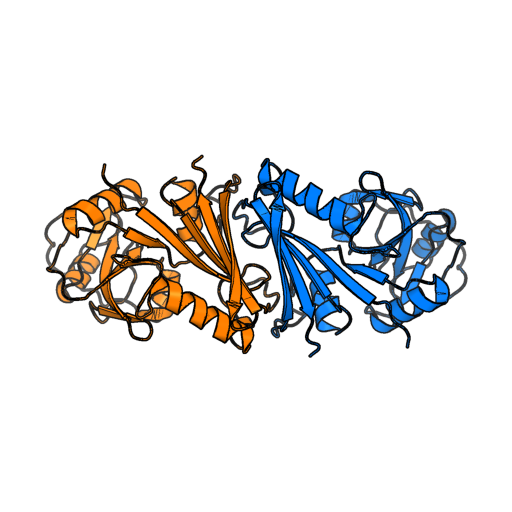 N N . SER B 1 98 ? -13.461 -22.734 -9.805 1 97.44 98 SER B N 1
ATOM 2641 C CA . SER B 1 98 ? -14.734 -23.125 -10.398 1 97.44 98 SER B CA 1
ATOM 2642 C C . SER B 1 98 ? -14.57 -23.438 -11.883 1 97.44 98 SER B C 1
ATOM 2644 O O . SER B 1 98 ? -15.523 -23.859 -12.547 1 97.44 98 SER B O 1
ATOM 2646 N N . GLY B 1 99 ? -13.398 -23.203 -12.414 1 98.06 99 GLY B N 1
ATOM 2647 C CA . GLY B 1 99 ? -13.172 -23.438 -13.828 1 98.06 99 GLY B CA 1
ATOM 2648 C C . GLY B 1 99 ? -13.859 -22.422 -14.727 1 98.06 99 GLY B C 1
ATOM 2649 O O . GLY B 1 99 ? -14.891 -22.719 -15.328 1 98.06 99 GLY B O 1
ATOM 2650 N N . ARG B 1 100 ? -13.266 -21.281 -14.891 1 97.44 100 ARG B N 1
ATOM 2651 C CA . ARG B 1 100 ? -13.906 -20.188 -15.641 1 97.44 100 ARG B CA 1
ATOM 2652 C C . ARG B 1 100 ? -13 -19.688 -16.75 1 97.44 100 ARG B C 1
ATOM 2654 O O . ARG B 1 100 ? -13.453 -18.984 -17.656 1 97.44 100 ARG B O 1
ATOM 2661 N N . LEU B 1 101 ? -11.734 -20.047 -16.766 1 98.69 101 LEU B N 1
ATOM 2662 C CA . LEU B 1 101 ? -10.75 -19.438 -17.656 1 98.69 101 LEU B CA 1
ATOM 2663 C C . LEU B 1 101 ? -10.852 -20.031 -19.047 1 98.69 101 LEU B C 1
ATOM 2665 O O . LEU B 1 101 ? -10.898 -21.25 -19.203 1 98.69 101 LEU B O 1
ATOM 2669 N N . GLY B 1 102 ? -10.891 -19.172 -20.031 1 98.62 102 GLY B N 1
ATOM 2670 C CA . GLY B 1 102 ? -10.977 -19.594 -21.422 1 98.62 102 GLY B CA 1
ATOM 2671 C C . GLY B 1 102 ? -9.625 -19.734 -22.094 1 98.62 102 GLY B C 1
ATOM 2672 O O . GLY B 1 102 ? -9.281 -18.953 -22.984 1 98.62 102 GLY B O 1
ATOM 2673 N N . TRP B 1 103 ? -8.953 -20.781 -21.766 1 98.56 103 TRP B N 1
ATOM 2674 C CA . TRP B 1 103 ? -7.613 -21.016 -22.281 1 98.56 103 TRP B CA 1
ATOM 2675 C C . TRP B 1 103 ? -7.66 -21.297 -23.781 1 98.56 103 TRP B C 1
ATOM 2677 O O . TRP B 1 103 ? -8.555 -22 -24.266 1 98.56 103 TRP B O 1
ATOM 2687 N N . GLU B 1 104 ? -6.668 -20.781 -24.484 1 97.56 104 GLU B N 1
ATOM 2688 C CA . GLU B 1 104 ? -6.527 -21.078 -25.906 1 97.56 104 GLU B CA 1
ATOM 2689 C C . GLU B 1 104 ? -5.328 -21.984 -26.172 1 97.56 104 GLU B C 1
ATOM 2691 O O . GLU B 1 104 ? -5.219 -22.578 -27.234 1 97.56 104 GLU B O 1
ATOM 2696 N N . SER B 1 105 ? -4.438 -22.031 -25.234 1 96.75 105 SER B N 1
ATOM 2697 C CA . SER B 1 105 ? -3.217 -22.812 -25.297 1 96.75 105 SER B CA 1
ATOM 2698 C C . SER B 1 105 ? -2.867 -23.422 -23.938 1 96.75 105 SER B C 1
ATOM 2700 O O . SER B 1 105 ? -3.311 -22.906 -22.906 1 96.75 105 SER B O 1
ATOM 2702 N N . SER B 1 106 ? -2.117 -24.484 -23.969 1 98.25 106 SER B N 1
ATOM 2703 C CA . SER B 1 106 ? -1.624 -25.094 -22.734 1 98.25 106 SER B CA 1
ATOM 2704 C C . SER B 1 106 ? -0.347 -24.406 -22.25 1 98.25 106 SER B C 1
ATOM 2706 O O . SER B 1 106 ? 0.171 -24.734 -21.188 1 98.25 106 SER B O 1
ATOM 2708 N N . THR B 1 107 ? 0.158 -23.469 -23.031 1 98.25 107 THR B N 1
ATOM 2709 C CA . THR B 1 107 ? 1.398 -22.766 -22.75 1 98.25 107 THR B CA 1
ATOM 2710 C C . THR B 1 107 ? 1.149 -21.266 -22.641 1 98.25 107 THR B C 1
ATOM 2712 O O . THR B 1 107 ? 0.399 -20.688 -23.438 1 98.25 107 THR B O 1
ATOM 2715 N N . VAL B 1 108 ? 1.756 -20.672 -21.641 1 98 108 VAL B N 1
ATOM 2716 C CA . VAL B 1 108 ? 1.741 -19.219 -21.562 1 98 108 VAL B CA 1
ATOM 2717 C C . VAL B 1 108 ? 3.154 -18.672 -21.75 1 98 108 VAL B C 1
ATOM 2719 O O . VAL B 1 108 ? 4.137 -19.375 -21.516 1 98 108 VAL B O 1
ATOM 2722 N N . ILE B 1 109 ? 3.209 -17.484 -22.25 1 97.19 109 ILE B N 1
ATOM 2723 C CA . ILE B 1 109 ? 4.473 -16.781 -22.422 1 97.19 109 ILE B CA 1
ATOM 2724 C C . ILE B 1 109 ? 4.445 -15.469 -21.641 1 97.19 109 ILE B C 1
ATOM 2726 O O . ILE B 1 109 ? 3.588 -14.617 -21.875 1 97.19 109 ILE B O 1
ATOM 2730 N N . TYR B 1 110 ? 5.25 -15.32 -20.703 1 95.81 110 TYR B N 1
ATOM 2731 C CA . TYR B 1 110 ? 5.465 -14.094 -19.953 1 95.81 110 TYR B CA 1
ATOM 2732 C C . TYR B 1 110 ? 6.805 -13.461 -20.312 1 95.81 110 TYR B C 1
ATOM 2734 O O . TYR B 1 110 ? 7.859 -13.945 -19.891 1 95.81 110 TYR B O 1
ATOM 2742 N N . GLU B 1 111 ? 6.762 -12.383 -21.062 1 94.38 111 GLU B N 1
ATOM 2743 C CA . GLU B 1 111 ? 7.934 -11.781 -21.688 1 94.38 111 GLU B CA 1
ATOM 2744 C C . GLU B 1 111 ? 8.695 -12.812 -22.531 1 94.38 111 GLU B C 1
ATOM 2746 O O . GLU B 1 111 ? 8.242 -13.195 -23.609 1 94.38 111 GLU B O 1
ATOM 2751 N N . THR B 1 112 ? 9.805 -13.398 -21.922 1 94.5 112 THR B N 1
ATOM 2752 C CA . THR B 1 112 ? 10.555 -14.398 -22.688 1 94.5 112 THR B CA 1
ATOM 2753 C C . THR B 1 112 ? 10.438 -15.766 -22.016 1 94.5 112 THR B C 1
ATOM 2755 O O . THR B 1 112 ? 11.016 -16.75 -22.5 1 94.5 112 THR B O 1
ATOM 2758 N N . THR B 1 113 ? 9.664 -15.875 -21.062 1 96.75 113 THR B N 1
ATOM 2759 C CA . THR B 1 113 ? 9.57 -17.109 -20.281 1 96.75 113 THR B CA 1
ATOM 2760 C C . THR B 1 113 ? 8.344 -17.922 -20.703 1 96.75 113 THR B C 1
ATOM 2762 O O . THR B 1 113 ? 7.234 -17.391 -20.766 1 96.75 113 THR B O 1
ATOM 2765 N N . ARG B 1 114 ? 8.578 -19.203 -20.969 1 97.5 114 ARG B N 1
ATOM 2766 C CA . ARG B 1 114 ? 7.496 -20.125 -21.312 1 97.5 114 ARG B CA 1
ATOM 2767 C C . ARG B 1 114 ? 7.145 -21.016 -20.141 1 97.5 114 ARG B C 1
ATOM 2769 O O . ARG B 1 114 ? 8.031 -21.469 -19.406 1 97.5 114 ARG B O 1
ATOM 2776 N N . ALA B 1 115 ? 5.848 -21.266 -20 1 98.44 115 ALA B N 1
ATOM 2777 C CA . ALA B 1 115 ? 5.406 -22.125 -18.906 1 98.44 115 ALA B CA 1
ATOM 2778 C C . ALA B 1 115 ? 4.184 -22.953 -19.312 1 98.44 115 ALA B C 1
ATOM 2780 O O . ALA B 1 115 ? 3.332 -22.469 -20.062 1 98.44 115 ALA B O 1
ATOM 2781 N N . GLN B 1 116 ? 4.168 -24.156 -18.844 1 98.81 116 GLN B N 1
ATOM 2782 C CA . GLN B 1 116 ? 3.016 -25.031 -19.031 1 98.81 116 GLN B CA 1
ATOM 2783 C C . GLN B 1 116 ? 1.952 -24.766 -17.969 1 98.81 116 GLN B C 1
ATOM 2785 O O . GLN B 1 116 ? 2.254 -24.719 -16.766 1 98.81 116 GLN B O 1
ATOM 2790 N N . VAL B 1 117 ? 0.725 -24.625 -18.391 1 98.81 117 VAL B N 1
ATOM 2791 C CA . VAL B 1 117 ? -0.381 -24.297 -17.484 1 98.81 117 VAL B CA 1
ATOM 2792 C C . VAL B 1 117 ? -0.754 -25.531 -16.672 1 98.81 117 VAL B C 1
ATOM 2794 O O . VAL B 1 117 ? -0.816 -26.641 -17.188 1 98.81 117 VAL B O 1
ATOM 2797 N N . ILE B 1 118 ? -0.941 -25.344 -15.406 1 98.88 118 ILE B N 1
ATOM 2798 C CA . ILE B 1 118 ? -1.662 -26.25 -14.523 1 98.88 118 ILE B CA 1
ATOM 2799 C C . ILE B 1 118 ? -2.871 -25.531 -13.922 1 98.88 118 ILE B C 1
ATOM 2801 O O . ILE B 1 118 ? -2.725 -24.516 -13.25 1 98.88 118 ILE B O 1
ATOM 2805 N N . GLU B 1 119 ? -4.051 -26.062 -14.148 1 98.75 119 GLU B N 1
ATOM 2806 C CA . GLU B 1 119 ? -5.258 -25.5 -13.547 1 98.75 119 GLU B CA 1
ATOM 2807 C C . GLU B 1 119 ? -5.531 -26.125 -12.18 1 98.75 119 GLU B C 1
ATOM 2809 O O . GLU B 1 119 ? -5.488 -27.359 -12.039 1 98.75 119 GLU B O 1
ATOM 2814 N N . VAL B 1 120 ? -5.727 -25.312 -11.234 1 98.75 120 VAL B N 1
ATOM 2815 C CA . VAL B 1 120 ? -6.152 -25.781 -9.914 1 98.75 120 VAL B CA 1
ATOM 2816 C C . VAL B 1 120 ? -7.656 -25.578 -9.758 1 98.75 120 VAL B C 1
ATOM 2818 O O . VAL B 1 120 ? -8.133 -24.438 -9.758 1 98.75 120 VAL B O 1
ATOM 2821 N N . LEU B 1 121 ? -8.359 -26.609 -9.57 1 98.75 121 LEU B N 1
ATOM 2822 C CA . LEU B 1 121 ? -9.82 -26.625 -9.492 1 98.75 121 LEU B CA 1
ATOM 2823 C C . LEU B 1 121 ? -10.281 -27.188 -8.148 1 98.75 121 LEU B C 1
ATOM 2825 O O . LEU B 1 121 ? -9.469 -27.641 -7.344 1 98.75 121 LEU B O 1
ATOM 2829 N N . THR B 1 122 ? -11.516 -27 -7.848 1 98.56 122 THR B N 1
ATOM 2830 C CA . THR B 1 122 ? -12.219 -27.719 -6.797 1 98.56 122 THR B CA 1
ATOM 2831 C C . THR B 1 122 ? -13.328 -28.594 -7.387 1 98.56 122 THR B C 1
ATOM 2833 O O . THR B 1 122 ? -13.445 -28.703 -8.609 1 98.56 122 THR B O 1
ATOM 2836 N N . GLY B 1 123 ? -14.07 -29.172 -6.465 1 97.94 123 GLY B N 1
ATOM 2837 C CA . GLY B 1 123 ? -15.211 -29.969 -6.898 1 97.94 123 GLY B CA 1
ATOM 2838 C C . GLY B 1 123 ? -16.266 -29.141 -7.613 1 97.94 123 GLY B C 1
ATOM 2839 O O . GLY B 1 123 ? -17.188 -29.703 -8.227 1 97.94 123 GLY B O 1
ATOM 2840 N N . LYS B 1 124 ? -16.109 -27.875 -7.676 1 98 124 LYS B N 1
ATOM 2841 C CA . LYS B 1 124 ? -17.094 -27 -8.312 1 98 124 LYS B CA 1
ATOM 2842 C C . LYS B 1 124 ? -16.922 -27 -9.836 1 98 124 LYS B C 1
ATOM 2844 O O . LYS B 1 124 ? -17.828 -26.562 -10.562 1 98 124 LYS B O 1
ATOM 2849 N N . ALA B 1 125 ? -15.805 -27.453 -10.297 1 98.38 125 ALA B N 1
ATOM 2850 C CA . ALA B 1 125 ? -15.562 -27.438 -11.734 1 98.38 125 ALA B CA 1
ATOM 2851 C C . ALA B 1 125 ? -16.422 -28.484 -12.445 1 98.38 125 ALA B C 1
ATOM 2853 O O . ALA B 1 125 ? -16.5 -29.625 -12.008 1 98.38 125 ALA B O 1
ATOM 2854 N N . SER B 1 126 ? -17.031 -28.125 -13.531 1 98.31 126 SER B N 1
ATOM 2855 C CA . SER B 1 126 ? -17.953 -29 -14.258 1 98.31 126 SER B CA 1
ATOM 2856 C C . SER B 1 126 ? -17.203 -30.031 -15.078 1 98.31 126 SER B C 1
ATOM 2858 O O . SER B 1 126 ? -16 -29.875 -15.359 1 98.31 126 SER B O 1
ATOM 2860 N N . ASN B 1 127 ? -17.984 -31.109 -15.406 1 98.69 127 ASN B N 1
ATOM 2861 C CA . ASN B 1 127 ? -17.438 -32.094 -16.344 1 98.69 127 ASN B CA 1
ATOM 2862 C C . ASN B 1 127 ? -17.047 -31.438 -17.672 1 98.69 127 ASN B C 1
ATOM 2864 O O . ASN B 1 127 ? -16 -31.75 -18.234 1 98.69 127 ASN B O 1
ATOM 2868 N N . ALA B 1 128 ? -17.875 -30.531 -18.141 1 98.75 128 ALA B N 1
ATOM 2869 C CA . ALA B 1 128 ? -17.641 -29.859 -19.422 1 98.75 128 ALA B CA 1
ATOM 2870 C C . ALA B 1 128 ? -16.344 -29.062 -19.391 1 98.75 128 ALA B C 1
ATOM 2872 O O . ALA B 1 128 ? -15.594 -29.031 -20.375 1 98.75 128 ALA B O 1
ATOM 2873 N N . TYR B 1 129 ? -16.031 -28.469 -18.297 1 98.81 129 TYR B N 1
ATOM 2874 C CA . TYR B 1 129 ? -14.805 -27.688 -18.203 1 98.81 129 TYR B CA 1
ATOM 2875 C C . TYR B 1 129 ? -13.586 -28.594 -18.156 1 98.81 129 TYR B C 1
ATOM 2877 O O . TYR B 1 129 ? -12.562 -28.297 -18.781 1 98.81 129 TYR B O 1
ATOM 2885 N N . LYS B 1 130 ? -13.672 -29.625 -17.391 1 98.81 130 LYS B N 1
ATOM 2886 C CA . LYS B 1 130 ? -12.57 -30.578 -17.359 1 98.81 130 LYS B CA 1
ATOM 2887 C C . LYS B 1 130 ? -12.32 -31.188 -18.734 1 98.81 130 LYS B C 1
ATOM 2889 O O . LYS B 1 130 ? -11.172 -31.359 -19.141 1 98.81 130 LYS B O 1
ATOM 2894 N N . ALA B 1 131 ? -13.445 -31.484 -19.406 1 98.81 131 ALA B N 1
ATOM 2895 C CA . ALA B 1 131 ? -13.32 -31.984 -20.781 1 98.81 131 ALA B CA 1
ATOM 2896 C C . ALA B 1 131 ? -12.641 -30.953 -21.672 1 98.81 131 ALA B C 1
ATOM 2898 O O . ALA B 1 131 ? -11.805 -31.312 -22.516 1 98.81 131 ALA B O 1
ATOM 2899 N N . PHE B 1 132 ? -13.016 -29.734 -21.5 1 98.75 132 PHE B N 1
ATOM 2900 C CA . PHE B 1 132 ? -12.422 -28.609 -22.219 1 98.75 132 PHE B CA 1
ATOM 2901 C C . PHE B 1 132 ? -10.922 -28.547 -21.984 1 98.75 132 PHE B C 1
ATOM 2903 O O . PHE B 1 132 ? -10.141 -28.469 -22.938 1 98.75 132 PHE B O 1
ATOM 2910 N N . LEU B 1 133 ? -10.461 -28.641 -20.766 1 98.81 133 LEU B N 1
ATOM 2911 C CA . LEU B 1 133 ? -9.039 -28.609 -20.438 1 98.81 133 LEU B CA 1
ATOM 2912 C C . LEU B 1 133 ? -8.312 -29.781 -21.078 1 98.81 133 LEU B C 1
ATOM 2914 O O . LEU B 1 133 ? -7.223 -29.625 -21.625 1 98.81 133 LEU B O 1
ATOM 2918 N N . ARG B 1 134 ? -8.906 -30.969 -20.984 1 98.56 134 ARG B N 1
ATOM 2919 C CA . ARG B 1 134 ? -8.305 -32.156 -21.562 1 98.56 134 ARG B CA 1
ATOM 2920 C C . ARG B 1 134 ? -8.156 -32.031 -23.078 1 98.56 134 ARG B C 1
ATOM 2922 O O . ARG B 1 134 ? -7.152 -32.469 -23.641 1 98.56 134 ARG B O 1
ATOM 2929 N N . SER B 1 135 ? -9.18 -31.453 -23.719 1 98.06 135 SER B N 1
ATOM 2930 C CA . SER B 1 135 ? -9.133 -31.281 -25.156 1 98.06 135 SER B CA 1
ATOM 2931 C C . SER B 1 135 ? -7.961 -30.406 -25.578 1 98.06 135 SER B C 1
ATOM 2933 O O . SER B 1 135 ? -7.504 -30.453 -26.719 1 98.06 135 SER B O 1
ATOM 2935 N N . LYS B 1 136 ? -7.457 -29.625 -24.688 1 97.69 136 LYS B N 1
ATOM 2936 C CA . LYS B 1 136 ? -6.34 -28.719 -24.953 1 97.69 136 LYS B CA 1
ATOM 2937 C C . LYS B 1 136 ? -5.055 -29.234 -24.312 1 97.69 136 LYS B C 1
ATOM 2939 O O . LYS B 1 136 ? -4.027 -28.547 -24.328 1 97.69 136 LYS B O 1
ATOM 2944 N N . ASN B 1 137 ? -5.172 -30.391 -23.703 1 98.31 137 ASN B N 1
ATOM 2945 C CA . ASN B 1 137 ? -4.055 -31.031 -23.016 1 98.31 137 ASN B CA 1
ATOM 2946 C C . ASN B 1 137 ? -3.523 -30.156 -21.875 1 98.31 137 ASN B C 1
ATOM 2948 O O . ASN B 1 137 ? -2.311 -30.062 -21.688 1 98.31 137 ASN B O 1
ATOM 2952 N N . ILE B 1 138 ? -4.348 -29.453 -21.203 1 98.75 138 ILE B N 1
ATOM 2953 C CA . ILE B 1 138 ? -4.016 -28.672 -20.016 1 98.75 138 ILE B CA 1
ATOM 2954 C C . ILE B 1 138 ? -4.246 -29.516 -18.75 1 98.75 138 ILE B C 1
ATOM 2956 O O . ILE B 1 138 ? -5.379 -29.906 -18.469 1 98.75 138 ILE B O 1
ATOM 2960 N N . PRO B 1 139 ? -3.162 -29.844 -18.062 1 98.88 139 PRO B N 1
ATOM 2961 C CA . PRO B 1 139 ? -3.354 -30.594 -16.812 1 98.88 139 PRO B CA 1
ATOM 2962 C C . PRO B 1 139 ? -4.113 -29.812 -15.758 1 98.88 139 PRO B C 1
ATOM 2964 O O . PRO B 1 139 ? -4.121 -28.578 -15.789 1 98.88 139 PRO B O 1
ATOM 2967 N N . TYR B 1 140 ? -4.809 -30.531 -14.828 1 98.88 140 TYR B N 1
ATOM 2968 C CA . TYR B 1 140 ? -5.492 -29.906 -13.703 1 98.88 140 TYR B CA 1
ATOM 2969 C C . TYR B 1 140 ? -5.469 -30.812 -12.477 1 98.88 140 TYR B C 1
ATOM 2971 O O . TYR B 1 140 ? -5.344 -32.031 -12.602 1 98.88 140 TYR B O 1
ATOM 2979 N N . ILE B 1 141 ? -5.5 -30.266 -11.328 1 98.88 141 ILE B N 1
ATOM 2980 C CA . ILE B 1 141 ? -5.691 -30.969 -10.07 1 98.88 141 ILE B CA 1
ATOM 2981 C C . ILE B 1 141 ? -7 -30.531 -9.422 1 98.88 141 ILE B C 1
ATOM 2983 O O . ILE B 1 141 ? -7.414 -29.375 -9.562 1 98.88 141 ILE B O 1
ATOM 2987 N N . ILE B 1 142 ? -7.613 -31.469 -8.75 1 98.75 142 ILE B N 1
ATOM 2988 C CA . ILE B 1 142 ? -8.781 -31.188 -7.926 1 98.75 142 ILE B CA 1
ATOM 2989 C C . ILE B 1 142 ? -8.375 -31.109 -6.457 1 98.75 142 ILE B C 1
ATOM 2991 O O . ILE B 1 142 ? -7.984 -32.125 -5.863 1 98.75 142 ILE B O 1
ATOM 2995 N N . ALA B 1 143 ? -8.383 -30 -5.902 1 98.25 143 ALA B N 1
ATOM 2996 C CA . ALA B 1 143 ? -7.98 -29.812 -4.512 1 98.25 143 ALA B CA 1
ATOM 2997 C C . ALA B 1 143 ? -9.094 -29.141 -3.703 1 98.25 143 ALA B C 1
ATOM 2999 O O . ALA B 1 143 ? -9.141 -27.922 -3.602 1 98.25 143 ALA B O 1
ATOM 3000 N N . GLY B 1 144 ? -9.836 -29.922 -3 1 97.88 144 GLY B N 1
ATOM 3001 C CA . GLY B 1 144 ? -10.984 -29.453 -2.236 1 97.88 144 GLY B CA 1
ATOM 3002 C C . GLY B 1 144 ? -12.305 -29.672 -2.938 1 97.88 144 GLY B C 1
ATOM 3003 O O . GLY B 1 144 ? -12.344 -29.922 -4.145 1 97.88 144 GLY B O 1
ATOM 3004 N N . ASP B 1 145 ? -13.43 -29.531 -2.195 1 97 145 ASP B N 1
ATOM 3005 C CA . ASP B 1 145 ? -14.766 -29.734 -2.744 1 97 145 ASP B CA 1
ATOM 3006 C C . ASP B 1 145 ? -15.406 -28.406 -3.146 1 97 145 ASP B C 1
ATOM 3008 O O . ASP B 1 145 ? -15.375 -28.031 -4.32 1 97 145 ASP B O 1
ATOM 3012 N N . THR B 1 146 ? -15.812 -27.562 -2.16 1 95.81 146 THR B N 1
ATOM 3013 C CA . THR B 1 146 ? -16.438 -26.281 -2.445 1 95.81 146 THR B CA 1
ATOM 3014 C C . THR B 1 146 ? -15.438 -25.141 -2.252 1 95.81 146 THR B C 1
ATOM 3016 O O . THR B 1 146 ? -15.578 -24.078 -2.852 1 95.81 146 THR B O 1
ATOM 3019 N N . GLU B 1 147 ? -14.445 -25.359 -1.438 1 94.88 147 GLU B N 1
ATOM 3020 C CA . GLU B 1 147 ? -13.383 -24.391 -1.188 1 94.88 147 GLU B CA 1
ATOM 3021 C C . GLU B 1 147 ? -12.008 -25.016 -1.462 1 94.88 147 GLU B C 1
ATOM 3023 O O . GLU B 1 147 ? -11.836 -26.219 -1.355 1 94.88 147 GLU B O 1
ATOM 3028 N N . LEU B 1 148 ? -11.125 -24.156 -1.799 1 96.06 148 LEU B N 1
ATOM 3029 C CA . LEU B 1 148 ? -9.781 -24.625 -2.125 1 96.06 148 LEU B CA 1
ATOM 3030 C C . LEU B 1 148 ? -9.078 -25.172 -0.885 1 96.06 148 LEU B C 1
ATOM 3032 O O . LEU B 1 148 ? -9.086 -24.531 0.17 1 96.06 148 LEU B O 1
ATOM 3036 N N . ASP B 1 149 ? -8.586 -26.328 -0.984 1 96.88 149 ASP B N 1
ATOM 3037 C CA . ASP B 1 149 ? -7.664 -26.891 -0.002 1 96.88 149 ASP B CA 1
ATOM 3038 C C . ASP B 1 149 ? -6.211 -26.641 -0.401 1 96.88 149 ASP B C 1
ATOM 3040 O O . ASP B 1 149 ? -5.629 -27.422 -1.16 1 96.88 149 ASP B O 1
ATOM 3044 N N . TYR B 1 150 ? -5.66 -25.594 0.172 1 95.5 150 TYR B N 1
ATOM 3045 C CA . TYR B 1 150 ? -4.332 -25.141 -0.225 1 95.5 150 TYR B CA 1
ATOM 3046 C C . TYR B 1 150 ? -3.289 -26.219 0.028 1 95.5 150 TYR B C 1
ATOM 3048 O O . TYR B 1 150 ? -2.426 -26.469 -0.816 1 95.5 150 TYR B O 1
ATOM 3056 N N . ALA B 1 151 ? -3.307 -26.828 1.168 1 96.38 151 ALA B N 1
ATOM 3057 C CA . ALA B 1 151 ? -2.328 -27.844 1.518 1 96.38 151 ALA B CA 1
ATOM 3058 C C . ALA B 1 151 ? -2.381 -29.016 0.536 1 96.38 151 ALA B C 1
ATOM 3060 O O . ALA B 1 151 ? -1.343 -29.516 0.097 1 96.38 151 ALA B O 1
ATOM 3061 N N . LEU B 1 152 ? -3.613 -29.406 0.254 1 97.88 152 LEU B N 1
ATOM 3062 C CA . LEU B 1 152 ? -3.781 -30.5 -0.694 1 97.88 152 LEU B CA 1
ATOM 3063 C C . LEU B 1 152 ? -3.254 -30.125 -2.07 1 97.88 152 LEU B C 1
ATOM 3065 O O . LEU B 1 152 ? -2.605 -30.922 -2.742 1 97.88 152 LEU B O 1
ATOM 3069 N N . ALA B 1 153 ? -3.574 -28.938 -2.529 1 98.19 153 ALA B N 1
ATOM 3070 C CA . ALA B 1 153 ? -3.08 -28.453 -3.818 1 98.19 153 ALA B CA 1
ATOM 3071 C C . ALA B 1 153 ? -1.557 -28.5 -3.875 1 98.19 153 ALA B C 1
ATOM 3073 O O . ALA B 1 153 ? -0.981 -28.984 -4.855 1 98.19 153 ALA B O 1
ATOM 3074 N N . MET B 1 154 ? -0.904 -28.031 -2.812 1 97.94 154 MET B N 1
ATOM 3075 C CA . MET B 1 154 ? 0.556 -28 -2.781 1 97.94 154 MET B CA 1
ATOM 3076 C C . MET B 1 154 ? 1.123 -29.422 -2.764 1 97.94 154 MET B C 1
ATOM 3078 O O . MET B 1 154 ? 2.121 -29.703 -3.43 1 97.94 154 MET B O 1
ATOM 3082 N N . ASP B 1 155 ? 0.479 -30.266 -1.983 1 98.5 155 ASP B N 1
ATOM 3083 C CA . ASP B 1 155 ? 0.902 -31.656 -1.923 1 98.5 155 ASP B CA 1
ATOM 3084 C C . ASP B 1 155 ? 0.857 -32.312 -3.305 1 98.5 155 ASP B C 1
ATOM 3086 O O . ASP B 1 155 ? 1.801 -33 -3.707 1 98.5 155 ASP B O 1
ATOM 3090 N N . LYS B 1 156 ? -0.196 -32.094 -4.039 1 98.69 156 LYS B N 1
ATOM 3091 C CA . LYS B 1 156 ? -0.363 -32.656 -5.363 1 98.69 156 LYS B CA 1
ATOM 3092 C C . LYS B 1 156 ? 0.644 -32.094 -6.355 1 98.69 156 LYS B C 1
ATOM 3094 O O . LYS B 1 156 ? 1.176 -32.812 -7.199 1 98.69 156 LYS B O 1
ATOM 3099 N N . LEU B 1 157 ? 0.857 -30.781 -6.27 1 98.69 157 LEU B N 1
ATOM 3100 C CA . LEU B 1 157 ? 1.849 -30.172 -7.152 1 98.69 157 LEU B CA 1
ATOM 3101 C C . LEU B 1 157 ? 3.225 -30.781 -6.93 1 98.69 157 LEU B C 1
ATOM 3103 O O . LEU B 1 157 ? 3.975 -31 -7.883 1 98.69 157 LEU B O 1
ATOM 3107 N N . CYS B 1 158 ? 3.561 -31.078 -5.711 1 98.44 158 CYS B N 1
ATOM 3108 C CA . CYS B 1 158 ? 4.832 -31.719 -5.398 1 98.44 158 CYS B CA 1
ATOM 3109 C C . CYS B 1 158 ? 4.867 -33.156 -5.941 1 98.44 158 CYS B C 1
ATOM 3111 O O . CYS B 1 158 ? 5.785 -33.5 -6.684 1 98.44 158 CYS B O 1
ATOM 3113 N N . LYS B 1 159 ? 3.861 -33.875 -5.637 1 98.44 159 LYS B N 1
ATOM 3114 C CA . LYS B 1 159 ? 3.879 -35.312 -5.887 1 98.44 159 LYS B CA 1
ATOM 3115 C C . LYS B 1 159 ? 3.635 -35.625 -7.363 1 98.44 159 LYS B C 1
ATOM 3117 O O . LYS B 1 159 ? 4.242 -36.531 -7.922 1 98.44 159 LYS B O 1
ATOM 3122 N N . LEU B 1 160 ? 2.764 -34.875 -7.973 1 98.56 160 LEU B N 1
ATOM 3123 C CA . LEU B 1 160 ? 2.342 -35.219 -9.328 1 98.56 160 LEU B CA 1
ATOM 3124 C C . LEU B 1 160 ? 3.199 -34.5 -10.359 1 98.56 160 LEU B C 1
ATOM 3126 O O . LEU B 1 160 ? 3.377 -34.969 -11.477 1 98.56 160 LEU B O 1
ATOM 3130 N N . PHE B 1 161 ? 3.719 -33.312 -9.992 1 98.5 161 PHE B N 1
ATOM 3131 C CA . PHE B 1 161 ? 4.387 -32.5 -11 1 98.5 161 PHE B CA 1
ATOM 3132 C C . PHE B 1 161 ? 5.832 -32.219 -10.594 1 98.5 161 PHE B C 1
ATOM 3134 O O . PHE B 1 161 ? 6.586 -31.594 -11.352 1 98.5 161 PHE B O 1
ATOM 3141 N N . GLY B 1 162 ? 6.27 -32.594 -9.43 1 98.06 162 GLY B N 1
ATOM 3142 C CA . GLY B 1 162 ? 7.645 -32.438 -8.984 1 98.06 162 GLY B CA 1
ATOM 3143 C C . GLY B 1 162 ? 7.996 -31 -8.633 1 98.06 162 GLY B C 1
ATOM 3144 O O . GLY B 1 162 ? 9.164 -30.609 -8.711 1 98.06 162 GLY B O 1
ATOM 3145 N N . VAL B 1 163 ? 7.047 -30.234 -8.289 1 98.25 163 VAL B N 1
ATOM 3146 C CA . VAL B 1 163 ? 7.266 -28.828 -7.965 1 98.25 163 VAL B CA 1
ATOM 3147 C C . VAL B 1 163 ? 7.883 -28.703 -6.574 1 98.25 163 VAL B C 1
ATOM 3149 O O . VAL B 1 163 ? 7.328 -29.219 -5.594 1 98.25 163 VAL B O 1
ATOM 3152 N N . LYS B 1 164 ? 9 -28 -6.461 1 98.19 164 LYS B N 1
ATOM 3153 C CA . LYS B 1 164 ? 9.703 -27.859 -5.184 1 98.19 164 LYS B CA 1
ATOM 3154 C C . LYS B 1 164 ? 9.758 -26.406 -4.734 1 98.19 164 LYS B C 1
ATOM 3156 O O . LYS B 1 164 ? 9.906 -26.125 -3.541 1 98.19 164 LYS B O 1
ATOM 3161 N N . ARG B 1 165 ? 9.781 -25.516 -5.629 1 98.38 165 ARG B N 1
ATOM 3162 C CA . ARG B 1 165 ? 9.82 -24.078 -5.375 1 98.38 165 ARG B CA 1
ATOM 3163 C C . ARG B 1 165 ? 8.836 -23.328 -6.27 1 98.38 165 ARG B C 1
ATOM 3165 O O . ARG B 1 165 ? 8.859 -23.484 -7.492 1 98.38 165 ARG B O 1
ATOM 3172 N N . LEU B 1 166 ? 7.953 -22.547 -5.672 1 98.38 166 LEU B N 1
ATOM 3173 C CA . LEU B 1 166 ? 6.91 -21.828 -6.398 1 98.38 166 LEU B CA 1
ATOM 3174 C C . LEU B 1 166 ? 6.91 -20.344 -6.02 1 98.38 166 LEU B C 1
ATOM 3176 O O . LEU B 1 166 ? 7.027 -20 -4.844 1 98.38 166 LEU B O 1
ATOM 3180 N N . MET B 1 167 ? 6.789 -19.562 -7.027 1 98.44 167 MET B N 1
ATOM 3181 C CA . MET B 1 167 ? 6.582 -18.125 -6.801 1 98.44 167 MET B CA 1
ATOM 3182 C C . MET B 1 167 ? 5.094 -17.812 -6.691 1 98.44 167 MET B C 1
ATOM 3184 O O . MET B 1 167 ? 4.285 -18.297 -7.48 1 98.44 167 MET B O 1
ATOM 3188 N N . LEU B 1 168 ? 4.809 -17.094 -5.684 1 97.25 1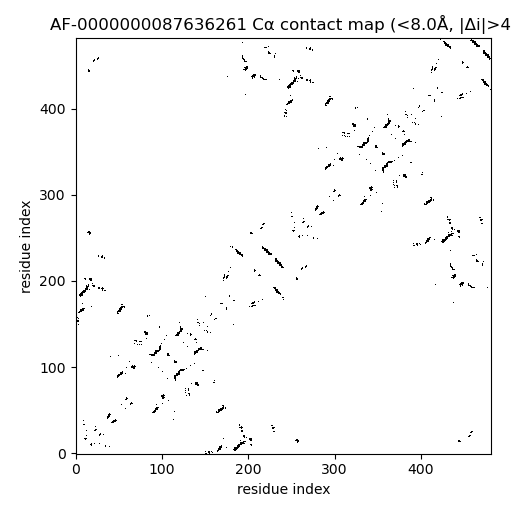68 LEU B N 1
ATOM 3189 C CA . LEU B 1 168 ? 3.479 -16.5 -5.633 1 97.25 168 LEU B CA 1
ATOM 3190 C C . LEU B 1 168 ? 3.453 -15.164 -6.363 1 97.25 168 LEU B C 1
ATOM 3192 O O . LEU B 1 168 ? 4.066 -14.195 -5.91 1 97.25 168 LEU B O 1
ATOM 3196 N N . GLY B 1 169 ? 2.939 -15.047 -7.508 1 89 169 GLY B N 1
ATOM 3197 C CA . GLY B 1 169 ? 3.002 -13.875 -8.367 1 89 169 GLY B CA 1
ATOM 3198 C C . GLY B 1 169 ? 1.731 -13.047 -8.344 1 89 169 GLY B C 1
ATOM 3199 O O . GLY B 1 169 ? 1.7 -11.938 -8.875 1 89 169 GLY B O 1
ATOM 3200 N N . GLY B 1 170 ? 0.685 -13.727 -7.863 1 76.94 170 GLY B N 1
ATOM 3201 C CA . GLY B 1 170 ? -0.273 -12.633 -7.82 1 76.94 170 GLY B CA 1
ATOM 3202 C C . GLY B 1 170 ? -1.71 -13.094 -7.98 1 76.94 170 GLY B C 1
ATOM 3203 O O . GLY B 1 170 ? -1.992 -14 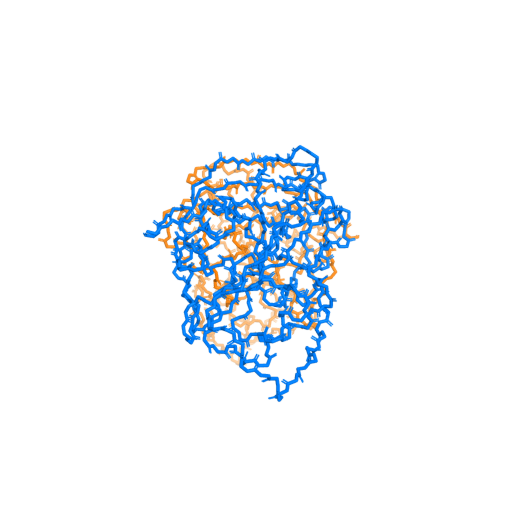-8.766 1 76.94 170 GLY B O 1
ATOM 3204 N N . GLY B 1 171 ? -2.492 -12.188 -7.469 1 90.12 171 GLY B N 1
ATOM 3205 C CA . GLY B 1 171 ? -3.156 -11.008 -6.93 1 90.12 171 GLY B CA 1
ATOM 3206 C C . GLY B 1 171 ? -3.043 -10.898 -5.422 1 90.12 171 GLY B C 1
ATOM 3207 O O . GLY B 1 171 ? -2.627 -11.844 -4.754 1 90.12 171 GLY B O 1
ATOM 3208 N N . GLY B 1 172 ? -3.322 -9.719 -4.863 1 94.81 172 GLY B N 1
ATOM 3209 C CA . GLY B 1 172 ? -3.236 -9.453 -3.436 1 94.81 172 GLY B CA 1
ATOM 3210 C C . GLY B 1 172 ? -4.027 -10.445 -2.598 1 94.81 172 GLY B C 1
ATOM 3211 O O . GLY B 1 172 ? -3.607 -10.805 -1.496 1 94.81 172 GLY B O 1
ATOM 3212 N N . ILE B 1 173 ? -5.129 -10.922 -3.148 1 93.94 173 ILE B N 1
ATOM 3213 C CA . ILE B 1 173 ? -6.004 -11.836 -2.42 1 93.94 173 ILE B CA 1
ATOM 3214 C C . ILE B 1 173 ? -5.336 -13.203 -2.301 1 93.94 173 ILE B C 1
ATOM 3216 O O . ILE B 1 173 ? -5.289 -13.781 -1.215 1 93.94 173 ILE B O 1
ATOM 3220 N N . VAL B 1 174 ? -4.801 -13.727 -3.416 1 94.31 174 VAL B N 1
ATOM 3221 C CA . VAL B 1 174 ? -4.133 -15.023 -3.398 1 94.31 174 VAL B CA 1
ATOM 3222 C C . VAL B 1 174 ? -2.885 -14.953 -2.52 1 94.31 174 VAL B C 1
ATOM 3224 O O . VAL B 1 174 ? -2.637 -15.844 -1.706 1 94.31 174 VAL B O 1
ATOM 3227 N N . ASN B 1 175 ? -2.104 -13.867 -2.652 1 96.12 175 ASN B N 1
ATOM 3228 C CA . ASN B 1 175 ? -0.922 -13.688 -1.815 1 96.12 175 ASN B CA 1
ATOM 3229 C C . ASN B 1 175 ? -1.269 -13.766 -0.332 1 96.12 175 ASN B C 1
ATOM 3231 O O . ASN B 1 175 ? -0.652 -14.539 0.412 1 96.12 175 ASN B O 1
ATOM 3235 N N . TRP B 1 176 ? -2.262 -13.055 0.044 1 95.88 176 TRP B N 1
ATOM 3236 C CA . TRP B 1 176 ? -2.646 -12.984 1.45 1 95.88 176 TRP B CA 1
ATOM 3237 C C . TRP B 1 176 ? -3.184 -14.328 1.931 1 95.88 176 TRP B C 1
ATOM 3239 O O . TRP B 1 176 ? -2.893 -14.758 3.051 1 95.88 176 TRP B O 1
ATOM 3249 N N . SER B 1 177 ? -3.971 -14.984 1.085 1 93.38 177 SER B N 1
ATOM 3250 C CA . SER B 1 177 ? -4.535 -16.281 1.449 1 93.38 177 SER B CA 1
ATOM 3251 C C . SER B 1 177 ? -3.439 -17.297 1.75 1 93.38 177 SER B C 1
ATOM 3253 O O . SER B 1 177 ? -3.541 -18.062 2.713 1 93.38 177 SER B O 1
ATOM 3255 N N . PHE B 1 178 ? -2.41 -17.344 0.92 1 95.31 178 PHE B N 1
ATOM 3256 C CA . PHE B 1 178 ? -1.309 -18.266 1.148 1 95.31 178 PHE B CA 1
ATOM 3257 C C . PHE B 1 178 ? -0.573 -17.922 2.439 1 95.31 178 PHE B C 1
ATOM 3259 O O . PHE B 1 178 ? -0.161 -18.828 3.18 1 95.31 178 PHE B O 1
ATOM 3266 N N . ILE B 1 179 ? -0.362 -16.641 2.693 1 95.75 179 ILE B N 1
ATOM 3267 C CA . ILE B 1 179 ? 0.308 -16.203 3.912 1 95.75 179 ILE B CA 1
ATOM 3268 C C . ILE B 1 179 ? -0.518 -16.609 5.129 1 95.75 179 ILE B C 1
ATOM 3270 O O . ILE B 1 179 ? 0.012 -17.172 6.086 1 95.75 179 ILE B O 1
ATOM 3274 N N . GLN B 1 180 ? -1.786 -16.391 5.105 1 93.31 180 GLN B N 1
ATOM 3275 C CA . GLN B 1 180 ? -2.664 -16.703 6.227 1 93.31 180 GLN B CA 1
ATOM 3276 C C . GLN B 1 180 ? -2.758 -18.219 6.441 1 93.31 180 GLN B C 1
ATOM 3278 O O . GLN B 1 180 ? -2.918 -18.688 7.574 1 93.31 180 GLN B O 1
ATOM 3283 N N . ALA B 1 181 ? -2.654 -18.969 5.359 1 92.38 181 ALA B N 1
ATOM 3284 C CA . ALA B 1 181 ? -2.709 -20.422 5.441 1 92.38 181 ALA B CA 1
ATOM 3285 C C . ALA B 1 181 ? -1.393 -20.984 5.969 1 92.38 181 ALA B C 1
ATOM 3287 O O . ALA B 1 181 ? -1.268 -22.203 6.168 1 92.38 181 ALA B O 1
ATOM 3288 N N . GLY B 1 182 ? -0.363 -20.109 6.188 1 94.56 182 GLY B N 1
ATOM 3289 C CA . GLY B 1 182 ? 0.938 -20.562 6.66 1 94.56 182 GLY B CA 1
ATOM 3290 C C . GLY B 1 182 ? 1.768 -21.234 5.586 1 94.56 182 GLY B C 1
ATOM 3291 O O . GLY B 1 182 ? 2.652 -22.031 5.887 1 94.56 182 GLY B O 1
ATOM 3292 N N . LEU B 1 183 ? 1.464 -20.922 4.316 1 96.19 183 LEU B N 1
ATOM 3293 C CA . LEU B 1 183 ? 2.086 -21.656 3.225 1 96.19 183 LEU B CA 1
ATOM 3294 C C . LEU B 1 183 ? 3.1 -20.797 2.486 1 96.19 183 LEU B C 1
ATOM 3296 O O . LEU B 1 183 ? 3.803 -21.281 1.596 1 96.19 183 LEU B O 1
ATOM 3300 N N . CYS B 1 184 ? 3.209 -19.578 2.783 1 97.25 184 CYS B N 1
ATOM 3301 C CA . CYS B 1 184 ? 4.227 -18.719 2.199 1 97.25 184 CYS B CA 1
ATOM 3302 C C . CYS B 1 184 ? 5.453 -18.625 3.1 1 97.25 184 CYS B C 1
ATOM 3304 O O . CYS B 1 184 ? 5.34 -18.297 4.281 1 97.25 184 CYS B O 1
ATOM 3306 N N . ASP B 1 185 ? 6.637 -18.828 2.566 1 98.44 185 ASP B N 1
ATOM 3307 C CA . ASP B 1 185 ? 7.848 -18.938 3.375 1 98.44 185 ASP B CA 1
ATOM 3308 C C . ASP B 1 185 ? 8.633 -17.625 3.371 1 98.44 185 ASP B C 1
ATOM 3310 O O . ASP B 1 185 ? 9.32 -17.312 4.34 1 98.44 185 ASP B O 1
ATOM 3314 N N . GLU B 1 186 ? 8.578 -16.953 2.271 1 98.62 186 GLU B N 1
ATOM 3315 C CA . GLU B 1 186 ? 9.352 -15.727 2.055 1 98.62 186 GLU B CA 1
ATOM 3316 C C . GLU B 1 186 ? 8.547 -14.695 1.271 1 98.62 186 GLU B C 1
ATOM 3318 O O . GLU B 1 186 ? 7.719 -15.055 0.428 1 98.62 186 GLU B O 1
ATOM 3323 N N . VAL B 1 187 ? 8.703 -13.453 1.61 1 98.69 187 VAL B N 1
ATOM 3324 C CA . VAL B 1 187 ? 8.18 -12.336 0.829 1 98.69 187 VAL B CA 1
ATOM 3325 C C . VAL B 1 187 ? 9.328 -11.516 0.25 1 98.69 187 VAL B C 1
ATOM 3327 O O . VAL B 1 187 ? 10.203 -11.062 0.987 1 98.69 187 VAL B O 1
ATOM 3330 N N . SER B 1 188 ? 9.383 -11.453 -1.018 1 98.81 188 SER B N 1
ATOM 3331 C CA . SER B 1 188 ? 10.289 -10.617 -1.801 1 98.81 188 SER B CA 1
ATOM 3332 C C . SER B 1 188 ? 9.539 -9.484 -2.494 1 98.81 188 SER B C 1
ATOM 3334 O O . SER B 1 188 ? 8.633 -9.734 -3.293 1 98.81 188 SER B O 1
ATOM 3336 N N . VAL B 1 189 ? 9.906 -8.25 -2.215 1 98.81 189 VAL B N 1
ATOM 3337 C CA . VAL B 1 189 ? 9.164 -7.137 -2.795 1 98.81 189 VAL B CA 1
ATOM 3338 C C . VAL B 1 189 ? 10.141 -6.148 -3.434 1 98.81 189 VAL B C 1
ATOM 3340 O O . VAL B 1 189 ? 11.148 -5.781 -2.828 1 98.81 189 VAL B O 1
ATOM 3343 N N . VAL B 1 190 ? 9.898 -5.785 -4.637 1 98.88 190 VAL B N 1
ATOM 3344 C CA . VAL B 1 190 ? 10.578 -4.691 -5.324 1 98.88 190 VAL B CA 1
ATOM 3345 C C . VAL B 1 190 ? 9.695 -3.443 -5.309 1 98.88 190 VAL B C 1
ATOM 3347 O O . VAL B 1 190 ? 8.633 -3.416 -5.934 1 98.88 190 VAL B O 1
ATOM 3350 N N . ILE B 1 191 ? 10.125 -2.406 -4.621 1 98.94 191 ILE B N 1
ATOM 3351 C CA . ILE B 1 191 ? 9.336 -1.187 -4.469 1 98.94 191 ILE B CA 1
ATOM 3352 C C . ILE B 1 191 ? 9.836 -0.125 -5.445 1 98.94 191 ILE B C 1
ATOM 3354 O O . ILE B 1 191 ? 10.984 0.314 -5.359 1 98.94 191 ILE B O 1
ATOM 3358 N N . ALA B 1 192 ? 8.977 0.264 -6.371 1 98.94 192 ALA B N 1
ATOM 3359 C CA . ALA B 1 192 ? 9.32 1.27 -7.371 1 98.94 192 ALA B CA 1
ATOM 3360 C C . ALA B 1 192 ? 9.422 2.658 -6.746 1 98.94 192 ALA B C 1
ATOM 3362 O O . ALA B 1 192 ? 8.688 2.977 -5.809 1 98.94 192 ALA B O 1
ATOM 3363 N N . ALA B 1 193 ? 10.297 3.498 -7.293 1 98.81 193 ALA B N 1
ATOM 3364 C CA . ALA B 1 193 ? 10.398 4.898 -6.887 1 98.81 193 ALA B CA 1
ATOM 3365 C C . ALA B 1 193 ? 9.352 5.75 -7.602 1 98.81 193 ALA B C 1
ATOM 3367 O O . ALA B 1 193 ? 9.68 6.789 -8.18 1 98.81 193 ALA B O 1
ATOM 3368 N N . SER B 1 194 ? 8.125 5.355 -7.594 1 98.62 194 SER B N 1
ATOM 3369 C CA . SER B 1 194 ? 6.984 6.047 -8.18 1 98.62 194 SER B CA 1
ATOM 3370 C C . SER B 1 194 ? 5.68 5.621 -7.516 1 98.62 194 SER B C 1
ATOM 3372 O O . SER B 1 194 ? 5.637 4.609 -6.816 1 98.62 194 SER B O 1
ATOM 3374 N N . ALA B 1 195 ? 4.691 6.387 -7.594 1 98.12 195 ALA B N 1
ATOM 3375 C CA . ALA B 1 195 ? 3.354 6.141 -7.066 1 98.12 195 ALA B CA 1
ATOM 3376 C C . ALA B 1 195 ? 2.299 6.883 -7.883 1 98.12 195 ALA B C 1
ATOM 3378 O O . ALA B 1 195 ? 2.619 7.82 -8.617 1 98.12 195 ALA B O 1
ATOM 3379 N N . ASP B 1 196 ? 1.032 6.449 -7.789 1 96.81 196 ASP B N 1
ATOM 3380 C CA . ASP B 1 196 ? -0.003 7.16 -8.531 1 96.81 196 ASP B CA 1
ATOM 3381 C C . ASP B 1 196 ? -1.174 7.531 -7.625 1 96.81 196 ASP B C 1
ATOM 3383 O O . ASP B 1 196 ? -2.07 8.273 -8.031 1 96.81 196 ASP B O 1
ATOM 3387 N N . GLY B 1 197 ? -1.196 6.957 -6.395 1 96.25 197 GLY B N 1
ATOM 3388 C CA . GLY B 1 197 ? -2.205 7.355 -5.426 1 96.25 197 GLY B CA 1
ATOM 3389 C C . GLY B 1 197 ? -3.568 6.754 -5.699 1 96.25 197 GLY B C 1
ATOM 3390 O O . GLY B 1 197 ? -4.531 7.027 -4.98 1 96.25 197 GLY B O 1
ATOM 3391 N N . SER B 1 198 ? -3.711 5.902 -6.656 1 95.62 198 SER B N 1
ATOM 3392 C CA . SER B 1 198 ? -5.008 5.328 -7.008 1 95.62 198 SER B CA 1
ATOM 3393 C C . SER B 1 198 ? -5.605 4.555 -5.836 1 95.62 198 SER B C 1
ATOM 3395 O O . SER B 1 198 ? -4.902 3.809 -5.156 1 95.62 198 SER B O 1
ATOM 3397 N N . MET B 1 199 ? -6.844 4.762 -5.613 1 93.81 199 MET B N 1
ATOM 3398 C CA . MET B 1 199 ? -7.535 4.062 -4.535 1 93.81 199 MET B CA 1
ATOM 3399 C C . MET B 1 199 ? -8.258 2.83 -5.066 1 93.81 199 MET B C 1
ATOM 3401 O O . MET B 1 199 ? -8.891 2.096 -4.301 1 93.81 199 MET B O 1
ATOM 3405 N N . LYS B 1 200 ? -8.141 2.566 -6.387 1 92 200 LYS B N 1
ATOM 3406 C CA . LYS B 1 200 ? -8.906 1.51 -7.035 1 92 200 LYS B CA 1
ATOM 3407 C C . LYS B 1 200 ? -8.031 0.298 -7.344 1 92 200 LYS B C 1
ATOM 3409 O O . LYS B 1 200 ? -8.547 -0.797 -7.586 1 92 200 LYS B O 1
ATOM 3414 N N . THR B 1 201 ? -6.727 0.552 -7.426 1 93.69 201 THR B N 1
ATOM 3415 C CA . THR B 1 201 ? -5.828 -0.525 -7.82 1 93.69 201 THR B CA 1
ATOM 3416 C C . THR B 1 201 ? -5.48 -1.407 -6.625 1 93.69 201 THR B C 1
ATOM 3418 O O . THR B 1 201 ? -5.445 -0.934 -5.488 1 93.69 201 THR B O 1
ATOM 3421 N N . PRO B 1 202 ? -5.23 -2.701 -6.875 1 93.56 202 PRO B N 1
ATOM 3422 C CA . PRO B 1 202 ? -4.949 -3.639 -5.785 1 93.56 202 PRO B CA 1
ATOM 3423 C C . PRO B 1 202 ? -3.609 -3.365 -5.105 1 93.56 202 PRO B C 1
ATOM 3425 O O . PRO B 1 202 ? -2.672 -2.887 -5.75 1 93.56 202 PRO B O 1
ATOM 3428 N N . ALA B 1 203 ? -3.588 -3.719 -3.785 1 96.25 203 ALA B N 1
ATOM 3429 C CA . ALA B 1 203 ? -2.359 -3.635 -2.998 1 96.25 203 ALA B CA 1
ATOM 3430 C C . ALA B 1 203 ? -1.646 -4.984 -2.955 1 96.25 203 ALA B C 1
ATOM 3432 O O . ALA B 1 203 ? -2.139 -5.973 -3.502 1 96.25 203 ALA B O 1
ATOM 3433 N N . LEU B 1 204 ? -0.461 -4.996 -2.328 1 97.88 204 LEU B N 1
ATOM 3434 C CA . LEU B 1 204 ? 0.387 -6.172 -2.176 1 97.88 204 LEU B CA 1
ATOM 3435 C C . LEU B 1 204 ? -0.389 -7.324 -1.544 1 97.88 204 LEU B C 1
ATOM 3437 O O . LEU B 1 204 ? -0.258 -8.477 -1.97 1 97.88 204 LEU B O 1
ATOM 3441 N N . PHE B 1 205 ? -1.159 -7.008 -0.499 1 97.44 205 PHE B N 1
ATOM 3442 C CA . PHE B 1 205 ? -1.993 -7.961 0.222 1 97.44 205 PHE B CA 1
ATOM 3443 C C . PHE B 1 205 ? -3.428 -7.457 0.321 1 97.44 205 PHE B C 1
ATOM 3445 O O . PHE B 1 205 ? -3.662 -6.262 0.497 1 97.44 205 PHE B O 1
ATOM 3452 N N . ALA B 1 206 ? -4.355 -8.344 0.179 1 95.44 206 ALA B N 1
ATOM 3453 C CA . ALA B 1 206 ? -5.77 -8 0.294 1 95.44 206 ALA B CA 1
ATOM 3454 C C . ALA B 1 206 ? -6.535 -9.078 1.051 1 95.44 206 ALA B C 1
ATOM 3456 O O . ALA B 1 206 ? -6.457 -10.258 0.709 1 95.44 206 ALA B O 1
ATOM 3457 N N . ALA B 1 207 ? -7.238 -8.664 2.055 1 93.88 207 ALA B N 1
ATOM 3458 C CA . ALA B 1 207 ? -8.125 -9.523 2.83 1 93.88 207 ALA B CA 1
ATOM 3459 C C . ALA B 1 207 ? -9.586 -9.125 2.635 1 93.88 207 ALA B C 1
ATOM 3461 O O . ALA B 1 207 ? -10.156 -8.422 3.469 1 93.88 207 ALA B O 1
ATOM 3462 N N . PRO B 1 208 ? -10.156 -9.625 1.589 1 89.38 208 PRO B N 1
ATOM 3463 C CA . PRO B 1 208 ? -11.57 -9.273 1.426 1 89.38 208 PRO B CA 1
ATOM 3464 C C . PRO B 1 208 ? -12.43 -9.758 2.592 1 89.38 208 PRO B C 1
ATOM 3466 O O . PRO B 1 208 ? -12.18 -10.82 3.154 1 89.38 208 PRO B O 1
ATOM 3469 N N . GLU B 1 209 ? -13.398 -8.922 2.859 1 83.06 209 GLU B N 1
ATOM 3470 C CA . GLU B 1 209 ? -14.32 -9.281 3.932 1 83.06 209 GLU B CA 1
ATOM 3471 C C . GLU B 1 209 ? -14.992 -10.625 3.658 1 83.06 209 GLU B C 1
ATOM 3473 O O . GLU B 1 209 ? -15.422 -10.891 2.533 1 83.06 209 GLU B O 1
ATOM 3478 N N . GLY B 1 210 ? -15.062 -11.477 4.715 1 79.5 210 GLY B N 1
ATOM 3479 C CA . GLY B 1 210 ? -15.742 -12.758 4.598 1 79.5 210 GLY B CA 1
ATOM 3480 C C . GLY B 1 210 ? -14.859 -13.859 4.043 1 79.5 210 GLY B C 1
ATOM 3481 O O . GLY B 1 210 ? -15.164 -15.039 4.18 1 79.5 210 GLY B O 1
ATOM 3482 N N . LEU B 1 211 ? -13.766 -13.492 3.441 1 77.62 211 LEU B N 1
ATOM 3483 C CA . LEU B 1 211 ? -12.898 -14.492 2.826 1 77.62 211 LEU B CA 1
ATOM 3484 C C . LEU B 1 211 ? -11.609 -14.656 3.623 1 77.62 211 LEU B C 1
ATOM 3486 O O . LEU B 1 211 ? -11.047 -15.75 3.693 1 77.62 211 LEU B O 1
ATOM 3490 N N . ALA B 1 212 ? -11.242 -13.555 4.148 1 81.06 212 ALA B N 1
ATOM 3491 C CA . ALA B 1 212 ? -10.008 -13.586 4.922 1 81.06 212 ALA B CA 1
ATOM 3492 C C . ALA B 1 212 ? -10.062 -12.617 6.098 1 81.06 212 ALA B C 1
ATOM 3494 O O . ALA B 1 212 ? -10.883 -11.695 6.109 1 81.06 212 ALA B O 1
ATOM 3495 N N . THR B 1 213 ? -9.227 -12.828 7.062 1 85.19 213 THR B N 1
ATOM 3496 C CA . THR B 1 213 ? -9.141 -11.961 8.227 1 85.19 213 THR B CA 1
ATOM 3497 C C . THR B 1 213 ? -8.031 -10.93 8.055 1 85.19 213 THR B C 1
ATOM 3499 O O . THR B 1 213 ? -7.137 -11.102 7.223 1 85.19 213 THR B O 1
ATOM 3502 N N . ASP B 1 214 ? -8.156 -9.898 8.789 1 87.38 214 ASP B N 1
ATOM 3503 C CA . ASP B 1 214 ? -7.102 -8.891 8.797 1 87.38 214 ASP B CA 1
ATOM 3504 C C . ASP B 1 214 ? -6.203 -9.047 10.023 1 87.38 214 ASP B C 1
ATOM 3506 O O . ASP B 1 214 ? -5.676 -8.062 10.547 1 87.38 214 ASP B O 1
ATOM 3510 N N . THR B 1 215 ? -6.125 -10.289 10.5 1 92.31 215 THR B N 1
ATOM 3511 C CA . THR B 1 215 ? -5.137 -10.57 11.539 1 92.31 215 THR B CA 1
ATOM 3512 C C . THR B 1 215 ? -3.729 -10.258 11.039 1 92.31 215 THR B C 1
ATOM 3514 O O . THR B 1 215 ? -3.303 -10.773 10 1 92.31 215 THR B O 1
ATOM 3517 N N . PRO B 1 216 ? -3.043 -9.492 11.75 1 96.56 216 PRO B N 1
ATOM 3518 C CA . PRO B 1 216 ? -1.749 -9.039 11.234 1 96.56 216 PRO B CA 1
ATOM 3519 C C . PRO B 1 216 ? -0.741 -10.18 11.094 1 96.56 216 PRO B C 1
ATOM 3521 O O . PRO B 1 216 ? -0.748 -11.117 11.898 1 96.56 216 PRO B O 1
ATOM 3524 N N . GLN B 1 217 ? 0.03 -10.117 10.133 1 97.56 217 GLN B N 1
ATOM 3525 C CA . GLN B 1 217 ? 1.146 -11.023 9.875 1 97.56 217 GLN B CA 1
ATOM 3526 C C . GLN B 1 217 ? 2.482 -10.336 10.156 1 97.56 217 GLN B C 1
ATOM 3528 O O . GLN B 1 217 ? 2.672 -9.172 9.812 1 97.56 217 GLN B O 1
ATOM 3533 N N . ARG B 1 218 ? 3.412 -11.133 10.773 1 98.31 218 ARG B N 1
ATOM 3534 C CA . ARG B 1 218 ? 4.742 -10.641 11.109 1 98.31 218 ARG B CA 1
ATOM 3535 C C . ARG B 1 218 ? 5.793 -11.188 10.156 1 98.31 218 ARG B C 1
ATOM 3537 O O . ARG B 1 218 ? 5.688 -12.328 9.695 1 98.31 218 ARG B O 1
ATOM 3544 N N . PHE B 1 219 ? 6.789 -10.398 9.867 1 98.75 219 PHE B N 1
ATOM 3545 C CA . PHE B 1 219 ? 7.895 -10.766 8.992 1 98.75 219 PHE B CA 1
ATOM 3546 C C . PHE B 1 219 ? 9.234 -10.469 9.656 1 98.75 219 PHE B C 1
ATOM 3548 O O . PHE B 1 219 ? 9.32 -9.602 10.531 1 98.75 219 PHE B O 1
ATOM 3555 N N . GLU B 1 220 ? 10.234 -11.203 9.297 1 98.69 220 GLU B N 1
ATOM 3556 C CA . GLU B 1 220 ? 11.617 -10.953 9.672 1 98.69 220 GLU B CA 1
ATOM 3557 C C . GLU B 1 220 ? 12.445 -10.492 8.477 1 98.69 220 GLU B C 1
ATOM 3559 O O . GLU B 1 220 ? 12.57 -11.219 7.488 1 98.69 220 GLU B O 1
ATOM 3564 N N . LEU B 1 221 ? 13.008 -9.328 8.555 1 98.81 221 LEU B N 1
ATOM 3565 C CA . LEU B 1 221 ? 13.781 -8.789 7.441 1 98.81 221 LEU B CA 1
ATOM 3566 C C . LEU B 1 221 ? 15.039 -9.617 7.199 1 98.81 221 LEU B C 1
ATOM 3568 O O . LEU B 1 221 ? 15.812 -9.859 8.125 1 98.81 221 LEU B O 1
ATOM 3572 N N . ILE B 1 222 ? 15.195 -10.117 6.004 1 98.75 222 ILE B N 1
ATOM 3573 C CA . ILE B 1 222 ? 16.391 -10.836 5.594 1 98.75 222 ILE B CA 1
ATOM 3574 C C . ILE B 1 222 ? 17.422 -9.852 5.047 1 98.75 222 ILE B C 1
ATOM 3576 O O . ILE B 1 222 ? 18.594 -9.875 5.453 1 98.75 222 ILE B O 1
ATOM 3580 N N 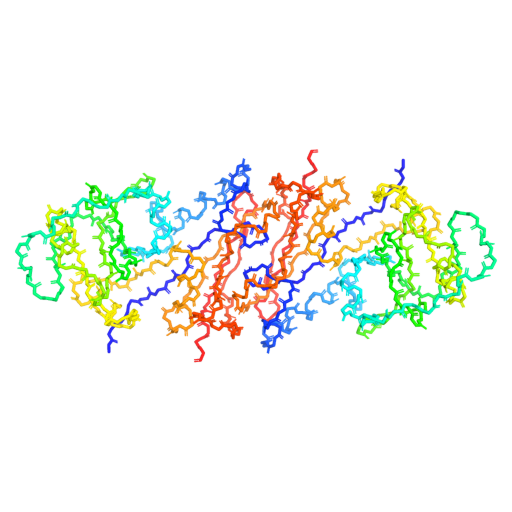. ASP B 1 223 ? 16.953 -9.008 4.137 1 98.44 223 ASP B N 1
ATOM 3581 C CA . ASP B 1 223 ? 17.844 -8.062 3.48 1 98.44 223 ASP B CA 1
ATOM 3582 C C . ASP B 1 223 ? 17.062 -6.938 2.805 1 98.44 223 ASP B C 1
ATOM 3584 O O . ASP B 1 223 ? 15.875 -7.086 2.523 1 98.44 223 ASP B O 1
ATOM 3588 N N . VAL B 1 224 ? 17.734 -5.789 2.602 1 98.81 224 VAL B N 1
ATOM 3589 C CA . VAL B 1 224 ? 17.203 -4.668 1.835 1 98.81 224 VAL B CA 1
ATOM 3590 C C . VAL B 1 224 ? 18.328 -3.984 1.064 1 98.81 224 VAL B C 1
ATOM 3592 O O . VAL B 1 224 ? 19.438 -3.824 1.583 1 98.81 224 VAL B O 1
ATOM 3595 N N . SER B 1 225 ? 18.031 -3.609 -0.147 1 98.69 225 SER B N 1
ATOM 3596 C CA . SER B 1 225 ? 19.062 -2.945 -0.938 1 98.69 225 SER B CA 1
ATOM 3597 C C . SER B 1 225 ? 18.453 -2.025 -1.987 1 98.69 225 SER B C 1
ATOM 3599 O O . SER B 1 225 ? 17.344 -2.273 -2.465 1 98.69 225 SER B O 1
ATOM 3601 N N . ALA B 1 226 ? 19.188 -0.974 -2.295 1 98.75 226 ALA B N 1
ATOM 3602 C CA . ALA B 1 226 ? 18.844 -0.119 -3.428 1 98.75 226 ALA B CA 1
ATOM 3603 C C . ALA B 1 226 ? 19.141 -0.818 -4.754 1 98.75 226 ALA B C 1
ATOM 3605 O O . ALA B 1 226 ? 20.141 -1.525 -4.883 1 98.75 226 ALA B O 1
ATOM 3606 N N . GLN B 1 227 ? 18.266 -0.684 -5.645 1 98.56 227 GLN B N 1
ATOM 3607 C CA . GLN B 1 227 ? 18.406 -1.255 -6.98 1 98.56 227 GLN B CA 1
ATOM 3608 C C . GLN B 1 227 ? 18.422 -0.163 -8.047 1 98.56 227 GLN B C 1
ATOM 3610 O O . GLN B 1 227 ? 18.312 1.023 -7.73 1 98.56 227 GLN B O 1
ATOM 3615 N N . THR B 1 228 ? 18.641 -0.563 -9.273 1 95.38 228 THR B N 1
ATOM 3616 C CA . THR B 1 228 ? 18.656 0.37 -10.398 1 95.38 228 THR B CA 1
ATOM 3617 C C . THR B 1 228 ? 17.328 1.135 -10.477 1 95.38 228 THR B C 1
ATOM 3619 O O . THR B 1 228 ? 16.266 0.585 -10.18 1 95.38 228 THR B O 1
ATOM 3622 N N . GLY B 1 229 ? 17.422 2.416 -10.906 1 96.19 229 GLY B N 1
ATOM 3623 C CA . GLY B 1 229 ? 16.219 3.211 -11.117 1 96.19 229 GLY B CA 1
ATOM 3624 C C . GLY B 1 229 ? 15.586 3.701 -9.828 1 96.19 229 GLY B C 1
ATOM 3625 O O . GLY B 1 229 ? 14.484 4.262 -9.844 1 96.19 229 GLY B O 1
ATOM 3626 N N . GLY B 1 230 ? 16.266 3.482 -8.711 1 97.81 230 GLY B N 1
ATOM 3627 C CA . GLY B 1 230 ? 15.75 3.945 -7.43 1 97.81 230 GLY B CA 1
ATOM 3628 C C . GLY B 1 230 ? 14.812 2.951 -6.766 1 97.81 230 GLY B C 1
ATOM 3629 O O . GLY B 1 230 ? 14.195 3.262 -5.746 1 97.81 230 GLY B O 1
ATOM 3630 N N . ALA B 1 231 ? 14.664 1.777 -7.348 1 98.75 231 ALA B N 1
ATOM 3631 C CA . ALA B 1 231 ? 13.852 0.732 -6.73 1 98.75 231 ALA B CA 1
ATOM 3632 C C . ALA B 1 231 ? 14.523 0.196 -5.465 1 98.75 231 ALA B C 1
ATOM 3634 O O . ALA B 1 231 ? 15.742 0.296 -5.309 1 98.75 231 ALA B O 1
ATOM 3635 N N . ILE B 1 232 ? 13.742 -0.243 -4.551 1 98.94 232 ILE B N 1
ATOM 3636 C CA . ILE B 1 232 ? 14.219 -0.951 -3.367 1 98.94 232 ILE B CA 1
ATOM 3637 C C . ILE B 1 232 ? 13.82 -2.422 -3.451 1 98.94 232 ILE B C 1
ATOM 3639 O O . ILE B 1 232 ? 12.695 -2.746 -3.842 1 98.94 232 ILE B O 1
ATOM 3643 N N . TRP B 1 233 ? 14.758 -3.328 -3.213 1 98.94 233 TRP B N 1
ATOM 3644 C CA . TRP B 1 233 ? 14.461 -4.75 -3.094 1 98.94 233 TRP B CA 1
ATOM 3645 C C . TRP B 1 233 ? 14.562 -5.207 -1.641 1 98.94 233 TRP B C 1
ATOM 3647 O O . TRP B 1 233 ? 15.625 -5.117 -1.027 1 98.94 233 TRP B O 1
ATOM 3657 N N . ALA B 1 234 ? 13.469 -5.625 -1.061 1 98.88 234 ALA B N 1
ATOM 3658 C CA . ALA B 1 234 ? 13.398 -6.102 0.319 1 98.88 234 ALA B CA 1
ATOM 3659 C C . ALA B 1 234 ? 12.969 -7.562 0.375 1 98.88 234 ALA B C 1
ATOM 3661 O O . ALA B 1 234 ? 12.062 -7.977 -0.358 1 98.88 234 ALA B O 1
ATOM 3662 N N . ARG B 1 235 ? 13.578 -8.328 1.203 1 98.88 235 ARG B N 1
ATOM 3663 C CA . ARG B 1 235 ? 13.242 -9.734 1.42 1 98.88 235 ARG B CA 1
ATOM 3664 C C . ARG B 1 235 ? 12.961 -10.008 2.893 1 98.88 235 ARG B C 1
ATOM 3666 O O . ARG B 1 235 ? 13.656 -9.492 3.77 1 98.88 235 ARG B O 1
ATOM 3673 N N . TYR B 1 236 ? 11.93 -10.812 3.094 1 98.81 236 TYR B N 1
ATOM 3674 C CA . TYR B 1 236 ? 11.492 -11.133 4.449 1 98.81 236 TYR B CA 1
ATOM 3675 C C . TYR B 1 236 ? 11.227 -12.625 4.598 1 98.81 236 TYR B C 1
ATOM 3677 O O . TYR B 1 236 ? 10.688 -13.258 3.686 1 98.81 236 TYR B O 1
ATOM 3685 N N . LYS B 1 237 ? 11.594 -13.18 5.719 1 98.75 237 LYS B N 1
ATOM 3686 C CA . LYS B 1 237 ? 11.016 -14.453 6.141 1 98.75 237 LYS B CA 1
ATOM 3687 C C . LYS B 1 237 ? 9.617 -14.258 6.719 1 98.75 237 LYS B C 1
ATOM 3689 O O . LYS B 1 237 ? 9.383 -13.32 7.48 1 98.75 237 LYS B O 1
ATOM 3694 N N . VAL B 1 238 ? 8.695 -15.078 6.355 1 98.44 238 VAL B N 1
ATOM 3695 C CA . VAL B 1 238 ? 7.359 -15.023 6.938 1 98.44 238 VAL B CA 1
ATOM 3696 C C . VAL B 1 238 ? 7.355 -15.742 8.289 1 98.44 238 VAL B C 1
ATOM 3698 O O . VAL B 1 238 ? 7.746 -16.906 8.375 1 98.44 238 VAL B O 1
ATOM 3701 N N . ILE B 1 239 ? 6.973 -15.023 9.289 1 96.75 239 ILE B N 1
ATOM 3702 C CA . ILE B 1 239 ? 6.852 -15.648 10.602 1 96.75 239 ILE B CA 1
ATOM 3703 C C . ILE B 1 239 ? 5.492 -16.344 10.719 1 96.75 239 ILE B C 1
ATOM 3705 O O . ILE B 1 239 ? 4.457 -15.672 10.773 1 96.75 239 ILE B O 1
ATOM 3709 N N . LYS B 1 240 ? 5.512 -17.562 10.719 1 85.69 240 LYS B N 1
ATOM 3710 C CA . LYS B 1 240 ? 4.281 -18.359 10.648 1 85.69 240 LYS B CA 1
ATOM 3711 C C . LYS B 1 240 ? 3.432 -18.156 11.898 1 85.69 240 LYS B C 1
ATOM 3713 O O . LYS B 1 240 ? 3.963 -18.047 13.008 1 85.69 240 LYS B O 1
ATOM 3718 N N . PRO B 1 241 ? 2.078 -17.891 11.695 1 73.5 241 PRO B N 1
ATOM 3719 C CA . PRO B 1 241 ? 1.173 -17.656 12.82 1 73.5 241 PRO B CA 1
ATOM 3720 C C . PRO B 1 241 ? 1.192 -18.812 13.836 1 73.5 241 PRO B C 1
ATOM 3722 O O . PRO B 1 241 ? 1.523 -19.938 13.484 1 73.5 241 PRO B O 1
#

pLDDT: mean 96.63, std 3.75, range [72.94, 98.94]

Foldseek 3Di:
DDFAAEEAQAEAAPVFFRDDDQCVDPLNVVLVVVSCCQDPNPDHVDDFQAAEAEDVQCCVAAQVQDFADFDPPDPQDDDFWFADDFDFSHAYEYEDAQQTGHHPAQWDQDPHGIHGYEYEYELNYDSRRVVSCVVRPHTYGYAYHNDHDPVRVRVCCCPRVVTHYYYYYYFQDVQQVCLLVQNHFKYKYKYGHGDDPDPPGGGNHDDDPPRGDVPDWDWAWPDWDADPSRIIITMTTTDGD/DDFAAEEAQAEAAPVFFRDDDQCVDPLNVVLVVVSCCQDPNPDHVDDFQAAEEEDVVCCVAAQVQDFADFDPPDPQDDDFWFADDFDFSHAYEYEDAQQTGHHPAQWDQDPHGIHGYEYEYELNYDSRRVVSCVVRPHTYGYAYHNDHDPVRVRVCCCPRVVTHYYYHYDDQDVVQVCLLVQNHFKYKYKYGHGDDPDPPGGGNHDADPPRGDVPDWDWAWPDWDADPSRIIITMTTTDGD

Sequence (482 aa):
MERPYIFCHMVTSLDGKIMGNFFDTPEGTKAGDVFYDIAFGEKPYYEMDGWISGRVTTDDNFTFYKEPVLDESAPLVPAGDFVVPKNEPLYYVSIDTSGRLGWESSTVIYETTRAQVIEVLTGKASNAYKAFLRSKNIPYIIAGDTELDYALAMDKLCKLFGVKRLMLGGGGIVNWSFIQAGLCDEVSVVIAASADGSMKTPALFAAPEGLATDTPQRFELIDVSAQTGGAIWARYKVIKPMERPYIFCHMVTSLDGKIMGNFFDTPEGTKAGDVFYDIAFGEKPYYEMDGWISGRVTTDDNFTFYKEPVLDESAPLVPAGDFVVPKNEPLYYVSIDTSGRLGWESSTVIYETTRAQVIEVLTGKASNAYKAFLRSKNIPYIIAGDTELDYALAMDKLCKLFGVKRLMLGGGGIVNWSFIQAGLCDEVSVVIAASADGSMKTPALFAAPEGLATDTPQRFELIDVSAQTGGAIWARYKVIKP

Nearest PDB structures (foldseek):
  6p8c-assembly1_B  TM=7.632E-01  e=6.919E-15  Methanothermobacter thermautotrophicus str. Delta H
  5xv2-assembly1_A-2  TM=7.626E-01  e=7.845E-14  Methanosarcina mazei Go1
  2azn-assembly1_A  TM=7.578E-01  e=6.190E-14  Methanocaldococcus jannaschii
  2b3z-assembly1_D  TM=7.289E-01  e=4.670E-12  Bacillus subtilis
  3zpg-assembly1_A-2  TM=7.243E-01  e=4.991E-11  Acinetobacter baumannii